Protein AF-A0A175VVK0-F1 (afdb_monomer)

pLDDT: mean 78.23, std 15.66, range [26.39, 95.94]

Mean predicted aligned error: 13.54 Å

Secondary structure (DSSP, 8-state):
-------------------PPPPPTTGGGGGG-SS-------S---TTS--SS-SEEE-HHHHHHHHTEEEEEEETTEEEEEESSEEEEEEEE-SSEEEEEEEE-SSS---GGG-GGGGGS-B-SS--GGGGTTSEEEE---SEEEE-TTBGGG-S---B---PPBPPPEEEEEEEEEEEEE-TTSTT-EEEEEEEEEEEE--EE-------HHHHHHHHTTSEEEEEETTTTEEEEEEHHHHHHHHHHHHHHHHS-TT-TTS--SSPPBPPBSSTHHHHHHHTT-TT-EEES-GGG-EEHHHHHHHHHHHHHHHHHHPPPPBTTEEEEEEHHHHHH--TT-EEPEEEE--GGGGGHHHHHTSSSEEEEEBS---SEEEES------

Radius of gyration: 28.53 Å; Cα contacts (8 Å, |Δi|>4): 659; chains: 1; bounding box: 65×61×122 Å

Solvent-accessible surface area (backbone atoms only — not comparable to full-atom values): 22882 Å² total; per-residue (Å²): 139,80,83,76,84,85,73,83,75,81,81,80,86,84,84,88,77,99,64,84,77,74,82,46,45,23,35,42,51,53,80,65,45,98,71,83,89,81,84,82,74,88,64,85,72,56,81,84,62,68,70,88,58,48,56,49,76,42,58,41,70,58,49,38,59,63,51,54,40,77,41,82,43,78,58,96,53,19,50,33,38,34,26,60,34,27,35,42,34,40,51,48,74,60,99,55,34,35,31,25,32,58,48,74,41,95,86,53,73,51,56,78,91,71,43,83,64,57,81,56,31,37,79,47,80,85,69,58,78,71,61,47,70,79,22,52,28,13,34,26,38,57,92,40,58,26,41,29,52,30,17,63,88,44,53,87,58,69,55,41,75,46,85,58,49,70,50,74,69,44,79,40,77,76,46,74,49,75,46,75,46,78,59,91,87,60,94,87,57,81,46,76,45,78,47,74,43,71,40,80,42,74,54,60,51,86,84,83,81,79,91,64,62,73,64,46,50,60,50,28,53,75,33,36,24,38,42,36,26,65,74,75,72,44,74,46,80,43,43,34,40,39,53,48,47,29,46,52,53,53,44,43,73,73,72,45,68,83,88,50,83,81,60,74,70,54,66,75,67,45,77,69,37,75,57,64,62,63,57,46,64,69,49,58,94,44,40,81,36,53,59,41,74,60,81,96,68,35,44,23,43,36,60,52,48,45,41,47,52,47,41,40,50,52,40,36,76,68,37,60,78,63,53,96,47,30,46,46,25,31,40,49,55,43,56,64,64,58,50,92,88,40,42,56,32,26,45,45,80,49,57,81,85,46,48,77,47,47,68,55,66,74,73,43,63,24,42,35,30,34,15,56,62,71,76,52,66,40,45,38,53,65,75,79,71,98,122

Structure (mmCIF, N/CA/C/O backbone):
data_AF-A0A175VVK0-F1
#
_entry.id   AF-A0A175VVK0-F1
#
loop_
_atom_site.group_PDB
_atom_site.id
_atom_site.type_symbol
_atom_site.label_atom_id
_atom_site.label_alt_id
_atom_site.label_comp_id
_atom_site.label_asym_id
_atom_site.label_entity_id
_atom_site.label_seq_id
_atom_site.pdbx_PDB_ins_code
_atom_site.Cartn_x
_atom_site.Cartn_y
_atom_site.Cartn_z
_atom_site.occupancy
_atom_site.B_iso_or_equiv
_atom_site.auth_seq_id
_atom_site.auth_comp_id
_atom_site.auth_asym_id
_atom_site.auth_atom_id
_atom_site.pdbx_PDB_model_num
ATOM 1 N N . MET A 1 1 ? 24.301 -37.293 -53.223 1.00 40.22 1 MET A N 1
ATOM 2 C CA . MET A 1 1 ? 23.787 -35.981 -53.671 1.00 40.22 1 MET A CA 1
ATOM 3 C C . MET A 1 1 ? 22.444 -35.762 -53.002 1.00 40.22 1 MET A C 1
ATOM 5 O O . MET A 1 1 ? 21.458 -36.299 -53.476 1.00 40.22 1 MET A O 1
ATOM 9 N N . GLY A 1 2 ? 22.414 -35.075 -51.864 1.00 45.84 2 GLY A N 1
ATOM 10 C CA . GLY A 1 2 ? 21.173 -34.545 -51.303 1.00 45.84 2 GLY A CA 1
ATOM 11 C C . GLY A 1 2 ? 21.319 -33.036 -51.322 1.00 45.84 2 GLY A C 1
ATOM 12 O O . GLY A 1 2 ? 22.119 -32.515 -50.549 1.00 45.84 2 GLY A O 1
ATOM 13 N N . SER A 1 3 ? 20.674 -32.363 -52.277 1.00 46.19 3 SER A N 1
ATOM 14 C CA . SER A 1 3 ? 20.640 -30.903 -52.299 1.00 46.19 3 SER A CA 1
ATOM 15 C C . SER A 1 3 ? 19.872 -30.448 -51.065 1.00 46.19 3 SER A C 1
ATOM 17 O O . SER A 1 3 ? 18.695 -30.767 -50.913 1.00 46.19 3 SER A O 1
ATOM 19 N N . LEU A 1 4 ? 20.567 -29.764 -50.161 1.00 47.00 4 LEU A N 1
ATOM 20 C CA . LEU A 1 4 ? 19.934 -29.009 -49.091 1.00 47.00 4 LEU A CA 1
ATOM 21 C C . LEU A 1 4 ? 19.132 -27.897 -49.761 1.00 47.00 4 LEU A C 1
ATOM 23 O O . LEU A 1 4 ? 19.695 -27.089 -50.495 1.00 47.00 4 LEU A O 1
ATOM 27 N N . ASP A 1 5 ? 17.823 -27.950 -49.553 1.00 50.62 5 ASP A N 1
ATOM 28 C CA . ASP A 1 5 ? 16.816 -27.042 -50.086 1.00 50.62 5 ASP A CA 1
ATOM 29 C C . ASP A 1 5 ? 17.070 -25.631 -49.524 1.00 50.62 5 ASP A C 1
ATOM 31 O O . ASP A 1 5 ? 16.633 -25.264 -48.432 1.00 50.62 5 ASP A O 1
ATOM 35 N N . THR A 1 6 ? 17.908 -24.868 -50.223 1.00 46.00 6 THR A N 1
ATOM 36 C CA . THR A 1 6 ? 18.122 -23.440 -49.995 1.00 46.00 6 THR A CA 1
ATOM 37 C C . THR A 1 6 ? 16.987 -22.693 -50.673 1.00 46.00 6 THR A C 1
ATOM 39 O O . THR A 1 6 ? 17.029 -22.533 -51.887 1.00 46.00 6 THR A O 1
ATOM 42 N N . ASP A 1 7 ? 15.960 -22.330 -49.905 1.00 49.06 7 ASP A N 1
ATOM 43 C CA . ASP A 1 7 ? 15.199 -21.068 -50.020 1.00 49.06 7 ASP A CA 1
ATOM 44 C C . ASP A 1 7 ? 13.823 -21.193 -49.353 1.00 49.06 7 ASP A C 1
ATOM 46 O O . ASP A 1 7 ? 12.771 -20.938 -49.944 1.00 49.06 7 ASP A O 1
ATOM 50 N N . ALA A 1 8 ? 13.804 -21.528 -48.060 1.00 50.78 8 ALA A N 1
ATOM 51 C CA . ALA A 1 8 ? 12.645 -21.193 -47.243 1.00 50.78 8 ALA A CA 1
ATOM 52 C C . ALA A 1 8 ? 12.602 -19.661 -47.085 1.00 50.78 8 ALA A C 1
ATOM 54 O O . ALA A 1 8 ? 13.163 -19.099 -46.144 1.00 50.78 8 ALA A O 1
ATOM 55 N N . ALA A 1 9 ? 11.979 -18.974 -48.043 1.00 50.34 9 ALA A N 1
ATOM 56 C CA . ALA A 1 9 ? 11.749 -17.540 -47.984 1.00 50.34 9 ALA A CA 1
ATOM 57 C C . ALA A 1 9 ? 10.849 -17.221 -46.779 1.00 50.34 9 ALA A C 1
ATOM 59 O O . ALA A 1 9 ? 9.640 -17.460 -46.795 1.00 50.34 9 ALA A O 1
ATOM 60 N N . ILE A 1 10 ? 11.441 -16.683 -45.712 1.00 56.50 10 ILE A N 1
ATOM 61 C CA . ILE A 1 10 ? 10.686 -16.189 -44.561 1.00 56.50 10 ILE A CA 1
ATOM 62 C C . ILE A 1 10 ? 9.991 -14.899 -44.999 1.00 56.50 10 ILE A C 1
ATOM 64 O O . ILE A 1 10 ? 10.606 -13.840 -45.103 1.00 56.50 10 ILE A O 1
ATOM 68 N N . THR A 1 11 ? 8.693 -14.994 -45.272 1.00 49.12 11 THR A N 1
ATOM 69 C CA . THR A 1 11 ? 7.859 -13.826 -45.561 1.00 49.12 11 THR A CA 1
ATOM 70 C C . THR A 1 11 ? 7.399 -13.223 -44.238 1.00 49.12 11 THR A C 1
ATOM 72 O O . THR A 1 11 ? 6.587 -13.813 -43.527 1.00 49.12 11 THR A O 1
ATOM 75 N N . ILE A 1 12 ? 7.937 -12.054 -43.885 1.00 61.06 12 ILE A N 1
ATOM 76 C CA . ILE A 1 12 ? 7.532 -11.300 -42.693 1.00 61.06 12 ILE A CA 1
ATOM 77 C C . ILE A 1 12 ? 6.470 -10.285 -43.115 1.00 61.06 12 ILE A C 1
ATOM 79 O O . ILE A 1 12 ? 6.763 -9.314 -43.811 1.00 61.06 12 ILE A O 1
ATOM 83 N N . HIS A 1 13 ? 5.229 -10.498 -42.684 1.00 54.97 13 HIS A N 1
ATOM 84 C CA . HIS A 1 13 ? 4.158 -9.523 -42.870 1.00 54.97 13 HIS A CA 1
ATOM 85 C C . HIS A 1 13 ? 4.231 -8.463 -41.769 1.00 54.97 13 HIS A C 1
ATOM 87 O O . HIS A 1 13 ? 3.862 -8.712 -40.624 1.00 54.97 13 HIS A O 1
ATOM 93 N N . ILE A 1 14 ? 4.714 -7.272 -42.124 1.00 61.03 14 ILE A N 1
ATOM 94 C CA . ILE A 1 14 ? 4.708 -6.102 -41.244 1.00 61.03 14 ILE A CA 1
ATOM 95 C C . ILE A 1 14 ? 3.439 -5.307 -41.543 1.00 61.03 14 ILE A C 1
ATOM 97 O O . ILE A 1 14 ? 3.311 -4.712 -42.611 1.00 61.03 14 ILE A O 1
ATOM 101 N N . SER A 1 15 ? 2.498 -5.291 -40.603 1.00 60.12 15 SER A N 1
ATOM 102 C CA . SER A 1 15 ? 1.360 -4.372 -40.635 1.00 60.12 15 SER A CA 1
ATOM 103 C C . SER A 1 15 ? 1.620 -3.214 -39.680 1.00 60.12 15 SER A C 1
ATOM 105 O O . SER A 1 15 ? 1.831 -3.446 -38.488 1.00 60.12 15 SER A O 1
ATOM 107 N N . SER A 1 16 ? 1.597 -1.984 -40.187 1.00 59.91 16 SER A N 1
ATOM 108 C CA . SER A 1 16 ? 1.682 -0.771 -39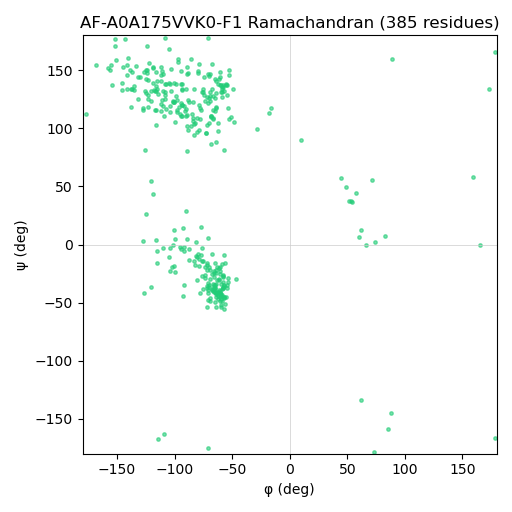.377 1.00 59.91 16 SER A CA 1
ATOM 109 C C . SER A 1 16 ? 0.313 -0.105 -39.271 1.00 59.91 16 SER A C 1
ATOM 111 O O . SER A 1 16 ? -0.436 -0.016 -40.242 1.00 59.91 16 SER A O 1
ATOM 113 N N . TYR A 1 17 ? -0.003 0.382 -38.075 1.00 64.75 17 TYR A N 1
ATOM 114 C CA . TYR A 1 17 ? -1.196 1.175 -37.806 1.00 64.75 17 TYR A CA 1
ATOM 115 C C . TYR A 1 17 ? -0.779 2.356 -36.930 1.00 64.75 17 TYR A C 1
ATOM 117 O O . TYR A 1 17 ? -0.017 2.173 -35.980 1.00 64.75 17 TYR A O 1
ATOM 125 N N . ASN A 1 18 ? -1.269 3.557 -37.239 1.00 64.69 18 ASN A N 1
ATOM 126 C CA . ASN A 1 18 ? -1.106 4.712 -36.359 1.00 64.69 18 ASN A CA 1
ATOM 127 C C . ASN A 1 18 ? -2.134 4.594 -35.236 1.00 64.69 18 ASN A C 1
ATOM 129 O O . ASN A 1 18 ? -3.308 4.908 -35.424 1.00 64.69 18 ASN A O 1
ATOM 133 N N . VAL A 1 19 ? -1.689 4.102 -34.089 1.00 67.62 19 VAL A N 1
ATOM 134 C CA . VAL A 1 19 ? -2.479 4.043 -32.861 1.00 67.62 19 VAL A CA 1
ATOM 135 C C . VAL A 1 19 ? -1.691 4.788 -31.797 1.00 67.62 19 VAL A C 1
ATOM 137 O O . VAL A 1 19 ? -0.462 4.704 -31.767 1.00 67.62 19 VAL A O 1
ATOM 140 N N . GLU A 1 20 ? -2.386 5.531 -30.940 1.00 65.00 20 GLU A N 1
ATOM 141 C CA . GLU A 1 20 ? -1.768 6.074 -29.735 1.00 65.00 20 GLU A CA 1
ATOM 142 C C . GLU A 1 20 ? -1.142 4.914 -28.949 1.00 65.00 20 GLU A C 1
ATOM 144 O O . GLU A 1 20 ? -1.779 3.874 -28.747 1.00 65.00 20 GLU A O 1
ATOM 149 N N . LEU A 1 21 ? 0.133 5.046 -28.572 1.00 61.12 21 LEU A N 1
ATOM 150 C CA . LEU A 1 21 ? 0.791 4.008 -27.787 1.00 61.12 21 LEU A CA 1
ATOM 151 C C . LEU A 1 21 ? -0.009 3.823 -26.493 1.00 61.12 21 LEU A C 1
ATOM 153 O O . LEU A 1 21 ? -0.235 4.809 -25.791 1.00 61.12 21 LEU A O 1
ATOM 157 N N . PRO A 1 22 ? -0.428 2.594 -26.141 1.00 60.94 22 PRO A N 1
ATOM 158 C CA . PRO A 1 22 ? -1.080 2.384 -24.860 1.00 60.94 22 PRO A CA 1
ATOM 159 C C . PRO A 1 22 ? -0.128 2.849 -23.757 1.00 60.94 22 PRO A C 1
ATOM 161 O O . PRO A 1 22 ? 1.070 2.560 -23.826 1.00 60.94 22 PRO A O 1
ATOM 164 N N . GLU A 1 23 ? -0.630 3.564 -22.747 1.00 59.38 23 GLU A N 1
ATOM 165 C CA . GLU A 1 23 ? 0.179 3.877 -21.566 1.00 59.38 23 GLU A CA 1
ATOM 166 C C . GLU A 1 23 ? 0.737 2.559 -21.009 1.00 59.38 23 GLU A C 1
ATOM 168 O O . GLU A 1 23 ? -0.004 1.640 -20.646 1.00 59.38 23 GLU A O 1
ATOM 173 N N . LEU A 1 24 ? 2.062 2.419 -20.996 1.00 60.84 24 LEU A N 1
ATOM 174 C CA . LEU A 1 24 ? 2.701 1.195 -20.521 1.00 60.84 24 LEU A CA 1
ATOM 175 C C . LEU A 1 24 ? 2.962 1.290 -19.012 1.00 60.84 24 LEU A C 1
ATOM 177 O O . LEU A 1 24 ? 3.314 2.345 -18.493 1.00 60.84 24 LEU A O 1
ATOM 181 N N . ARG A 1 25 ? 2.885 0.148 -18.307 1.00 57.50 25 ARG A N 1
ATOM 182 C CA . ARG A 1 25 ? 3.143 -0.018 -16.848 1.00 57.50 25 ARG A CA 1
ATOM 183 C C . ARG A 1 25 ? 4.427 0.649 -16.343 1.00 57.50 25 ARG A C 1
ATOM 185 O O . ARG A 1 25 ? 4.548 0.988 -15.169 1.00 57.50 25 ARG A O 1
ATOM 192 N N . HIS A 1 26 ? 5.406 0.726 -17.241 1.00 66.31 26 HIS A N 1
ATOM 193 C CA . HIS A 1 26 ? 6.748 1.251 -17.035 1.00 66.31 26 HIS A CA 1
ATOM 194 C C . HIS A 1 26 ? 7.062 2.354 -18.056 1.00 66.31 26 HIS A C 1
ATOM 196 O O . HIS A 1 26 ? 8.211 2.532 -18.433 1.00 66.31 26 HIS A O 1
ATOM 202 N N . GLY A 1 27 ? 6.036 3.031 -18.571 1.00 72.06 27 GLY A N 1
ATOM 203 C CA . GLY A 1 27 ? 6.082 3.876 -19.761 1.00 72.06 27 GLY A CA 1
ATOM 204 C C . GLY A 1 27 ? 6.722 5.244 -19.570 1.00 72.06 27 GLY A C 1
ATOM 205 O O . GLY A 1 27 ? 6.566 6.079 -20.449 1.00 72.06 27 GLY A O 1
ATOM 206 N N . CYS A 1 28 ? 7.455 5.509 -18.480 1.00 83.50 28 CYS A N 1
ATOM 207 C CA . CYS A 1 28 ? 8.154 6.794 -18.344 1.00 83.50 28 CYS A CA 1
ATOM 208 C C . CYS A 1 28 ? 9.050 7.079 -19.564 1.00 83.50 28 CYS A C 1
ATOM 210 O O . CYS A 1 28 ? 9.138 8.222 -19.992 1.00 83.50 28 CYS A O 1
ATOM 212 N N . TRP A 1 29 ? 9.613 6.033 -20.184 1.00 85.31 29 TRP A N 1
ATOM 213 C CA . TRP A 1 29 ? 10.393 6.105 -21.421 1.00 85.31 29 TRP A CA 1
ATOM 214 C C . TRP A 1 29 ? 9.608 6.566 -22.654 1.00 85.31 29 TRP A C 1
ATOM 216 O O . TRP A 1 29 ? 10.232 7.022 -23.604 1.00 85.31 29 TRP A O 1
ATOM 226 N N . GLN A 1 30 ? 8.274 6.454 -22.680 1.00 83.31 30 GLN A N 1
ATOM 227 C CA . GLN A 1 30 ? 7.461 6.835 -23.844 1.00 83.31 30 GLN A CA 1
ATOM 228 C C . GLN A 1 30 ? 7.610 8.326 -24.164 1.00 83.31 30 GLN A C 1
ATOM 230 O O . GLN A 1 30 ? 7.600 8.696 -25.328 1.00 83.31 30 GLN A O 1
ATOM 235 N N . GLN A 1 31 ? 7.853 9.160 -23.148 1.00 83.31 31 GLN A N 1
ATOM 236 C CA . GLN A 1 31 ? 8.079 10.601 -23.306 1.00 83.31 31 GLN A CA 1
ATOM 237 C C . GLN A 1 31 ? 9.383 10.955 -24.043 1.00 83.31 31 GLN A C 1
ATOM 239 O O . GLN A 1 31 ? 9.604 12.122 -24.339 1.00 83.31 31 GLN A O 1
ATOM 244 N N . LEU A 1 32 ? 10.252 9.979 -24.326 1.00 83.75 32 LEU A N 1
ATOM 245 C CA . LEU A 1 32 ? 11.451 10.178 -25.150 1.00 83.75 32 LEU A CA 1
ATOM 246 C C . LEU A 1 32 ? 11.157 10.166 -26.650 1.00 83.75 32 LEU A C 1
ATOM 248 O O . LEU A 1 32 ? 12.045 10.453 -27.448 1.00 83.75 32 LEU A O 1
ATOM 252 N N . PHE A 1 33 ? 9.946 9.770 -27.036 1.00 81.88 33 PHE A N 1
ATOM 253 C CA . PHE A 1 33 ? 9.583 9.541 -28.422 1.00 81.88 33 PHE A CA 1
ATOM 254 C C . PHE A 1 33 ? 8.315 10.323 -28.753 1.00 81.88 33 PHE A C 1
ATOM 256 O O . PHE A 1 33 ? 7.241 10.010 -28.244 1.00 81.88 33 PHE A O 1
ATOM 263 N N . ASP A 1 34 ? 8.421 11.288 -29.665 1.00 72.56 34 ASP A N 1
ATOM 264 C CA . ASP A 1 34 ? 7.247 11.965 -30.232 1.00 72.56 34 ASP A CA 1
ATOM 265 C C . ASP A 1 34 ? 6.412 10.996 -31.088 1.00 72.56 34 ASP A C 1
ATOM 267 O O . ASP A 1 34 ? 5.185 11.070 -31.146 1.00 72.56 34 ASP A O 1
ATOM 271 N N . CYS A 1 35 ? 7.092 10.062 -31.758 1.00 66.81 35 CYS A N 1
ATOM 272 C CA . CYS A 1 35 ? 6.509 8.962 -32.512 1.00 66.81 35 CYS A CA 1
ATOM 273 C C . CYS A 1 35 ? 7.511 7.797 -32.615 1.00 66.81 35 CYS A C 1
ATOM 275 O O . CYS A 1 35 ? 8.725 7.991 -32.537 1.00 66.81 35 CYS A O 1
ATOM 277 N N . GLY A 1 36 ? 7.022 6.565 -32.788 1.00 65.69 36 GLY A N 1
ATOM 278 C CA . GLY A 1 36 ? 7.888 5.393 -32.925 1.00 65.69 36 GLY A CA 1
ATOM 279 C C . GLY A 1 36 ? 7.147 4.144 -33.394 1.00 65.69 36 GLY A C 1
ATOM 280 O O . GLY A 1 36 ? 5.946 4.001 -33.177 1.00 65.69 36 GLY A O 1
ATOM 281 N N . VAL A 1 37 ? 7.871 3.227 -34.041 1.00 56.62 37 VAL A N 1
ATOM 282 C CA . VAL A 1 37 ? 7.351 1.911 -34.443 1.00 56.62 37 VAL A CA 1
ATOM 283 C C . VAL A 1 37 ? 7.717 0.897 -33.365 1.00 56.62 37 VAL A C 1
ATOM 285 O O . VAL A 1 37 ? 8.890 0.577 -33.184 1.00 56.62 37 VAL A O 1
ATOM 288 N N . VAL A 1 38 ? 6.718 0.374 -32.653 1.00 62.91 38 VAL A N 1
ATOM 289 C CA . VAL A 1 38 ? 6.912 -0.711 -31.681 1.00 62.91 38 VAL A CA 1
ATOM 290 C C . VAL A 1 38 ? 6.561 -2.038 -32.345 1.00 62.91 38 VAL A C 1
ATOM 292 O O . VAL A 1 38 ? 5.408 -2.286 -32.688 1.00 62.91 38 VAL A O 1
ATOM 295 N N . ALA A 1 39 ? 7.556 -2.906 -32.516 1.00 57.31 39 ALA A N 1
ATOM 296 C CA . ALA A 1 39 ? 7.327 -4.279 -32.946 1.00 57.31 39 ALA A CA 1
ATOM 297 C C . ALA A 1 39 ? 6.900 -5.127 -31.738 1.00 57.31 39 ALA A C 1
ATOM 299 O O . ALA A 1 39 ? 7.707 -5.419 -30.856 1.00 57.31 39 ALA A O 1
ATOM 300 N N . ALA A 1 40 ? 5.629 -5.528 -31.691 1.00 54.16 40 ALA A N 1
ATOM 301 C CA . ALA A 1 40 ? 5.156 -6.522 -30.736 1.00 54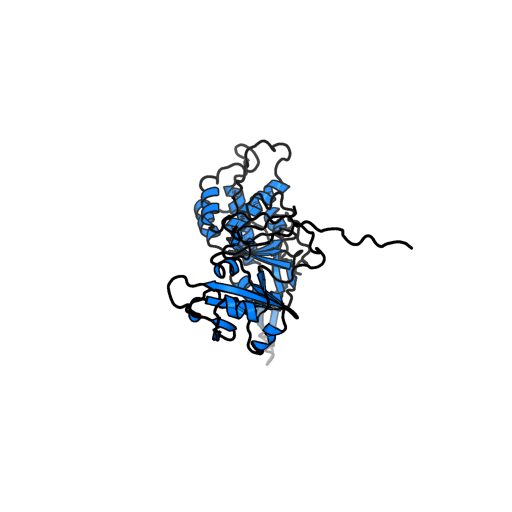.16 40 ALA A CA 1
ATOM 302 C C . ALA A 1 40 ? 5.452 -7.922 -31.292 1.00 54.16 40 ALA A C 1
ATOM 304 O O . ALA A 1 40 ? 4.779 -8.397 -32.206 1.00 54.16 40 ALA A O 1
ATOM 305 N N . ALA A 1 41 ? 6.482 -8.583 -30.768 1.00 53.44 41 ALA A N 1
ATOM 306 C CA . ALA A 1 41 ? 6.745 -9.974 -31.101 1.00 53.44 41 ALA A CA 1
ATOM 307 C C . ALA A 1 41 ? 5.779 -10.879 -30.312 1.00 53.44 41 ALA A C 1
ATOM 309 O O . ALA A 1 41 ? 5.816 -10.899 -29.085 1.00 53.44 41 ALA A O 1
ATOM 310 N N . LEU A 1 42 ? 4.923 -11.633 -31.012 1.00 44.56 42 LEU A N 1
ATOM 311 C CA . LEU A 1 42 ? 4.116 -12.721 -30.429 1.00 44.56 42 LEU A CA 1
ATOM 312 C C . LEU A 1 42 ? 4.940 -13.992 -30.168 1.00 44.56 42 LEU A C 1
ATOM 314 O O . LEU A 1 42 ? 4.417 -14.986 -29.667 1.00 44.56 42 LEU A O 1
ATOM 318 N N . THR A 1 43 ? 6.222 -14.002 -30.532 1.00 42.56 43 THR A N 1
ATOM 319 C CA . THR A 1 43 ? 7.095 -15.129 -30.235 1.00 42.56 43 THR A CA 1
ATOM 320 C C . THR A 1 43 ? 7.351 -15.184 -28.738 1.00 42.56 43 THR A C 1
ATOM 322 O O . THR A 1 43 ? 7.703 -14.181 -28.120 1.00 42.56 43 THR A O 1
ATOM 325 N N . GLN A 1 44 ? 7.173 -16.380 -28.172 1.00 40.56 44 GLN A N 1
ATOM 326 C CA . GLN A 1 44 ? 7.619 -16.748 -26.834 1.00 40.56 44 GLN A CA 1
ATOM 327 C C . GLN A 1 44 ? 9.134 -16.523 -26.748 1.00 40.56 44 GLN A C 1
ATOM 329 O O . GLN A 1 44 ? 9.929 -17.437 -26.951 1.00 40.56 44 GLN A O 1
ATOM 334 N N . LEU A 1 45 ? 9.540 -15.276 -26.519 1.00 43.66 45 LEU A N 1
ATOM 335 C CA . LEU A 1 45 ? 10.875 -14.927 -26.079 1.00 43.66 45 LEU A CA 1
ATOM 336 C C . LEU A 1 45 ? 11.028 -15.596 -24.724 1.00 43.66 45 LEU A C 1
ATOM 338 O O . LEU A 1 45 ? 10.471 -15.137 -23.731 1.00 43.66 45 LEU A O 1
ATOM 342 N N . ASP A 1 46 ? 11.670 -16.758 -24.784 1.00 36.91 46 ASP A N 1
ATOM 343 C CA . ASP A 1 46 ? 12.244 -17.553 -23.714 1.00 36.91 46 ASP A CA 1
ATOM 344 C C . ASP A 1 46 ? 11.849 -17.047 -22.317 1.00 36.91 46 ASP A C 1
ATOM 346 O O . ASP A 1 46 ? 12.517 -16.202 -21.718 1.00 36.91 46 ASP A O 1
ATOM 350 N N . GLN A 1 47 ? 10.736 -17.566 -21.782 1.00 40.97 47 GLN A N 1
ATOM 351 C CA . GLN A 1 47 ? 10.272 -17.268 -20.417 1.00 40.97 47 GLN A CA 1
ATOM 352 C C . GLN A 1 47 ? 11.330 -17.622 -19.348 1.00 40.97 47 GLN A C 1
ATOM 354 O O . GLN A 1 47 ? 11.184 -17.266 -18.179 1.00 40.97 47 GLN A O 1
ATOM 359 N N . THR A 1 48 ? 12.414 -18.300 -19.739 1.00 39.62 48 THR A N 1
ATOM 360 C CA . THR A 1 48 ? 13.591 -18.556 -18.906 1.00 39.62 48 THR A CA 1
ATOM 361 C C . THR A 1 48 ? 14.377 -17.281 -18.578 1.00 39.62 48 THR A C 1
ATOM 363 O O . THR A 1 48 ? 15.001 -17.209 -17.517 1.00 39.62 48 THR A O 1
ATOM 366 N N . GLN A 1 49 ? 14.292 -16.230 -19.401 1.00 43.22 49 GLN A N 1
ATOM 367 C CA . GLN A 1 49 ? 14.815 -14.912 -19.055 1.00 43.22 49 GLN A CA 1
ATOM 368 C C . GLN A 1 49 ? 13.736 -14.108 -18.339 1.00 43.22 49 GLN A C 1
ATOM 370 O O . GLN A 1 49 ? 13.078 -13.246 -18.916 1.00 43.22 49 GLN A O 1
ATOM 375 N N . SER A 1 50 ? 13.572 -14.366 -17.039 1.00 47.41 50 SER A N 1
ATOM 376 C CA . SER A 1 50 ? 12.929 -13.400 -16.145 1.00 47.41 50 SER A CA 1
ATOM 377 C C . SER A 1 50 ? 13.570 -12.033 -16.388 1.00 47.41 50 SER A C 1
ATOM 379 O O . SER A 1 50 ? 14.720 -11.817 -16.006 1.00 47.41 50 SER A O 1
ATOM 381 N N . SER A 1 51 ? 12.862 -11.133 -17.075 1.00 54.19 51 SER A N 1
ATOM 382 C CA . SER A 1 51 ? 13.346 -9.791 -17.393 1.00 54.19 51 SER A CA 1
ATOM 383 C C . SER A 1 51 ? 13.803 -9.125 -16.089 1.00 54.19 51 SER A C 1
ATOM 385 O O . SER A 1 51 ? 12.964 -8.833 -15.227 1.00 54.19 51 SER A O 1
ATOM 387 N N . ARG A 1 52 ? 15.122 -8.960 -15.909 1.00 70.00 52 ARG A N 1
ATOM 388 C CA . ARG A 1 52 ? 15.715 -8.478 -14.648 1.00 70.00 52 ARG A CA 1
ATOM 389 C C . ARG A 1 52 ? 15.289 -7.043 -14.341 1.00 70.00 52 ARG A C 1
ATOM 391 O O . ARG A 1 52 ? 14.996 -6.735 -13.190 1.00 70.00 52 ARG A O 1
ATOM 398 N N . GLY A 1 53 ? 15.184 -6.209 -15.376 1.00 72.19 53 GLY A N 1
ATOM 399 C CA . GLY A 1 53 ? 14.617 -4.864 -15.299 1.00 72.19 53 GLY A CA 1
ATOM 400 C C . GLY A 1 53 ? 13.254 -4.733 -15.980 1.00 72.19 53 GLY A C 1
ATOM 401 O O . GLY A 1 53 ? 12.701 -5.687 -16.535 1.00 72.19 53 GLY A O 1
ATOM 402 N N . LYS A 1 54 ? 12.686 -3.531 -15.889 1.00 80.81 54 LYS A N 1
ATOM 403 C CA . LYS A 1 54 ? 11.328 -3.182 -16.313 1.00 80.81 54 LYS A CA 1
ATOM 404 C C . LYS A 1 54 ? 11.340 -2.004 -17.289 1.00 80.81 54 LYS A C 1
ATOM 406 O O . LYS A 1 54 ? 12.091 -1.051 -17.108 1.00 80.81 54 LYS A O 1
ATOM 411 N N . GLY A 1 55 ? 10.459 -2.052 -18.289 1.00 80.75 55 GLY A N 1
ATOM 412 C CA . GLY A 1 55 ? 10.359 -1.022 -19.326 1.00 80.75 55 GLY A CA 1
ATOM 413 C C . GLY A 1 55 ? 11.294 -1.278 -20.506 1.00 80.75 55 GLY A C 1
ATOM 414 O O . GLY A 1 55 ? 11.483 -2.426 -20.906 1.00 80.75 55 GLY A O 1
ATOM 415 N N . LEU A 1 56 ? 11.832 -0.211 -21.090 1.00 85.00 56 LEU A N 1
ATOM 416 C CA . LEU A 1 56 ? 12.675 -0.273 -22.277 1.00 85.00 56 LEU A CA 1
ATOM 417 C C . LEU A 1 56 ? 14.085 -0.749 -21.908 1.00 85.00 56 LEU A C 1
ATOM 419 O O . LEU A 1 56 ? 14.803 -0.043 -21.201 1.00 85.00 56 LEU A O 1
ATOM 423 N N . LYS A 1 57 ? 14.505 -1.916 -22.411 1.00 88.12 57 LYS A N 1
ATOM 424 C CA . LYS A 1 57 ? 15.923 -2.300 -22.398 1.00 88.12 57 LYS A CA 1
ATOM 425 C C . LYS A 1 57 ? 16.657 -1.474 -23.453 1.00 88.12 57 LYS A C 1
ATOM 427 O O . LYS A 1 57 ? 16.286 -1.509 -24.623 1.00 88.12 57 LYS A O 1
ATOM 432 N N . ILE A 1 58 ? 17.684 -0.743 -23.043 1.00 88.31 58 ILE A N 1
ATOM 433 C CA . ILE A 1 58 ? 18.396 0.211 -23.894 1.00 88.31 58 ILE A CA 1
ATOM 434 C C . ILE A 1 58 ? 19.886 0.225 -23.524 1.00 88.31 58 ILE A C 1
ATOM 436 O O . ILE A 1 58 ? 20.212 0.161 -22.341 1.00 88.31 58 ILE A O 1
ATOM 440 N N . PRO A 1 59 ? 20.822 0.290 -24.485 1.00 90.31 59 PRO A N 1
ATOM 441 C CA . PRO A 1 59 ? 22.230 0.527 -24.171 1.00 90.31 59 PRO A CA 1
ATOM 442 C C . PRO A 1 59 ? 22.428 1.888 -23.494 1.00 90.31 59 PRO A C 1
ATOM 444 O O . PRO A 1 59 ? 21.788 2.865 -23.883 1.00 90.31 59 PRO A O 1
ATOM 447 N N . PHE A 1 60 ? 23.339 1.978 -22.522 1.00 92.12 60 PHE A N 1
ATOM 448 C CA . PHE A 1 60 ? 23.545 3.203 -21.739 1.00 92.12 60 PHE A CA 1
ATOM 449 C C . PHE A 1 60 ? 23.835 4.442 -22.601 1.00 92.12 60 PHE A C 1
ATOM 451 O O . PHE A 1 60 ? 23.225 5.488 -22.400 1.00 92.12 60 PHE A O 1
ATOM 458 N N . ASP A 1 61 ? 24.718 4.329 -23.597 1.00 91.00 61 ASP A N 1
ATOM 459 C CA . ASP A 1 61 ? 25.067 5.476 -24.444 1.00 91.00 61 ASP A CA 1
ATOM 460 C C . ASP A 1 61 ? 23.864 5.963 -25.277 1.00 91.00 61 ASP A C 1
ATOM 462 O O . ASP A 1 61 ? 23.678 7.167 -25.449 1.00 91.00 61 ASP A O 1
ATOM 466 N N . LEU A 1 62 ? 22.991 5.044 -25.717 1.00 90.31 62 LEU A N 1
ATOM 467 C CA . LEU A 1 62 ? 21.756 5.398 -26.423 1.00 90.31 62 LEU A CA 1
ATOM 468 C C . LEU A 1 62 ? 20.737 6.047 -25.478 1.00 90.31 62 LEU A C 1
ATOM 470 O O . LEU A 1 62 ? 20.081 7.008 -25.868 1.00 90.31 62 LEU A O 1
ATOM 474 N N . LEU A 1 63 ? 20.633 5.559 -24.236 1.00 93.19 63 LEU A N 1
ATOM 475 C CA . LEU A 1 63 ? 19.800 6.154 -23.189 1.00 93.19 63 LEU A CA 1
ATOM 476 C C . LEU A 1 63 ? 20.206 7.608 -22.915 1.00 93.19 63 LEU A C 1
ATOM 478 O O . LEU A 1 63 ? 19.346 8.487 -22.901 1.00 93.19 63 LEU A O 1
ATOM 482 N N . MET A 1 64 ? 21.501 7.872 -22.740 1.00 92.94 64 MET A N 1
ATOM 483 C CA . MET A 1 64 ? 22.029 9.226 -22.537 1.00 92.94 64 MET A CA 1
ATOM 484 C C . MET A 1 64 ? 21.699 10.144 -23.717 1.00 92.94 64 MET A C 1
ATOM 486 O O . MET A 1 64 ? 21.195 11.248 -23.522 1.00 92.94 64 MET A O 1
ATOM 490 N N . GLN A 1 65 ? 21.920 9.661 -24.941 1.00 90.88 65 GLN A N 1
ATOM 491 C CA . GLN A 1 65 ? 21.684 10.441 -26.150 1.00 90.88 65 GLN A CA 1
ATOM 492 C C . GLN A 1 65 ? 20.205 10.790 -26.353 1.00 90.88 65 GLN A C 1
ATOM 494 O O . GLN A 1 65 ? 19.883 11.951 -26.589 1.00 90.88 65 GLN A O 1
ATOM 499 N N . ILE A 1 66 ? 19.298 9.813 -26.255 1.00 90.75 66 ILE A N 1
ATOM 500 C CA . ILE A 1 66 ? 17.873 10.052 -26.525 1.00 90.75 66 ILE A CA 1
ATOM 501 C C . ILE A 1 66 ? 17.192 10.848 -25.408 1.00 90.75 66 ILE A C 1
ATOM 503 O O . ILE A 1 66 ? 16.243 11.584 -25.652 1.00 90.75 66 ILE A O 1
ATOM 507 N N . SER A 1 67 ? 17.693 10.722 -24.178 1.00 91.50 67 SER A N 1
ATOM 508 C CA . SER A 1 67 ? 17.216 11.507 -23.040 1.00 91.50 67 SER A CA 1
ATOM 509 C C . SER A 1 67 ? 17.742 12.940 -23.026 1.00 91.50 67 SER A C 1
ATOM 511 O O . SER A 1 67 ? 17.260 13.722 -22.214 1.00 91.50 67 SER A O 1
ATOM 513 N N . ALA A 1 68 ? 18.694 13.300 -23.897 1.00 91.62 68 ALA A N 1
ATOM 514 C CA . ALA A 1 68 ? 19.365 14.603 -23.908 1.00 91.62 68 ALA A CA 1
ATOM 515 C C . ALA A 1 68 ? 19.926 15.003 -22.529 1.00 91.62 68 ALA A C 1
ATOM 517 O O . ALA A 1 68 ? 19.857 16.159 -22.108 1.00 91.62 68 ALA A O 1
ATOM 518 N N . VAL A 1 69 ? 20.449 14.017 -21.801 1.00 92.50 69 VAL A N 1
ATOM 519 C CA . VAL A 1 69 ? 21.057 14.214 -20.489 1.00 92.50 69 VAL A CA 1
ATOM 520 C C . VAL A 1 69 ? 22.561 14.413 -20.637 1.00 92.50 69 VAL A C 1
ATOM 522 O O . VAL A 1 69 ? 23.235 13.649 -21.325 1.00 92.50 69 VAL A O 1
ATOM 525 N N . GLU A 1 70 ? 23.096 15.430 -19.963 1.00 87.12 70 GLU A N 1
ATOM 526 C CA . GLU A 1 70 ? 24.472 15.894 -20.177 1.00 87.12 70 GLU A CA 1
ATOM 527 C C . GLU A 1 70 ? 25.325 15.814 -18.909 1.00 87.12 70 GLU A C 1
ATOM 529 O O . GLU A 1 70 ? 26.510 15.484 -18.980 1.00 87.12 70 GLU A O 1
ATOM 534 N N . PHE A 1 71 ? 24.732 16.083 -17.739 1.00 87.62 71 PHE A N 1
ATOM 535 C CA . PHE A 1 71 ? 25.493 16.298 -16.512 1.00 87.62 71 PHE A CA 1
ATOM 536 C C . PHE A 1 71 ? 25.059 15.370 -15.376 1.00 87.62 71 PHE A C 1
ATOM 538 O O . PHE A 1 71 ? 23.879 15.322 -15.034 1.00 87.62 71 PHE A O 1
ATOM 545 N N . PRO A 1 72 ? 25.994 14.680 -14.709 1.00 89.69 72 PRO A N 1
ATOM 546 C CA . PRO A 1 72 ? 25.726 14.072 -13.415 1.00 89.69 72 PRO A CA 1
ATOM 547 C C . PRO A 1 72 ? 25.702 15.133 -12.310 1.00 89.69 72 PRO A C 1
ATOM 549 O O . PRO A 1 72 ? 26.604 15.962 -12.201 1.00 89.69 72 PRO A O 1
ATOM 552 N N . ILE A 1 73 ? 24.697 15.078 -11.444 1.00 88.75 73 ILE A N 1
ATOM 553 C CA . ILE A 1 73 ? 24.567 15.937 -10.267 1.00 88.75 73 ILE A CA 1
ATOM 554 C C . ILE A 1 73 ? 24.389 15.051 -9.041 1.00 88.75 73 ILE A C 1
ATOM 556 O O . ILE A 1 73 ? 23.553 14.150 -9.033 1.00 88.75 73 ILE A O 1
ATOM 560 N N . ASN A 1 74 ? 25.153 15.330 -7.986 1.00 86.44 74 ASN A N 1
ATOM 561 C CA . ASN A 1 74 ? 25.002 14.662 -6.698 1.00 86.44 74 ASN A CA 1
ATOM 562 C C . ASN A 1 74 ? 24.135 15.501 -5.755 1.00 86.44 74 ASN A C 1
ATOM 564 O O . ASN A 1 74 ? 24.513 16.609 -5.372 1.00 86.44 74 ASN A O 1
ATOM 568 N N . ILE A 1 75 ? 22.994 14.951 -5.340 1.00 84.06 75 ILE A N 1
ATOM 569 C CA . ILE A 1 75 ? 22.104 15.536 -4.333 1.00 84.06 75 ILE A CA 1
ATOM 570 C C . ILE A 1 75 ? 22.058 14.581 -3.145 1.00 84.06 75 ILE A C 1
ATOM 572 O O . ILE A 1 75 ? 21.587 13.458 -3.272 1.00 84.06 75 ILE A O 1
ATOM 576 N N . GLN A 1 76 ? 22.552 15.017 -1.983 1.00 81.88 76 GLN A N 1
ATOM 577 C CA . GLN A 1 76 ? 22.512 14.226 -0.741 1.00 81.88 76 GLN A CA 1
ATOM 578 C C . GLN A 1 76 ? 23.112 12.804 -0.877 1.00 81.88 76 GLN A C 1
ATOM 580 O O . GLN A 1 76 ? 22.591 11.857 -0.299 1.00 81.88 76 GLN A O 1
ATOM 585 N N . GLY A 1 77 ? 24.197 12.644 -1.649 1.00 81.44 77 GLY A N 1
ATOM 586 C CA . GLY A 1 77 ? 24.842 11.338 -1.891 1.00 81.44 77 GLY A CA 1
ATOM 587 C C . GLY A 1 77 ? 24.192 10.484 -2.990 1.00 81.44 77 GLY A C 1
ATOM 588 O O . GLY A 1 77 ? 24.562 9.327 -3.189 1.00 81.44 77 GLY A O 1
ATOM 589 N N . ARG A 1 78 ? 23.224 11.044 -3.721 1.00 83.81 78 ARG A N 1
ATOM 590 C CA . ARG A 1 78 ? 22.517 10.369 -4.813 1.00 83.81 78 ARG A CA 1
ATOM 591 C C . ARG A 1 78 ? 22.828 11.032 -6.136 1.00 83.81 78 ARG A C 1
ATOM 593 O O . ARG A 1 78 ? 22.681 12.249 -6.267 1.00 83.81 78 ARG A O 1
ATOM 600 N N . MET A 1 79 ? 23.221 10.225 -7.112 1.00 86.62 79 MET A N 1
ATOM 601 C CA . MET A 1 79 ? 23.562 10.708 -8.442 1.00 86.62 79 MET A CA 1
ATOM 602 C C . MET A 1 79 ? 22.316 10.757 -9.321 1.00 86.62 79 MET A C 1
ATOM 604 O O . MET A 1 79 ? 21.647 9.749 -9.520 1.00 86.62 79 MET A O 1
ATOM 608 N N . ILE A 1 80 ? 22.030 11.922 -9.885 1.00 90.12 80 ILE A N 1
ATOM 609 C CA . ILE A 1 80 ? 20.970 12.138 -10.870 1.00 90.12 80 ILE A CA 1
ATOM 610 C C . ILE A 1 80 ? 21.643 12.617 -12.149 1.00 90.12 80 ILE A C 1
ATOM 612 O O . ILE A 1 80 ? 22.491 13.505 -12.100 1.00 90.12 80 ILE A O 1
ATOM 616 N N . LEU A 1 81 ? 21.285 12.040 -13.291 1.00 92.25 81 LEU A N 1
ATOM 617 C CA . LEU A 1 81 ? 21.793 12.503 -14.578 1.00 92.25 81 LEU A CA 1
ATOM 618 C C . LEU A 1 81 ? 20.775 13.503 -15.139 1.00 92.25 81 LEU A C 1
ATOM 620 O O . LEU A 1 81 ? 19.608 13.163 -15.308 1.00 92.25 81 LEU A O 1
ATOM 624 N N . VAL A 1 82 ? 21.192 14.743 -15.373 1.00 92.88 82 VAL A N 1
ATOM 625 C CA . VAL A 1 82 ? 20.313 15.881 -15.662 1.00 92.88 82 VAL A CA 1
ATOM 626 C C . VAL A 1 82 ? 20.639 16.496 -17.024 1.00 92.88 82 VAL A C 1
ATOM 628 O O . VAL A 1 82 ? 21.800 16.735 -17.363 1.00 92.88 82 VAL A O 1
ATOM 631 N N . GLY A 1 83 ? 19.592 16.728 -17.809 1.00 92.75 83 GLY A N 1
ATOM 632 C CA . GLY A 1 83 ? 19.583 17.545 -19.018 1.00 92.75 83 GLY A CA 1
ATOM 633 C C . GLY A 1 83 ? 18.811 18.846 -18.791 1.00 92.75 83 GLY A C 1
ATOM 634 O O . GLY A 1 83 ? 18.537 19.241 -17.658 1.00 92.75 83 GLY A O 1
ATOM 635 N N . TYR A 1 84 ? 18.423 19.525 -19.872 1.00 91.31 84 TYR A N 1
ATOM 636 C CA . TYR A 1 84 ? 17.675 20.782 -19.756 1.00 91.31 84 TYR A CA 1
ATOM 637 C C . TYR A 1 84 ? 16.229 20.573 -19.268 1.00 91.31 84 TYR A C 1
ATOM 639 O O . TYR A 1 84 ? 15.780 21.247 -18.343 1.00 91.31 84 TYR A O 1
ATOM 647 N N . GLN A 1 85 ? 15.507 19.619 -19.863 1.00 91.19 85 GLN A N 1
ATOM 648 C CA . GLN A 1 85 ? 14.109 19.292 -19.532 1.00 91.19 85 GLN A CA 1
ATOM 649 C C . GLN A 1 85 ? 13.938 17.889 -18.950 1.00 91.19 85 GLN A C 1
ATOM 651 O O . GLN A 1 85 ? 12.843 17.528 -18.532 1.00 91.19 85 GLN A O 1
ATOM 656 N N . THR A 1 86 ? 15.000 17.094 -18.909 1.00 92.25 86 THR A N 1
ATOM 657 C CA . THR A 1 86 ? 14.947 15.673 -18.572 1.00 92.25 86 THR A CA 1
ATOM 658 C C . THR A 1 86 ? 15.873 15.355 -17.408 1.00 92.25 86 THR A C 1
ATOM 660 O O . THR A 1 86 ? 16.932 15.961 -17.241 1.00 92.25 86 THR A O 1
ATOM 663 N N . ALA A 1 87 ? 15.484 14.384 -16.589 1.00 92.19 87 ALA A N 1
ATOM 664 C CA . ALA A 1 87 ? 16.353 13.810 -15.573 1.00 92.19 87 ALA A CA 1
ATOM 665 C C . ALA A 1 87 ? 16.197 12.290 -15.546 1.00 92.19 87 ALA A C 1
ATOM 667 O O . ALA A 1 87 ? 15.082 11.768 -15.528 1.00 92.19 87 ALA A O 1
ATOM 668 N N . LEU A 1 88 ? 17.326 11.586 -15.512 1.00 92.25 88 LEU A N 1
ATOM 669 C CA . LEU A 1 88 ? 17.400 10.150 -15.297 1.00 92.25 88 LEU A CA 1
ATOM 670 C C . LEU A 1 88 ? 17.794 9.868 -13.849 1.00 92.25 88 LEU A C 1
ATOM 672 O O . LEU A 1 88 ? 18.844 10.304 -13.369 1.00 92.25 88 LEU A O 1
ATOM 676 N N . LEU A 1 89 ? 16.947 9.102 -13.167 1.00 90.94 89 LEU A N 1
ATOM 677 C CA . LEU A 1 89 ? 17.133 8.706 -11.780 1.00 90.94 89 LEU A CA 1
ATOM 678 C C . LEU A 1 89 ? 17.473 7.209 -11.739 1.00 90.94 89 LEU A C 1
ATOM 680 O O . LEU A 1 89 ? 16.600 6.394 -12.048 1.00 90.94 89 LEU A O 1
ATOM 684 N N . PRO A 1 90 ? 18.704 6.806 -11.382 1.00 89.81 90 PRO A N 1
ATOM 685 C CA . PRO A 1 90 ? 19.006 5.407 -11.105 1.00 89.81 90 PRO A CA 1
ATOM 686 C C . PRO A 1 90 ? 18.297 4.980 -9.813 1.00 89.81 90 PRO A C 1
ATOM 688 O O . PRO A 1 90 ? 18.651 5.409 -8.721 1.00 89.81 90 PRO A O 1
ATOM 691 N N . VAL A 1 91 ? 17.278 4.131 -9.930 1.00 86.31 91 VAL A N 1
ATOM 692 C CA . VAL A 1 91 ? 16.403 3.724 -8.810 1.00 86.31 91 VAL A CA 1
ATOM 693 C C . VAL A 1 91 ? 16.773 2.361 -8.227 1.00 86.31 91 VAL A C 1
ATOM 695 O O . VAL A 1 91 ? 16.454 2.052 -7.083 1.00 86.31 91 VAL A O 1
ATOM 698 N N . SER A 1 92 ? 17.431 1.507 -9.013 1.00 83.44 92 SER A N 1
ATOM 699 C CA . SER A 1 92 ? 17.888 0.189 -8.570 1.00 83.44 92 SER A CA 1
ATOM 700 C C . SER A 1 92 ? 19.054 -0.294 -9.425 1.00 83.44 92 SER A C 1
ATOM 702 O O . SER A 1 92 ? 19.159 0.062 -10.597 1.00 83.44 92 SER A O 1
ATOM 704 N N . SER A 1 93 ? 19.951 -1.092 -8.850 1.00 84.56 93 SER A N 1
ATOM 705 C CA . SER A 1 93 ? 21.048 -1.712 -9.592 1.00 84.56 93 SER A CA 1
ATOM 706 C C . SER A 1 93 ? 21.292 -3.136 -9.107 1.00 84.56 93 SER A C 1
ATOM 708 O O . SER A 1 93 ? 21.124 -3.446 -7.927 1.00 84.56 93 SER A O 1
ATOM 710 N N . GLY A 1 94 ? 21.675 -4.003 -10.038 1.00 81.81 94 GLY A N 1
ATOM 711 C CA . GLY A 1 94 ? 22.160 -5.351 -9.774 1.00 81.81 94 GLY A CA 1
ATOM 712 C C . GLY A 1 94 ? 23.626 -5.512 -10.170 1.00 81.81 94 GLY A C 1
ATOM 713 O O . GLY A 1 94 ? 24.330 -4.538 -10.464 1.00 81.81 94 GLY A O 1
ATOM 714 N N . ALA A 1 95 ? 24.079 -6.768 -10.205 1.00 80.62 95 ALA A N 1
ATOM 715 C CA . ALA A 1 95 ? 25.433 -7.114 -10.636 1.00 80.62 95 ALA A CA 1
ATOM 716 C C . ALA A 1 95 ? 25.701 -6.680 -12.088 1.00 80.62 95 ALA A C 1
ATOM 718 O O . ALA A 1 95 ? 26.761 -6.140 -12.382 1.00 80.62 95 ALA A O 1
ATOM 719 N N . ASP A 1 96 ? 24.714 -6.855 -12.966 1.00 85.56 96 ASP A N 1
ATOM 720 C CA . ASP A 1 96 ? 24.829 -6.694 -14.417 1.00 85.56 96 ASP A CA 1
ATOM 721 C C . ASP A 1 96 ? 23.779 -5.755 -15.027 1.00 85.56 96 ASP A C 1
ATOM 723 O O . ASP A 1 96 ? 23.745 -5.599 -16.241 1.00 85.56 96 ASP A O 1
ATOM 727 N N . TYR A 1 97 ? 22.918 -5.126 -14.219 1.00 88.00 97 TYR A N 1
ATOM 728 C CA . TYR A 1 97 ? 21.874 -4.230 -14.720 1.00 88.00 97 TYR A CA 1
ATOM 729 C C . TYR A 1 97 ? 21.671 -2.981 -13.859 1.00 88.00 97 TYR A C 1
ATOM 731 O O . TYR A 1 97 ? 22.023 -2.960 -12.674 1.00 88.00 97 TYR A O 1
ATOM 739 N N . VAL A 1 98 ? 21.058 -1.955 -14.452 1.00 89.19 98 VAL A N 1
ATOM 740 C CA . VAL A 1 98 ? 20.606 -0.731 -13.776 1.00 89.19 98 VAL A CA 1
ATOM 741 C C . VAL A 1 98 ? 19.196 -0.377 -14.239 1.00 89.19 98 VAL A C 1
ATOM 743 O O . VAL A 1 98 ? 18.901 -0.381 -15.434 1.00 89.19 98 VAL A O 1
ATOM 746 N N . GLN A 1 99 ? 18.322 -0.073 -13.284 1.00 89.38 99 GLN A N 1
ATOM 747 C CA . GLN A 1 99 ? 16.978 0.433 -13.524 1.00 89.38 99 GLN A CA 1
ATOM 748 C C . GLN A 1 99 ? 16.979 1.955 -13.374 1.00 89.38 99 GLN A C 1
ATOM 750 O O . GLN A 1 99 ? 17.336 2.480 -12.319 1.00 89.38 99 GLN A O 1
ATOM 755 N N . PHE A 1 100 ? 16.522 2.641 -14.414 1.00 90.94 100 PHE A N 1
ATOM 756 C CA . PHE A 1 100 ? 16.353 4.084 -14.461 1.00 90.94 100 PHE A CA 1
ATOM 757 C C . PHE A 1 100 ? 14.874 4.465 -14.496 1.00 90.94 100 PHE A C 1
ATOM 759 O O . PHE A 1 100 ? 14.038 3.766 -15.079 1.00 90.94 100 PHE A O 1
ATOM 766 N N . HIS A 1 101 ? 14.581 5.621 -13.914 1.00 89.06 101 HIS A N 1
ATOM 767 C CA . HIS A 1 101 ? 13.345 6.371 -14.099 1.00 89.06 101 HIS A CA 1
ATOM 768 C C . HIS A 1 101 ? 13.626 7.658 -14.883 1.00 89.06 101 HIS A C 1
ATOM 770 O O . HIS A 1 101 ? 14.703 8.234 -14.739 1.00 89.06 101 HIS A O 1
ATOM 776 N N . LEU A 1 102 ? 12.664 8.092 -15.699 1.00 90.44 102 LEU A N 1
ATOM 777 C CA . LEU A 1 102 ? 12.724 9.342 -16.455 1.00 90.44 102 LEU A CA 1
ATOM 778 C C . LEU A 1 102 ? 11.711 10.346 -15.908 1.00 90.44 102 LEU A C 1
ATOM 780 O O . LEU A 1 102 ? 10.507 10.087 -15.932 1.00 90.44 102 LEU A O 1
ATOM 784 N N . GLU A 1 103 ? 12.203 11.521 -15.536 1.00 88.31 103 GLU A N 1
ATOM 785 C CA . GLU A 1 103 ? 11.397 12.716 -15.302 1.00 88.31 103 GLU A CA 1
ATOM 786 C C . GLU A 1 103 ? 11.541 13.694 -16.465 1.00 88.31 103 GLU A C 1
ATOM 788 O O . GLU A 1 103 ? 12.643 13.900 -16.977 1.00 88.31 103 GLU A O 1
ATOM 793 N N . VAL A 1 104 ? 10.422 14.299 -16.871 1.00 87.94 104 VAL A N 1
ATOM 794 C CA . VAL A 1 104 ? 10.364 15.264 -17.976 1.00 87.94 104 VAL A CA 1
ATOM 795 C C . VAL A 1 104 ? 9.583 16.496 -17.533 1.00 87.94 104 VAL A C 1
ATOM 797 O O . VAL A 1 104 ? 8.432 16.406 -17.109 1.00 87.94 104 VAL A O 1
ATOM 800 N N . SER A 1 105 ? 10.204 17.663 -17.662 1.00 85.50 105 SER A N 1
ATOM 801 C CA . SER A 1 105 ? 9.563 18.963 -17.506 1.00 85.50 105 SER A CA 1
ATOM 802 C C . SER A 1 105 ? 9.062 19.453 -18.864 1.00 85.50 105 SER A C 1
ATOM 804 O O . SER A 1 105 ? 9.846 19.651 -19.786 1.00 85.50 105 SER A O 1
ATOM 806 N N . GLN A 1 106 ? 7.750 19.666 -18.995 1.00 81.81 106 GLN A N 1
ATOM 807 C CA . GLN A 1 106 ? 7.134 20.031 -20.280 1.00 81.81 106 GLN A CA 1
ATOM 808 C C . GLN A 1 106 ? 7.294 21.507 -20.674 1.00 81.81 106 GLN A C 1
ATOM 810 O O . GLN A 1 106 ? 7.055 21.851 -21.828 1.00 81.81 106 GLN A O 1
ATOM 815 N N . LYS A 1 107 ? 7.606 22.400 -19.726 1.00 79.94 107 LYS A N 1
ATOM 816 C CA . LYS A 1 107 ? 7.556 23.858 -19.957 1.00 79.94 107 LYS A CA 1
ATOM 817 C C . LYS A 1 107 ? 8.850 24.577 -19.605 1.00 79.94 107 LYS A C 1
ATOM 819 O O . LYS A 1 107 ? 9.284 25.426 -20.373 1.00 79.94 107 LYS A O 1
ATOM 824 N N . ASP A 1 108 ? 9.474 24.203 -18.493 1.00 86.25 108 ASP A N 1
ATOM 825 C CA . ASP A 1 108 ? 10.613 24.927 -17.925 1.00 86.25 108 ASP A CA 1
ATOM 826 C C . ASP A 1 108 ? 11.832 24.018 -17.739 1.00 86.25 108 ASP A C 1
ATOM 828 O O . ASP A 1 108 ? 11.734 22.793 -17.852 1.00 86.25 108 ASP A O 1
ATOM 832 N N . GLN A 1 109 ? 12.981 24.614 -17.415 1.00 89.44 109 GLN A N 1
ATOM 833 C CA . GLN A 1 109 ? 14.171 23.862 -17.026 1.00 89.44 109 GLN A CA 1
ATOM 834 C C . GLN A 1 109 ? 13.861 22.958 -15.825 1.00 89.44 109 GLN A C 1
ATOM 836 O O . GLN A 1 109 ? 13.295 23.405 -14.822 1.00 89.44 109 GLN A O 1
ATOM 841 N N . ILE A 1 110 ? 14.257 21.688 -15.906 1.00 89.31 110 ILE A N 1
ATOM 842 C CA . ILE A 1 110 ? 14.063 20.747 -14.805 1.00 89.31 110 ILE A CA 1
ATOM 843 C C . ILE A 1 110 ? 14.931 21.154 -13.606 1.00 89.31 110 ILE A C 1
ATOM 845 O O . ILE A 1 110 ? 16.137 21.370 -13.731 1.00 89.31 110 ILE A O 1
ATOM 849 N N . ASN A 1 111 ? 14.320 21.272 -12.424 1.00 88.25 111 ASN A N 1
ATOM 850 C CA . ASN A 1 111 ? 15.049 21.542 -11.187 1.00 88.25 111 ASN A CA 1
ATOM 851 C C . ASN A 1 111 ? 15.254 20.232 -10.408 1.00 88.25 111 ASN A C 1
ATOM 853 O O . ASN A 1 111 ? 14.307 19.756 -9.771 1.00 88.25 111 ASN A O 1
ATOM 857 N N . PRO A 1 112 ? 16.472 19.659 -10.394 1.00 84.62 112 PRO A N 1
ATOM 858 C CA . PRO A 1 112 ? 16.717 18.374 -9.749 1.00 84.62 112 PRO A CA 1
ATOM 859 C C . PRO A 1 112 ? 16.526 18.418 -8.221 1.00 84.62 112 PRO A C 1
ATOM 861 O O . PRO A 1 112 ? 16.209 17.394 -7.621 1.00 84.62 112 PRO A O 1
ATOM 864 N N . TYR A 1 113 ? 16.628 19.594 -7.587 1.00 84.19 113 TYR A N 1
ATOM 865 C CA . TYR A 1 113 ? 16.409 19.772 -6.144 1.00 84.19 113 TYR A CA 1
ATOM 866 C C . TYR A 1 113 ? 14.927 19.752 -5.734 1.00 84.19 113 TYR A C 1
ATOM 868 O O . TYR A 1 113 ? 14.629 19.622 -4.549 1.00 84.19 113 TYR A O 1
ATOM 876 N N . LEU A 1 114 ? 13.997 19.878 -6.690 1.00 82.50 114 LEU A N 1
ATOM 877 C CA . LEU A 1 114 ? 12.546 19.821 -6.452 1.00 82.50 114 LEU A CA 1
ATOM 878 C C . LEU A 1 114 ? 11.928 18.468 -6.835 1.00 82.50 114 LEU A C 1
ATOM 880 O O . LEU A 1 114 ? 10.718 18.270 -6.697 1.00 82.50 114 LEU A O 1
ATOM 884 N N . LEU A 1 115 ? 12.735 17.523 -7.324 1.00 78.44 115 LEU A N 1
ATOM 885 C CA . LEU A 1 115 ? 12.251 16.197 -7.684 1.00 78.44 115 LEU A CA 1
ATOM 886 C C . LEU A 1 115 ? 11.888 15.428 -6.410 1.00 78.44 115 LEU A C 1
ATOM 888 O O . LEU A 1 115 ? 12.761 14.915 -5.713 1.00 78.44 115 LEU A O 1
ATOM 892 N N . HIS A 1 116 ? 10.589 15.293 -6.135 1.00 68.25 116 HIS A N 1
ATOM 893 C CA . HIS A 1 116 ? 10.058 14.518 -5.003 1.00 68.25 116 HIS A CA 1
ATOM 894 C C . HIS A 1 116 ? 10.586 13.073 -4.983 1.00 68.25 116 HIS A C 1
ATOM 896 O O . HIS A 1 116 ? 10.740 12.463 -3.929 1.00 68.25 116 HIS A O 1
ATOM 902 N N . GLN A 1 117 ? 10.900 12.533 -6.160 1.00 66.12 117 GLN A N 1
ATOM 903 C CA . GLN A 1 117 ? 11.356 11.161 -6.355 1.00 66.12 117 GLN A CA 1
ATOM 904 C C . GLN A 1 117 ? 12.876 10.995 -6.215 1.00 66.12 117 GLN A C 1
ATOM 906 O O . GLN A 1 117 ? 13.367 9.870 -6.240 1.00 66.12 117 GLN A O 1
ATOM 911 N N . SER A 1 118 ? 13.632 12.082 -6.008 1.00 58.94 118 SER A N 1
ATOM 912 C CA . SER A 1 118 ? 15.075 12.015 -5.717 1.00 58.94 118 SER A CA 1
ATOM 913 C C . SER A 1 118 ? 15.386 11.177 -4.469 1.00 58.94 118 SER A C 1
ATOM 915 O O . SER A 1 118 ? 16.444 10.557 -4.391 1.00 58.94 118 SER A O 1
ATOM 917 N N . ALA A 1 119 ? 14.437 11.080 -3.531 1.00 62.81 119 ALA A N 1
ATOM 918 C CA . ALA A 1 119 ? 14.523 10.221 -2.351 1.00 62.81 119 ALA A CA 1
ATOM 919 C C . ALA A 1 119 ? 14.585 8.715 -2.674 1.00 62.81 119 ALA A C 1
ATOM 921 O O . ALA A 1 119 ? 15.008 7.936 -1.826 1.00 62.81 119 ALA A O 1
ATOM 922 N N . LEU A 1 120 ? 14.165 8.304 -3.876 1.00 65.25 120 LEU A N 1
ATOM 923 C CA . LEU A 1 120 ? 14.189 6.912 -4.343 1.00 65.25 120 LEU A CA 1
ATOM 924 C C . LEU A 1 120 ? 15.451 6.573 -5.146 1.00 65.25 120 LEU A C 1
ATOM 926 O O . LEU A 1 120 ? 15.612 5.435 -5.582 1.00 65.25 120 LEU A O 1
ATOM 930 N N . CYS A 1 121 ? 16.314 7.558 -5.388 1.00 73.44 121 CYS A N 1
ATOM 931 C CA . CYS A 1 121 ? 17.537 7.357 -6.143 1.00 73.44 121 CYS A CA 1
ATOM 932 C C . CYS A 1 121 ? 18.547 6.540 -5.317 1.00 73.44 121 CYS A C 1
ATOM 934 O O . CYS A 1 121 ? 18.595 6.645 -4.089 1.00 73.44 121 CYS A O 1
ATOM 936 N N . LEU A 1 122 ? 19.348 5.715 -5.988 1.00 74.75 122 LEU A N 1
ATOM 937 C CA . LEU A 1 122 ? 20.415 4.953 -5.353 1.00 74.75 122 LEU A CA 1
ATOM 938 C C . LEU A 1 122 ? 21.421 5.891 -4.681 1.00 74.75 122 LEU A C 1
ATOM 940 O O . LEU A 1 122 ? 21.863 6.877 -5.277 1.00 74.75 122 LEU A O 1
ATOM 944 N N . ASP A 1 123 ? 21.847 5.522 -3.474 1.00 76.69 123 ASP A N 1
ATOM 945 C CA . ASP A 1 123 ? 23.055 6.091 -2.885 1.00 76.69 123 ASP A CA 1
ATOM 946 C C . ASP A 1 123 ? 24.241 5.617 -3.741 1.00 76.69 123 ASP A C 1
ATOM 948 O O . ASP A 1 123 ? 24.591 4.434 -3.757 1.00 76.69 123 ASP A O 1
ATOM 952 N N . TRP A 1 124 ? 24.822 6.536 -4.512 1.00 75.44 124 TRP A N 1
ATOM 953 C CA . TRP A 1 124 ? 25.834 6.242 -5.530 1.00 75.44 124 TRP A CA 1
ATOM 954 C C . TRP A 1 124 ? 27.127 6.995 -5.213 1.00 75.44 124 TRP A C 1
ATOM 956 O O . TRP A 1 124 ? 27.642 7.776 -6.007 1.00 75.44 124 TRP A O 1
ATOM 966 N N . ASN A 1 125 ? 27.624 6.790 -3.992 1.00 68.62 125 ASN A N 1
ATOM 967 C CA . ASN A 1 125 ? 28.784 7.514 -3.468 1.00 68.62 125 ASN A CA 1
ATOM 968 C C . ASN A 1 125 ? 30.124 7.015 -4.035 1.00 68.62 125 ASN A C 1
ATOM 970 O O . ASN A 1 125 ? 31.082 7.781 -4.077 1.00 68.62 125 ASN A O 1
ATOM 974 N N . GLU A 1 126 ? 30.205 5.744 -4.445 1.00 61.94 126 GLU A N 1
ATOM 975 C CA . GLU A 1 126 ? 31.473 5.082 -4.806 1.00 61.94 126 GLU A CA 1
ATOM 976 C C . GLU A 1 126 ? 3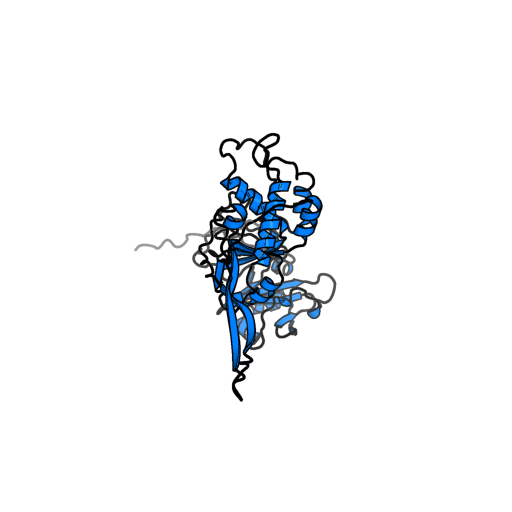1.573 4.674 -6.285 1.00 61.94 126 GLU A C 1
ATOM 978 O O . GLU A 1 126 ? 32.667 4.385 -6.765 1.00 61.94 126 GLU A O 1
ATOM 983 N N . GLY A 1 127 ? 30.456 4.645 -7.017 1.00 67.69 127 GLY A N 1
ATOM 984 C CA . GLY A 1 127 ? 30.434 4.205 -8.412 1.00 67.69 127 GLY A CA 1
ATOM 985 C C . GLY A 1 127 ? 30.710 5.340 -9.397 1.00 67.69 127 GLY A C 1
ATOM 986 O O . GLY A 1 127 ? 30.298 6.483 -9.198 1.00 67.69 127 GLY A O 1
ATOM 987 N N . SER A 1 128 ? 31.345 5.013 -10.517 1.00 80.12 128 SER A N 1
ATOM 988 C CA . SER A 1 128 ? 31.495 5.927 -11.651 1.00 80.12 128 SER A CA 1
ATOM 989 C C . SER A 1 128 ? 30.312 5.783 -12.606 1.00 80.12 128 SER A C 1
ATOM 991 O O . SER A 1 128 ? 29.741 4.708 -12.756 1.00 80.12 128 SER A O 1
ATOM 993 N N . ILE A 1 129 ? 29.978 6.841 -13.345 1.00 81.69 129 ILE A N 1
ATOM 994 C CA . ILE A 1 129 ? 29.034 6.757 -14.479 1.00 81.69 129 ILE A CA 1
ATOM 995 C C . ILE A 1 129 ? 29.529 5.744 -15.519 1.00 81.69 129 ILE A C 1
ATOM 997 O O . ILE A 1 129 ? 28.731 5.110 -16.205 1.00 81.69 129 ILE A O 1
ATOM 1001 N N . ALA A 1 130 ? 30.850 5.548 -15.608 1.00 83.69 130 ALA A N 1
ATOM 1002 C CA . ALA A 1 130 ? 31.451 4.530 -16.461 1.00 83.69 130 ALA A CA 1
ATOM 1003 C C . ALA A 1 130 ? 30.951 3.111 -16.133 1.00 83.69 130 ALA A C 1
ATOM 1005 O O . ALA A 1 130 ? 30.881 2.277 -17.034 1.00 83.69 130 ALA A O 1
ATOM 1006 N N . ASP A 1 131 ? 30.530 2.851 -14.891 1.00 84.62 131 ASP A N 1
ATOM 1007 C CA . ASP A 1 131 ? 30.009 1.548 -14.469 1.00 84.62 131 ASP A CA 1
ATOM 1008 C C . ASP A 1 131 ? 28.652 1.236 -15.108 1.00 84.62 131 ASP A C 1
ATOM 1010 O O . ASP A 1 131 ? 28.270 0.075 -15.225 1.00 84.62 131 ASP A O 1
ATOM 1014 N N . PHE A 1 132 ? 27.908 2.250 -15.560 1.00 86.75 132 PHE A N 1
ATOM 1015 C CA . PHE A 1 132 ? 26.644 2.032 -16.260 1.00 86.75 132 PHE A CA 1
ATOM 1016 C C . PHE A 1 132 ? 26.844 1.514 -17.683 1.00 86.75 132 PHE A C 1
ATOM 1018 O O . PHE A 1 132 ? 25.999 0.780 -18.185 1.00 86.75 132 PHE A O 1
ATOM 1025 N N . ARG A 1 133 ? 27.985 1.816 -18.316 1.00 87.94 133 ARG A N 1
ATOM 1026 C CA . ARG A 1 133 ? 28.302 1.323 -19.667 1.00 87.94 133 ARG A CA 1
ATOM 1027 C C . ARG A 1 133 ? 28.494 -0.186 -19.728 1.00 87.94 133 ARG A C 1
ATOM 1029 O O . ARG A 1 133 ? 28.332 -0.771 -20.793 1.00 87.94 133 ARG A O 1
ATOM 1036 N N . THR A 1 134 ? 28.854 -0.811 -18.610 1.00 87.00 134 THR A N 1
ATOM 1037 C CA . THR A 1 134 ? 29.091 -2.259 -18.533 1.00 87.00 134 THR A CA 1
ATOM 1038 C C . THR A 1 134 ? 27.843 -3.045 -18.128 1.00 87.00 134 THR A C 1
ATOM 1040 O O . THR A 1 134 ? 27.896 -4.273 -18.075 1.00 87.00 134 THR A O 1
ATOM 1043 N N . LYS A 1 135 ? 26.723 -2.361 -17.856 1.00 88.69 135 LYS A N 1
ATOM 1044 C CA . LYS A 1 135 ? 25.479 -2.952 -17.357 1.00 88.69 135 LYS A CA 1
ATOM 1045 C C . LYS A 1 135 ? 24.328 -2.787 -18.347 1.00 88.69 135 LYS A C 1
ATOM 1047 O O . LYS A 1 135 ? 24.212 -1.781 -19.045 1.00 88.69 135 LYS A O 1
ATOM 1052 N N . ASP A 1 136 ? 23.418 -3.753 -18.340 1.00 89.75 136 ASP A N 1
ATOM 1053 C CA . ASP A 1 136 ? 22.138 -3.653 -19.033 1.00 89.75 136 ASP A CA 1
ATOM 1054 C C . ASP A 1 136 ? 21.294 -2.532 -18.411 1.00 89.75 136 ASP A C 1
ATOM 1056 O O . ASP A 1 136 ? 20.916 -2.601 -17.238 1.00 89.75 136 ASP A O 1
ATOM 1060 N N . CYS A 1 137 ? 20.958 -1.505 -19.192 1.00 90.56 137 CYS A N 1
ATOM 1061 C CA . CYS A 1 137 ? 20.101 -0.425 -18.715 1.00 90.56 137 CYS A CA 1
ATOM 1062 C C . CYS A 1 137 ? 18.639 -0.696 -19.073 1.00 90.56 137 CYS A C 1
ATOM 1064 O O . CYS A 1 137 ? 18.295 -1.055 -20.202 1.00 90.56 137 CYS A O 1
ATOM 1066 N N . TYR A 1 138 ? 17.772 -0.498 -18.087 1.00 90.81 138 TYR A N 1
ATOM 1067 C CA . TYR A 1 138 ? 16.328 -0.583 -18.233 1.00 90.81 138 TYR A CA 1
ATOM 1068 C C . TYR A 1 138 ? 15.727 0.762 -17.852 1.00 90.81 138 TYR A C 1
ATOM 1070 O O . TYR A 1 138 ? 15.960 1.246 -16.748 1.00 90.81 138 TYR A O 1
ATOM 1078 N N . LEU A 1 139 ? 14.963 1.369 -18.755 1.00 89.50 139 LEU A N 1
ATOM 1079 C CA . LEU A 1 139 ? 14.258 2.615 -18.498 1.00 89.50 139 LEU A CA 1
ATOM 1080 C C . LEU A 1 139 ? 12.778 2.329 -18.286 1.00 89.50 139 LEU A C 1
ATOM 1082 O O . LEU A 1 139 ? 12.078 1.901 -19.205 1.00 89.50 139 LEU A O 1
ATOM 1086 N N . GLY A 1 140 ? 12.292 2.575 -17.076 1.00 79.75 140 GLY A N 1
ATOM 1087 C CA . GLY A 1 140 ? 10.906 2.301 -16.749 1.00 79.75 140 GLY A CA 1
ATOM 1088 C C . GLY A 1 140 ? 10.556 2.489 -15.280 1.00 79.75 140 GLY A C 1
ATOM 1089 O O . GLY A 1 140 ? 11.233 1.979 -14.392 1.00 79.75 140 GLY A O 1
ATOM 1090 N N . TRP A 1 141 ? 9.440 3.166 -15.028 1.00 70.12 141 TRP A N 1
ATOM 1091 C CA . TRP A 1 141 ? 8.841 3.309 -13.703 1.00 70.12 141 TRP A CA 1
ATOM 1092 C C . TRP A 1 141 ? 7.326 3.502 -13.807 1.00 70.12 141 TRP A C 1
ATOM 1094 O O . TRP A 1 141 ? 6.769 3.687 -14.888 1.00 70.12 141 TRP A O 1
ATOM 1104 N N . CYS A 1 142 ? 6.663 3.449 -12.661 1.00 61.53 142 CYS A N 1
ATOM 1105 C CA . CYS A 1 142 ? 5.228 3.581 -12.497 1.00 61.53 142 CYS A CA 1
ATOM 1106 C C . CYS A 1 142 ? 4.832 5.016 -12.096 1.00 61.53 142 CYS A C 1
ATOM 1108 O O . CYS A 1 142 ? 5.151 5.450 -10.991 1.00 61.53 142 CYS A O 1
ATOM 1110 N N . LYS A 1 143 ? 4.075 5.724 -12.946 1.00 53.88 143 LYS A N 1
ATOM 1111 C CA . LYS A 1 143 ? 3.556 7.079 -12.654 1.00 53.88 143 LYS A CA 1
ATOM 1112 C C . LYS A 1 143 ? 2.443 7.091 -11.595 1.00 53.88 143 LYS A C 1
ATOM 1114 O O . LYS A 1 143 ? 2.331 8.049 -10.839 1.00 53.88 143 LYS A O 1
ATOM 1119 N N . SER A 1 144 ? 1.615 6.047 -11.544 1.00 60.56 144 SER A N 1
ATOM 1120 C CA . SER A 1 144 ? 0.467 5.946 -10.635 1.00 60.56 144 SER A CA 1
ATOM 1121 C C . SER A 1 144 ? 0.328 4.526 -10.114 1.00 60.56 144 SER A C 1
ATOM 1123 O O . SER A 1 144 ? 0.390 3.584 -10.895 1.00 60.56 144 SER A O 1
ATOM 1125 N N . ALA A 1 145 ? 0.124 4.356 -8.813 1.00 70.44 145 ALA A N 1
ATOM 1126 C CA . ALA A 1 145 ? -0.132 3.056 -8.214 1.00 70.44 145 ALA A CA 1
ATOM 1127 C C . ALA A 1 145 ? -1.600 2.959 -7.785 1.00 70.44 145 ALA A C 1
ATOM 1129 O O . ALA A 1 145 ? -2.157 3.914 -7.246 1.00 70.44 145 ALA A O 1
ATOM 1130 N N . ARG A 1 146 ? -2.232 1.806 -8.021 1.00 79.25 146 ARG A N 1
ATOM 1131 C CA . ARG A 1 146 ? -3.588 1.514 -7.544 1.00 79.25 146 ARG A CA 1
ATOM 1132 C C . ARG A 1 146 ? -3.544 0.507 -6.409 1.00 79.25 146 ARG A C 1
ATOM 1134 O O . ARG A 1 146 ? -2.803 -0.475 -6.471 1.00 79.25 146 ARG A O 1
ATOM 1141 N N . VAL A 1 147 ? -4.362 0.758 -5.396 1.00 85.25 147 VAL A N 1
ATOM 1142 C CA . VAL A 1 147 ? -4.630 -0.161 -4.294 1.00 85.25 147 VAL A CA 1
ATOM 1143 C C . VAL A 1 147 ? -5.712 -1.145 -4.736 1.00 85.25 147 VAL A C 1
ATOM 1145 O O . VAL A 1 147 ? -6.717 -0.758 -5.333 1.00 85.25 147 VAL A O 1
ATOM 1148 N N . PHE A 1 148 ? -5.482 -2.425 -4.458 1.00 87.75 148 PHE A N 1
ATOM 1149 C CA . PHE A 1 148 ? -6.380 -3.531 -4.793 1.00 87.75 148 PHE A CA 1
ATOM 1150 C C . PHE A 1 148 ? -7.052 -4.157 -3.562 1.00 87.75 148 PHE A C 1
ATOM 1152 O O . PHE A 1 148 ? -7.916 -5.026 -3.710 1.00 87.75 148 PHE A O 1
ATOM 1159 N N . LEU A 1 149 ? -6.716 -3.704 -2.351 1.00 88.44 149 LEU A N 1
ATOM 1160 C CA . LEU A 1 149 ? -7.467 -4.053 -1.142 1.00 88.44 149 LEU A CA 1
ATOM 1161 C C . LEU A 1 149 ? -8.919 -3.577 -1.266 1.00 88.44 149 LEU A C 1
ATOM 1163 O O . LEU A 1 149 ? -9.183 -2.484 -1.755 1.00 88.44 149 LEU A O 1
ATOM 1167 N N . GLY A 1 150 ? -9.862 -4.424 -0.854 1.00 86.12 150 GLY A N 1
ATOM 1168 C CA . GLY A 1 150 ? -11.296 -4.154 -1.011 1.00 86.12 150 GLY A CA 1
ATOM 1169 C C . GLY A 1 150 ? -11.840 -4.307 -2.439 1.00 86.12 150 GLY A C 1
ATOM 1170 O O . GLY A 1 150 ? -13.025 -4.078 -2.670 1.00 86.12 150 GLY A O 1
ATOM 1171 N N . THR A 1 151 ? -11.006 -4.699 -3.407 1.00 87.75 151 THR A N 1
ATOM 1172 C CA . THR A 1 151 ? -11.435 -4.916 -4.798 1.00 87.75 151 THR A CA 1
ATOM 1173 C C . THR A 1 151 ? -11.720 -6.388 -5.080 1.00 87.75 151 THR A C 1
ATOM 1175 O O . THR A 1 151 ? -11.186 -7.281 -4.416 1.00 87.75 151 THR A O 1
ATOM 1178 N N . LYS A 1 152 ? -12.501 -6.661 -6.134 1.00 86.00 152 LYS A N 1
ATOM 1179 C CA . LYS A 1 152 ? -12.770 -8.033 -6.602 1.00 86.00 152 LYS A CA 1
ATOM 1180 C C . LYS A 1 152 ? -11.509 -8.787 -7.030 1.00 86.00 152 LYS A C 1
ATOM 1182 O O . LYS A 1 152 ? -11.516 -10.009 -7.029 1.00 86.00 152 LYS A O 1
ATOM 1187 N N . ARG A 1 153 ? -10.422 -8.090 -7.385 1.00 82.31 153 ARG A N 1
ATOM 1188 C CA . ARG A 1 153 ? -9.189 -8.727 -7.877 1.00 82.31 153 ARG A CA 1
ATOM 1189 C C . ARG A 1 153 ? -8.525 -9.616 -6.828 1.00 82.31 153 ARG A C 1
ATOM 1191 O O . ARG A 1 153 ? -7.937 -10.628 -7.187 1.00 82.31 153 ARG A O 1
ATOM 1198 N N . LEU A 1 154 ? -8.611 -9.233 -5.556 1.00 80.75 154 LEU A N 1
ATOM 1199 C CA . LEU A 1 154 ? -8.095 -10.031 -4.444 1.00 80.75 154 LEU A CA 1
ATOM 1200 C C . LEU A 1 154 ? -9.174 -10.951 -3.854 1.00 80.75 154 LEU A C 1
ATOM 1202 O O . LEU A 1 154 ? -8.989 -11.437 -2.747 1.00 80.75 154 LEU A O 1
ATOM 1206 N N . PHE A 1 155 ? -10.309 -11.161 -4.534 1.00 77.50 155 PHE A N 1
ATOM 1207 C CA . PHE A 1 155 ? -11.414 -11.989 -4.052 1.00 77.50 155 PHE A CA 1
ATOM 1208 C C . PHE A 1 155 ? -11.692 -13.190 -4.981 1.00 77.50 155 PHE A C 1
ATOM 1210 O O . PHE A 1 155 ? -11.732 -13.011 -6.198 1.00 77.50 155 PHE A O 1
ATOM 1217 N N . PRO A 1 156 ? -11.980 -14.391 -4.438 1.00 63.97 156 PRO A N 1
ATOM 1218 C CA . PRO A 1 156 ? -11.818 -14.770 -3.034 1.00 63.97 156 PRO A CA 1
ATOM 1219 C C . PRO A 1 156 ? -10.330 -14.735 -2.668 1.00 63.97 156 PRO A C 1
ATOM 1221 O O . PRO A 1 156 ? -9.495 -15.249 -3.408 1.00 63.97 156 PRO A O 1
ATOM 1224 N N . SER A 1 157 ? -9.982 -14.080 -1.561 1.00 61.03 157 SER A N 1
ATOM 1225 C CA . SER A 1 157 ? -8.576 -13.935 -1.187 1.00 61.03 157 SER A CA 1
ATOM 1226 C C . SER A 1 157 ? -8.022 -15.294 -0.783 1.00 61.03 157 SER A C 1
ATOM 1228 O O . SER A 1 157 ? -8.588 -15.935 0.102 1.00 61.03 157 SER A O 1
ATOM 1230 N N . GLN A 1 158 ? -6.896 -15.704 -1.369 1.00 63.00 158 GLN A N 1
ATOM 1231 C CA . GLN A 1 158 ? -6.120 -16.853 -0.891 1.00 63.00 158 GLN A CA 1
ATOM 1232 C C . GLN A 1 158 ? -5.396 -16.562 0.433 1.00 63.00 158 GLN A C 1
ATOM 1234 O O . GLN A 1 158 ? -4.661 -17.417 0.908 1.00 63.00 158 GLN A O 1
ATOM 1239 N N . THR A 1 159 ? -5.621 -15.393 1.051 1.00 70.69 159 THR A N 1
ATOM 1240 C CA . THR A 1 159 ? -5.025 -15.008 2.331 1.00 70.69 159 THR A CA 1
ATOM 1241 C C . THR A 1 159 ? -5.240 -16.097 3.380 1.00 70.69 159 THR A C 1
ATOM 1243 O O . THR A 1 159 ? -6.353 -16.316 3.863 1.00 70.69 159 THR A O 1
ATOM 1246 N N . ILE A 1 160 ? -4.152 -16.772 3.733 1.00 81.75 160 ILE A N 1
ATOM 1247 C CA . ILE A 1 160 ? -4.103 -17.797 4.775 1.00 81.75 160 ILE A CA 1
ATOM 1248 C C . ILE A 1 160 ? -3.436 -17.236 6.033 1.00 81.75 160 ILE A C 1
ATOM 1250 O O . ILE A 1 160 ? -2.830 -16.161 6.017 1.00 81.75 160 ILE A O 1
ATOM 1254 N N . PHE A 1 161 ? -3.545 -17.979 7.138 1.00 84.81 161 PHE A N 1
ATOM 1255 C CA . PHE A 1 161 ? -2.745 -17.710 8.333 1.00 84.81 161 PHE A CA 1
ATOM 1256 C C . PHE A 1 161 ? -1.261 -17.680 7.965 1.00 84.81 161 PHE A C 1
ATOM 1258 O O . PHE A 1 161 ? -0.778 -18.531 7.216 1.00 84.81 161 PHE A O 1
ATOM 1265 N N . THR A 1 162 ? -0.535 -16.715 8.513 1.00 85.56 162 THR A N 1
ATOM 1266 C CA . THR A 1 162 ? 0.908 -16.621 8.324 1.00 85.56 162 THR A CA 1
ATOM 1267 C C . THR A 1 162 ? 1.604 -17.757 9.072 1.00 85.56 162 THR A C 1
ATOM 1269 O O . THR A 1 162 ? 1.235 -18.102 10.197 1.00 85.56 162 THR A O 1
ATOM 1272 N N . ASP A 1 163 ? 2.694 -18.261 8.507 1.00 84.62 163 ASP A N 1
ATOM 1273 C CA . ASP A 1 163 ? 3.605 -19.204 9.158 1.00 84.62 163 ASP A CA 1
ATOM 1274 C C . ASP A 1 163 ? 4.626 -18.522 10.093 1.00 84.62 163 ASP A C 1
ATOM 1276 O O . ASP A 1 163 ? 5.463 -19.198 10.697 1.00 84.62 163 ASP A O 1
ATOM 1280 N N . ALA A 1 164 ? 4.565 -17.193 10.261 1.00 86.81 164 ALA A N 1
ATOM 1281 C CA . ALA A 1 164 ? 5.487 -16.471 11.126 1.00 86.81 164 ALA A CA 1
ATOM 1282 C C . ALA A 1 164 ? 5.429 -17.003 12.572 1.00 86.81 164 ALA A C 1
ATOM 1284 O O . ALA A 1 164 ? 4.343 -17.194 13.139 1.00 86.81 164 ALA A O 1
ATOM 1285 N N . PRO A 1 165 ? 6.589 -17.203 13.220 1.00 85.81 165 PRO A N 1
ATOM 1286 C CA . PRO A 1 165 ? 6.640 -17.751 14.565 1.00 85.81 165 PRO A CA 1
ATOM 1287 C C . PRO A 1 165 ? 5.978 -16.811 15.575 1.00 85.81 165 PRO A C 1
ATOM 1289 O O . PRO A 1 165 ? 6.149 -15.586 15.530 1.00 85.81 165 PRO A O 1
ATOM 1292 N N . GLU A 1 166 ? 5.254 -17.401 16.528 1.00 87.38 166 GLU A N 1
ATOM 1293 C CA . GLU A 1 166 ? 4.764 -16.673 17.693 1.00 87.38 166 GLU A CA 1
ATOM 1294 C C . GLU A 1 166 ? 5.941 -16.149 18.515 1.00 87.38 166 GLU A C 1
ATOM 1296 O O . GLU A 1 166 ? 6.941 -16.830 18.762 1.00 87.38 166 GLU A O 1
ATOM 1301 N N . LYS A 1 167 ? 5.813 -14.917 18.987 1.00 83.88 167 LYS A N 1
ATOM 1302 C CA . LYS A 1 167 ? 6.770 -14.319 19.895 1.00 83.88 167 LYS A CA 1
ATOM 1303 C C . LYS A 1 167 ? 6.529 -14.836 21.309 1.00 83.88 167 LYS A C 1
ATOM 1305 O O . LYS A 1 167 ? 5.490 -14.569 21.918 1.00 83.88 167 LYS A O 1
ATOM 1310 N N . SER A 1 168 ? 7.552 -15.477 21.867 1.00 81.94 168 SER A N 1
ATOM 1311 C CA . SER A 1 168 ? 7.580 -15.928 23.259 1.00 81.94 168 SER A CA 1
ATOM 1312 C C . SER A 1 168 ? 7.249 -14.808 24.251 1.00 81.94 168 SER A C 1
ATOM 1314 O O . SER A 1 168 ? 7.550 -13.631 24.019 1.00 81.94 168 SER A O 1
ATOM 1316 N N . ARG A 1 169 ? 6.654 -15.187 25.391 1.00 80.88 169 ARG A N 1
ATOM 1317 C CA . ARG A 1 169 ? 6.354 -14.272 26.505 1.00 80.88 169 ARG A CA 1
ATOM 1318 C C . ARG A 1 169 ? 7.590 -13.446 26.856 1.00 80.88 169 ARG A C 1
ATOM 1320 O O . ARG A 1 169 ? 8.687 -13.990 26.971 1.00 80.88 169 ARG A O 1
ATOM 1327 N N . SER A 1 170 ? 7.405 -12.142 27.023 1.00 78.81 170 SER A N 1
ATOM 1328 C CA . SER A 1 170 ? 8.503 -11.241 27.371 1.00 78.81 170 SER A CA 1
ATOM 1329 C C . SER A 1 170 ? 8.568 -11.051 28.882 1.00 78.81 170 SER A C 1
ATOM 1331 O O . SER A 1 170 ? 7.544 -10.928 29.552 1.00 78.81 170 SER A O 1
ATOM 1333 N N . LEU A 1 171 ? 9.779 -11.052 29.435 1.00 77.19 171 LEU A N 1
ATOM 1334 C CA . LEU A 1 171 ? 10.008 -10.715 30.833 1.00 77.19 171 LEU A CA 1
ATOM 1335 C C . LEU A 1 171 ? 10.127 -9.187 30.920 1.00 77.19 171 LEU A C 1
ATOM 1337 O O . LEU A 1 171 ? 11.072 -8.617 30.374 1.00 77.19 171 LEU A O 1
ATOM 1341 N N . LYS A 1 172 ? 9.160 -8.512 31.549 1.00 77.19 172 LYS A N 1
ATOM 1342 C CA . LYS A 1 172 ? 9.236 -7.065 31.802 1.00 77.19 172 LYS A CA 1
ATOM 1343 C C . LYS A 1 172 ? 9.604 -6.836 33.264 1.00 77.19 172 LYS A C 1
ATOM 1345 O O . LYS A 1 172 ? 9.009 -7.444 34.152 1.00 77.19 172 LYS A O 1
ATOM 1350 N N . LEU A 1 173 ? 10.587 -5.969 33.504 1.00 78.12 173 LEU A N 1
ATOM 1351 C CA . LEU A 1 173 ? 10.857 -5.433 34.836 1.00 78.12 173 LEU A CA 1
ATOM 1352 C C . LEU A 1 173 ? 9.676 -4.530 35.212 1.00 78.12 173 LEU A C 1
ATOM 1354 O O . LEU A 1 173 ? 9.468 -3.500 34.577 1.00 78.12 173 LEU A O 1
ATOM 1358 N N . GLU A 1 174 ? 8.873 -4.953 36.183 1.00 75.75 174 GLU A N 1
ATOM 1359 C CA . GLU A 1 174 ? 7.706 -4.208 36.672 1.00 75.75 174 GLU A CA 1
ATOM 1360 C C . GLU A 1 174 ? 8.136 -3.118 37.661 1.00 75.75 174 GLU A C 1
ATOM 1362 O O . GLU A 1 174 ? 7.537 -2.049 37.715 1.00 75.75 174 GLU A O 1
ATOM 1367 N N . GLY A 1 175 ? 9.228 -3.357 38.390 1.00 73.69 175 GLY A N 1
ATOM 1368 C CA . GLY A 1 175 ? 9.826 -2.362 39.264 1.00 73.69 175 GLY A CA 1
ATOM 1369 C C . GLY A 1 175 ? 11.037 -2.888 40.020 1.00 73.69 175 GLY A C 1
ATOM 1370 O O . GLY A 1 175 ? 11.282 -4.093 40.089 1.00 73.69 175 GLY A O 1
ATOM 1371 N N . VAL A 1 176 ? 11.787 -1.956 40.597 1.00 73.94 176 VAL A N 1
ATOM 1372 C CA . VAL A 1 176 ? 12.873 -2.229 41.538 1.00 73.94 176 VAL A CA 1
ATOM 1373 C C . VAL A 1 176 ? 12.465 -1.615 42.870 1.00 73.94 176 VAL A C 1
ATOM 1375 O O . VAL A 1 176 ? 12.284 -0.404 42.967 1.00 73.94 176 VAL A O 1
ATOM 1378 N N . SER A 1 177 ? 12.280 -2.448 43.884 1.00 73.38 177 SER A N 1
ATOM 1379 C CA . SER A 1 177 ? 11.978 -2.025 45.247 1.00 73.38 177 SER A CA 1
ATOM 1380 C C . SER A 1 177 ? 13.265 -2.039 46.064 1.00 73.38 177 SER A C 1
ATOM 1382 O O . SER A 1 177 ? 13.966 -3.047 46.089 1.00 73.38 177 SER A O 1
ATOM 1384 N N . ALA A 1 178 ? 13.579 -0.933 46.736 1.00 70.69 178 ALA A N 1
ATOM 1385 C CA . ALA A 1 178 ? 14.670 -0.864 47.701 1.00 70.69 178 ALA A CA 1
ATOM 1386 C C . ALA A 1 178 ? 14.078 -0.789 49.115 1.00 70.69 178 ALA A C 1
ATOM 1388 O O . ALA A 1 178 ? 13.361 0.157 49.433 1.00 70.69 178 ALA A O 1
ATOM 1389 N N . GLY A 1 179 ? 14.339 -1.793 49.949 1.00 66.75 179 GLY A N 1
ATOM 1390 C CA . GLY A 1 179 ? 13.924 -1.826 51.350 1.00 66.75 179 GLY A CA 1
ATOM 1391 C C . GLY A 1 179 ? 15.125 -1.646 52.269 1.00 66.75 179 GLY A 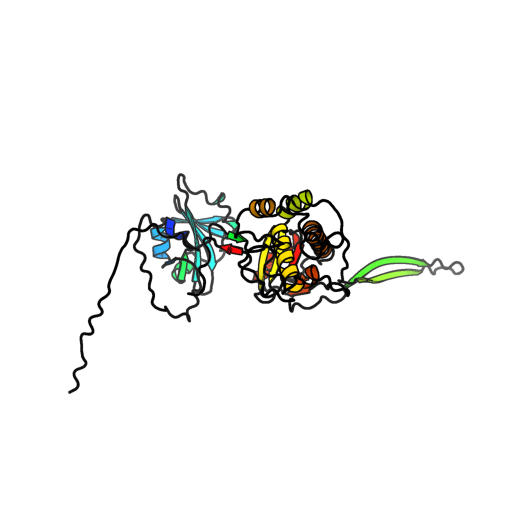C 1
ATOM 1392 O O . GLY A 1 179 ? 16.084 -2.407 52.172 1.00 66.75 179 GLY A O 1
ATOM 1393 N N . ILE A 1 180 ? 15.079 -0.669 53.173 1.00 64.12 180 ILE A N 1
ATOM 1394 C CA . ILE A 1 180 ? 16.062 -0.527 54.255 1.00 64.12 180 ILE A CA 1
ATOM 1395 C C . ILE A 1 180 ? 15.539 -1.315 55.457 1.00 64.12 180 ILE A C 1
ATOM 1397 O O . ILE A 1 180 ? 14.491 -0.982 56.007 1.00 64.12 180 ILE A O 1
ATOM 1401 N N . LEU A 1 181 ? 16.260 -2.354 55.876 1.00 59.72 181 LEU A N 1
ATOM 1402 C CA . LEU A 1 181 ? 15.997 -3.046 57.133 1.00 59.72 181 LEU A CA 1
ATOM 1403 C C . LEU A 1 181 ? 16.728 -2.297 58.251 1.00 59.72 181 LEU A C 1
ATOM 1405 O O . LEU A 1 181 ? 17.943 -2.417 58.407 1.00 59.72 181 LEU A O 1
ATOM 1409 N N . ALA A 1 182 ? 15.987 -1.506 59.027 1.00 54.47 182 ALA A N 1
ATOM 1410 C CA . ALA A 1 182 ? 16.469 -0.973 60.295 1.00 54.47 182 ALA A CA 1
ATOM 1411 C C . ALA A 1 182 ? 16.258 -2.044 61.376 1.00 54.47 182 ALA A C 1
ATOM 1413 O O . ALA A 1 182 ? 15.170 -2.167 61.935 1.00 54.47 182 ALA A O 1
ATOM 1414 N N . ALA A 1 183 ? 17.278 -2.862 61.648 1.00 53.41 183 ALA A N 1
ATOM 1415 C CA . ALA A 1 183 ? 17.227 -3.813 62.754 1.00 53.41 183 ALA A CA 1
ATOM 1416 C C . ALA A 1 183 ? 17.364 -3.050 64.084 1.00 53.41 183 ALA A C 1
ATOM 1418 O O . ALA A 1 183 ? 18.464 -2.723 64.532 1.00 53.41 183 ALA A O 1
ATOM 1419 N N . SER A 1 184 ? 16.237 -2.727 64.722 1.00 52.50 184 SER A N 1
ATOM 1420 C CA . SER A 1 184 ? 16.216 -2.153 66.066 1.00 52.50 184 SER A CA 1
ATOM 1421 C C . SER A 1 184 ? 16.578 -3.240 67.080 1.00 52.50 184 SER A C 1
ATOM 1423 O O . SER A 1 184 ? 15.714 -4.041 67.426 1.00 52.50 184 SER A O 1
ATOM 1425 N N . THR A 1 185 ? 17.853 -3.313 67.488 1.00 54.94 185 THR A N 1
ATOM 1426 C CA . THR A 1 185 ? 18.345 -3.686 68.847 1.00 54.94 185 THR A CA 1
ATOM 1427 C C . THR A 1 185 ? 19.849 -4.016 68.915 1.00 54.94 185 THR A C 1
ATOM 1429 O O . THR A 1 185 ? 20.350 -4.244 70.012 1.00 54.94 185 THR A O 1
ATOM 1432 N N . ALA A 1 186 ? 20.614 -3.961 67.816 1.00 51.91 186 ALA A N 1
ATOM 1433 C CA . ALA A 1 186 ? 22.072 -4.166 67.843 1.00 51.91 186 ALA A CA 1
ATOM 1434 C C . ALA A 1 186 ? 22.836 -3.075 67.058 1.00 51.91 186 ALA A C 1
ATOM 1436 O O . ALA A 1 186 ? 22.337 -2.601 66.034 1.00 51.91 186 ALA A O 1
ATOM 1437 N N . PRO A 1 187 ? 24.032 -2.647 67.511 1.00 48.50 187 PRO A N 1
ATOM 1438 C CA . PRO A 1 187 ? 24.787 -1.584 66.854 1.00 48.50 187 PRO A CA 1
ATOM 1439 C C . PRO A 1 187 ? 25.323 -2.053 65.489 1.00 48.50 187 PRO A C 1
ATOM 1441 O O . PRO A 1 187 ? 26.064 -3.026 65.409 1.00 48.50 187 PRO A O 1
ATOM 1444 N N . LEU A 1 188 ? 24.974 -1.314 64.427 1.00 48.78 188 LEU A N 1
ATOM 1445 C CA . LEU A 1 188 ? 25.536 -1.399 63.065 1.00 48.78 188 LEU A CA 1
ATOM 1446 C C . LEU A 1 188 ? 25.187 -2.643 62.212 1.00 48.78 188 LEU A C 1
ATOM 1448 O O . LEU A 1 188 ? 26.058 -3.262 61.608 1.00 48.78 188 LEU A O 1
ATOM 1452 N N . GLN A 1 189 ? 23.894 -2.932 62.025 1.00 42.66 189 GLN A N 1
ATOM 1453 C CA . GLN A 1 189 ? 23.413 -3.653 60.831 1.00 42.66 189 GLN A CA 1
ATOM 1454 C C . GLN A 1 189 ? 22.306 -2.855 60.128 1.00 42.66 189 GLN A C 1
ATOM 1456 O O . GLN A 1 189 ? 21.118 -3.102 60.316 1.00 42.66 189 GLN A O 1
ATOM 1461 N N . ALA A 1 190 ? 22.696 -1.868 59.318 1.00 56.38 190 ALA A N 1
ATOM 1462 C CA . ALA A 1 190 ? 21.809 -1.293 58.310 1.00 56.38 190 ALA A CA 1
ATOM 1463 C C . ALA A 1 190 ? 21.986 -2.105 57.020 1.00 56.38 190 ALA A C 1
ATOM 1465 O O . ALA A 1 190 ? 22.989 -1.965 56.324 1.00 56.38 190 ALA A O 1
ATOM 1466 N N . GLY A 1 191 ? 21.043 -3.003 56.737 1.00 60.25 191 GLY A N 1
ATOM 1467 C CA . GLY A 1 191 ? 21.016 -3.778 55.499 1.00 60.25 191 GLY A CA 1
ATOM 1468 C C . GLY A 1 191 ? 20.014 -3.179 54.518 1.00 60.25 191 GLY A C 1
ATOM 1469 O O . GLY A 1 191 ? 18.837 -3.045 54.844 1.00 60.25 191 GLY A O 1
ATOM 1470 N N . GLY A 1 192 ? 20.462 -2.818 53.317 1.00 66.56 192 GLY A N 1
ATOM 1471 C CA . GLY A 1 192 ? 19.576 -2.510 52.194 1.00 66.56 192 GLY A CA 1
ATOM 1472 C C . GLY A 1 192 ? 19.294 -3.775 51.385 1.00 66.56 192 GLY A C 1
ATOM 1473 O O . GLY A 1 192 ? 20.213 -4.523 51.065 1.00 66.56 192 GLY A O 1
ATOM 1474 N N . SER A 1 193 ? 18.035 -4.013 51.038 1.00 71.44 193 SER A N 1
ATOM 1475 C CA . SER A 1 193 ? 17.621 -5.036 50.077 1.00 71.44 193 SER A CA 1
ATOM 1476 C C . SER A 1 193 ? 17.155 -4.345 48.800 1.00 71.44 193 SER A C 1
ATOM 1478 O O . SER A 1 193 ? 16.382 -3.393 48.862 1.00 71.44 193 SER A O 1
ATOM 1480 N N . ILE A 1 194 ? 17.640 -4.793 47.643 1.00 69.50 194 ILE A N 1
ATOM 1481 C CA . ILE A 1 194 ? 17.130 -4.376 46.333 1.00 69.50 194 ILE A CA 1
ATOM 1482 C C . ILE A 1 194 ? 16.449 -5.600 45.729 1.00 69.50 194 ILE A C 1
ATOM 1484 O O . ILE A 1 194 ? 17.106 -6.599 45.448 1.00 69.50 194 ILE A O 1
ATOM 1488 N N . GLN A 1 195 ? 15.137 -5.529 45.539 1.00 77.06 195 GLN A N 1
ATOM 1489 C CA . GLN A 1 195 ? 14.344 -6.574 44.907 1.00 77.06 195 GLN A CA 1
ATOM 1490 C C . GLN A 1 195 ? 13.832 -6.073 43.556 1.00 77.06 195 GLN A C 1
ATOM 1492 O O . GLN A 1 195 ? 13.119 -5.077 43.480 1.00 77.06 195 GLN A O 1
ATOM 1497 N N . ALA A 1 196 ? 14.193 -6.767 42.479 1.00 78.44 196 ALA A N 1
ATOM 1498 C CA . ALA A 1 196 ? 13.654 -6.519 41.147 1.00 78.44 196 ALA A CA 1
ATOM 1499 C C . ALA A 1 196 ? 12.471 -7.462 40.889 1.00 78.44 196 ALA A C 1
ATOM 1501 O O . ALA A 1 196 ? 12.624 -8.683 40.937 1.00 78.44 196 ALA A O 1
ATOM 1502 N N . ASN A 1 197 ? 11.299 -6.897 40.610 1.00 76.31 197 ASN A N 1
ATOM 1503 C CA . ASN A 1 197 ? 10.095 -7.652 40.287 1.00 76.31 197 ASN A CA 1
ATOM 1504 C C . ASN A 1 197 ? 9.981 -7.796 38.774 1.00 76.31 197 ASN A C 1
ATOM 1506 O O . ASN A 1 197 ? 9.887 -6.809 38.043 1.00 76.31 197 ASN A O 1
ATOM 1510 N N . PHE A 1 198 ? 9.976 -9.038 38.304 1.00 74.44 198 PHE A N 1
ATOM 1511 C CA . PHE A 1 198 ? 9.805 -9.357 36.897 1.00 74.44 198 PHE A CA 1
ATOM 1512 C C . PHE A 1 198 ? 8.452 -10.016 36.674 1.00 74.44 198 PHE A C 1
ATOM 1514 O O . PHE A 1 198 ? 8.098 -10.977 37.356 1.00 74.44 198 PHE A O 1
ATOM 1521 N N . ARG A 1 199 ? 7.718 -9.534 35.674 1.00 76.38 199 ARG A N 1
ATOM 1522 C CA . ARG A 1 199 ? 6.431 -10.095 35.278 1.00 76.38 199 ARG A CA 1
ATOM 1523 C C . ARG A 1 199 ? 6.517 -10.636 33.862 1.00 76.38 199 ARG A C 1
ATOM 1525 O O . ARG A 1 199 ? 6.987 -9.955 32.948 1.00 76.38 199 ARG A O 1
ATOM 1532 N N . PHE A 1 200 ? 6.031 -11.859 33.669 1.00 76.44 200 PHE A N 1
ATOM 1533 C CA . PHE A 1 200 ? 5.806 -12.385 32.328 1.00 76.44 200 PHE A CA 1
ATOM 1534 C C . PHE A 1 200 ? 4.661 -11.607 31.682 1.00 76.44 200 PHE A C 1
ATOM 1536 O O . PHE A 1 200 ? 3.503 -11.725 32.081 1.00 76.44 200 PHE A O 1
ATOM 1543 N N . HIS A 1 201 ? 4.992 -10.803 30.682 1.00 77.88 201 HIS A N 1
ATOM 1544 C CA . HIS A 1 201 ? 4.029 -10.092 29.868 1.00 77.88 201 HIS A CA 1
ATOM 1545 C C . HIS A 1 201 ? 3.532 -11.024 28.758 1.00 77.88 201 HIS A C 1
ATOM 1547 O O . HIS A 1 201 ? 4.316 -11.588 27.986 1.00 77.88 201 HIS A O 1
ATOM 1553 N N . THR A 1 202 ? 2.216 -11.223 28.720 1.00 77.94 202 THR A N 1
ATOM 1554 C CA . THR A 1 202 ? 1.555 -11.989 27.664 1.00 77.94 202 THR A CA 1
ATOM 1555 C C . THR A 1 202 ? 1.474 -11.141 26.397 1.00 77.94 202 THR A C 1
ATOM 1557 O O . THR A 1 202 ? 1.049 -9.994 26.458 1.00 77.94 202 THR A O 1
ATOM 1560 N N . ASN A 1 203 ? 1.863 -11.699 25.249 1.00 81.81 203 ASN A N 1
ATOM 1561 C CA . ASN A 1 203 ? 1.731 -11.033 23.946 1.00 81.81 203 ASN A CA 1
ATOM 1562 C C . ASN A 1 203 ? 0.371 -11.357 23.288 1.00 81.81 203 ASN A C 1
ATOM 1564 O O . ASN A 1 203 ? 0.298 -11.467 22.064 1.00 81.81 203 ASN A O 1
ATOM 1568 N N . ARG A 1 204 ? -0.666 -11.613 24.102 1.00 78.81 204 ARG A N 1
ATOM 1569 C CA . ARG A 1 204 ? -1.967 -12.151 23.677 1.00 78.81 204 ARG A CA 1
ATOM 1570 C C . ARG A 1 204 ? -3.097 -11.158 23.931 1.00 78.81 204 ARG A C 1
ATOM 1572 O O . ARG A 1 204 ? -3.127 -10.578 25.015 1.00 78.81 204 ARG A O 1
ATOM 1579 N N . LEU A 1 205 ? -4.005 -10.989 22.966 1.00 75.75 205 LEU A N 1
ATOM 1580 C CA . LEU A 1 205 ? -5.017 -9.917 22.959 1.00 75.75 205 LEU A CA 1
ATOM 1581 C C . LEU A 1 205 ? -6.468 -10.416 22.977 1.00 75.75 205 LEU A C 1
ATOM 1583 O O . LEU A 1 205 ? -6.758 -11.499 22.473 1.00 75.75 205 LEU A O 1
ATOM 1587 N N . SER A 1 206 ? -7.358 -9.580 23.527 1.00 64.94 206 SER A N 1
ATOM 1588 C CA . SER A 1 206 ? -8.825 -9.703 23.514 1.00 64.94 206 SER A CA 1
ATOM 1589 C C . SER A 1 206 ? -9.471 -8.334 23.258 1.00 64.94 206 SER A C 1
ATOM 1591 O O . SER A 1 206 ? -8.909 -7.313 23.662 1.00 64.94 206 SER A O 1
ATOM 1593 N N . PHE A 1 207 ? -10.649 -8.307 22.630 1.00 64.31 207 PHE A N 1
ATOM 1594 C CA . PHE A 1 207 ? -11.225 -7.111 21.998 1.00 64.31 207 PHE A CA 1
ATOM 1595 C C . PHE A 1 207 ? -12.617 -6.732 22.564 1.00 64.31 207 PHE A C 1
ATOM 1597 O O . PHE A 1 207 ? -13.304 -7.575 23.140 1.00 64.31 207 PHE A O 1
ATOM 1604 N N . THR A 1 208 ? -13.044 -5.460 22.457 1.00 48.56 208 THR A N 1
ATOM 1605 C CA . THR A 1 208 ? -14.398 -4.975 22.846 1.00 48.56 208 THR A CA 1
ATOM 1606 C C . THR A 1 208 ? -14.787 -3.709 22.063 1.00 48.56 208 THR A C 1
ATOM 1608 O O . THR A 1 208 ? -13.958 -2.818 21.911 1.00 48.56 208 THR A O 1
ATOM 1611 N N . ALA A 1 209 ? -16.035 -3.612 21.585 1.00 47.22 209 ALA A N 1
ATOM 1612 C CA . ALA A 1 209 ? -16.487 -2.609 20.605 1.00 47.22 209 ALA A CA 1
ATOM 1613 C C . ALA A 1 209 ? -16.929 -1.228 21.177 1.00 47.22 209 ALA A C 1
ATOM 1615 O O . ALA A 1 209 ? -17.277 -1.118 22.350 1.00 47.22 209 ALA A O 1
ATOM 1616 N N . SER A 1 210 ? -16.938 -0.177 20.329 1.00 49.03 210 SER A N 1
ATOM 1617 C CA . SER A 1 210 ? -17.293 1.240 20.626 1.00 49.03 210 SER A CA 1
ATOM 1618 C C . SER A 1 210 ? -17.864 1.967 19.382 1.00 49.03 210 SER A C 1
ATOM 1620 O O . SER A 1 210 ? -17.932 1.364 18.326 1.00 49.03 210 SER A O 1
ATOM 1622 N N . THR A 1 211 ? -18.314 3.230 19.443 1.00 60.16 211 THR A N 1
ATOM 1623 C CA . THR A 1 211 ? -19.281 3.797 18.472 1.00 60.16 211 THR A CA 1
ATOM 1624 C C . THR A 1 211 ? -18.985 5.230 17.984 1.00 60.16 211 THR A C 1
ATOM 1626 O O . THR A 1 211 ? -19.027 6.139 18.799 1.00 60.16 211 THR A O 1
ATOM 1629 N N . VAL A 1 212 ? -18.753 5.424 16.668 1.00 76.06 212 VAL A N 1
ATOM 1630 C CA . VAL A 1 212 ? -19.318 6.429 15.707 1.00 76.06 212 VAL A CA 1
ATOM 1631 C C . VAL A 1 212 ? -18.738 6.105 14.309 1.00 76.06 212 VAL A C 1
ATOM 1633 O O . VAL A 1 212 ? -17.546 6.262 14.066 1.00 76.06 212 VAL A O 1
ATOM 1636 N N . PHE A 1 213 ? -19.573 5.655 13.365 1.00 86.31 213 PHE A N 1
ATOM 1637 C CA . PHE A 1 213 ? -19.127 5.072 12.081 1.00 86.31 213 PHE A CA 1
ATOM 1638 C C . PHE A 1 213 ? -18.540 6.063 11.074 1.00 86.31 213 PHE A C 1
ATOM 1640 O O . PHE A 1 213 ? -17.436 5.854 10.588 1.00 86.31 213 PHE A O 1
ATOM 1647 N N . SER A 1 214 ? -19.263 7.137 10.743 1.00 84.62 214 SER A N 1
ATOM 1648 C CA . SER A 1 214 ? -18.856 8.039 9.655 1.00 84.62 214 SER A CA 1
ATOM 1649 C C . SER A 1 214 ? -17.551 8.766 9.978 1.00 84.62 214 SER A C 1
ATOM 1651 O O . SER A 1 214 ? -16.716 8.982 9.105 1.00 84.62 214 SER A O 1
ATOM 1653 N N . GLN A 1 215 ? -17.344 9.090 11.256 1.00 83.44 215 GLN A N 1
ATOM 1654 C CA . GLN A 1 215 ? -16.078 9.630 11.738 1.00 83.44 215 GLN A CA 1
ATOM 1655 C C . GLN A 1 215 ? -14.955 8.591 11.649 1.00 83.44 215 GLN A C 1
ATOM 1657 O O . GLN A 1 215 ? -13.850 8.929 11.240 1.00 83.44 215 GLN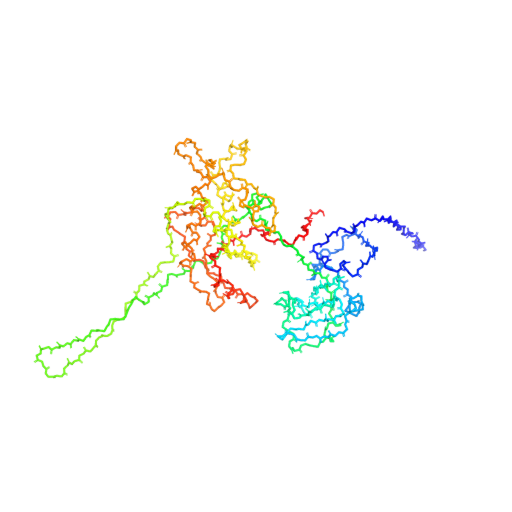 A O 1
ATOM 1662 N N . MET A 1 216 ? -15.235 7.322 11.966 1.00 89.56 216 MET A N 1
ATOM 1663 C CA . MET A 1 216 ? -14.267 6.237 11.804 1.00 89.56 216 MET A CA 1
ATOM 1664 C C . MET A 1 216 ? -13.845 6.075 10.337 1.00 89.56 216 MET A C 1
ATOM 1666 O O . MET A 1 216 ? -12.647 5.986 10.085 1.00 89.56 216 MET A O 1
ATOM 1670 N N . LEU A 1 217 ? -14.765 6.138 9.365 1.00 90.19 217 LEU A N 1
ATOM 1671 C CA . LEU A 1 217 ? -14.397 6.081 7.941 1.00 90.19 217 LEU A CA 1
ATOM 1672 C C . LEU A 1 217 ? -13.406 7.195 7.557 1.00 90.19 217 LEU A C 1
ATOM 1674 O O . LEU A 1 217 ? -12.392 6.919 6.924 1.00 90.19 217 LEU A O 1
ATOM 1678 N N . ARG A 1 218 ? -13.655 8.437 7.997 1.00 86.38 218 ARG A N 1
ATOM 1679 C CA . ARG A 1 218 ? -12.790 9.597 7.698 1.00 86.38 218 ARG A CA 1
ATOM 1680 C C . ARG A 1 218 ? -11.455 9.574 8.440 1.00 86.38 218 ARG A C 1
ATOM 1682 O O . ARG A 1 218 ? -10.446 10.000 7.895 1.00 86.38 218 ARG A O 1
ATOM 1689 N N . ASN A 1 219 ? -11.428 9.081 9.674 1.00 85.56 219 ASN A N 1
ATOM 1690 C CA . ASN A 1 219 ? -10.178 8.945 10.422 1.00 85.56 219 ASN A CA 1
ATOM 1691 C C . ASN A 1 219 ? -9.308 7.841 9.804 1.00 85.56 219 ASN A C 1
ATOM 1693 O O . ASN A 1 219 ? -8.142 8.063 9.491 1.00 85.56 219 ASN A O 1
ATOM 1697 N N . THR A 1 220 ? -9.902 6.675 9.540 1.00 88.38 220 THR A N 1
ATOM 1698 C CA . THR A 1 220 ? -9.185 5.505 9.012 1.00 88.38 220 THR A CA 1
ATOM 1699 C C . THR A 1 220 ? -8.758 5.650 7.553 1.00 88.38 220 THR A C 1
ATOM 1701 O O . THR A 1 220 ? -7.864 4.923 7.117 1.00 88.38 220 THR A O 1
ATOM 1704 N N . SER A 1 221 ? -9.334 6.591 6.794 1.00 88.50 221 SER A N 1
ATOM 1705 C CA . SER A 1 221 ? -8.834 6.949 5.460 1.00 88.50 221 SER A CA 1
ATOM 1706 C C . SER A 1 221 ? -7.519 7.734 5.502 1.00 88.50 221 SER A C 1
ATOM 1708 O O . SER A 1 221 ? -6.805 7.742 4.505 1.00 88.50 221 SER A O 1
ATOM 1710 N N . MET A 1 222 ? -7.207 8.384 6.630 1.00 84.56 222 MET A N 1
ATOM 1711 C CA . MET A 1 222 ? -5.977 9.166 6.830 1.00 84.56 222 MET A CA 1
ATOM 1712 C C . MET A 1 222 ? -4.904 8.409 7.623 1.00 84.56 222 MET A C 1
ATOM 1714 O O . MET A 1 222 ? -3.737 8.786 7.590 1.00 84.56 222 MET A O 1
ATOM 1718 N N . GLU A 1 223 ? -5.297 7.357 8.338 1.00 89.75 223 GLU A N 1
ATOM 1719 C CA . GLU A 1 223 ? -4.388 6.462 9.056 1.00 89.75 223 GLU A CA 1
ATOM 1720 C C . GLU A 1 223 ? -3.751 5.441 8.097 1.00 89.75 223 GLU A C 1
ATOM 1722 O O . GLU A 1 223 ? -4.386 4.977 7.145 1.00 89.75 223 GLU A O 1
ATOM 1727 N N . MET A 1 224 ? -2.514 5.033 8.372 1.00 91.62 224 MET A N 1
ATOM 1728 C CA . MET A 1 224 ? -1.734 4.119 7.535 1.00 91.62 224 MET A CA 1
ATOM 1729 C C . MET A 1 224 ? -1.518 2.766 8.215 1.00 91.62 224 MET A C 1
ATOM 1731 O O . MET A 1 224 ? -1.236 2.673 9.408 1.00 91.62 224 MET A O 1
ATOM 1735 N N . ALA A 1 225 ? -1.594 1.696 7.432 1.00 93.56 225 ALA A N 1
ATOM 1736 C CA . ALA A 1 225 ? -1.309 0.330 7.846 1.00 93.56 225 ALA A CA 1
ATOM 1737 C C . ALA A 1 225 ? -0.093 -0.215 7.092 1.00 93.56 225 ALA A C 1
ATOM 1739 O O . ALA A 1 225 ? -0.027 -0.109 5.866 1.00 93.56 225 ALA A O 1
ATOM 1740 N N . LEU A 1 226 ? 0.839 -0.846 7.811 1.00 92.50 226 LEU A N 1
ATOM 1741 C CA . LEU A 1 226 ? 1.877 -1.683 7.215 1.00 92.50 226 LEU A CA 1
ATOM 1742 C C . LEU A 1 226 ? 1.368 -3.121 7.151 1.00 92.50 226 LEU A C 1
ATOM 1744 O O . LEU A 1 226 ? 1.151 -3.765 8.178 1.00 92.50 226 LEU A O 1
ATOM 1748 N N . LEU A 1 227 ? 1.201 -3.620 5.933 1.00 92.69 227 LEU A N 1
ATOM 1749 C CA . LEU A 1 227 ? 0.836 -5.000 5.649 1.00 92.69 227 LEU A CA 1
ATOM 1750 C C . LEU A 1 227 ? 2.077 -5.750 5.172 1.00 92.69 227 LEU A C 1
ATOM 1752 O O . LEU A 1 227 ? 2.655 -5.383 4.150 1.00 92.69 227 LEU A O 1
ATOM 1756 N N . TYR A 1 228 ? 2.484 -6.786 5.904 1.00 92.25 228 TYR A N 1
ATOM 1757 C CA . TYR A 1 228 ? 3.628 -7.631 5.558 1.00 92.25 228 TYR A CA 1
ATOM 1758 C C . TYR A 1 228 ? 3.154 -9.027 5.139 1.00 92.25 228 TYR A C 1
ATOM 1760 O O . TYR A 1 228 ? 2.540 -9.739 5.932 1.00 92.25 228 TYR A O 1
ATOM 1768 N N . ASP A 1 229 ? 3.448 -9.435 3.910 1.00 88.38 229 ASP A N 1
ATOM 1769 C CA . ASP A 1 229 ? 3.230 -10.796 3.424 1.00 88.38 229 ASP A CA 1
ATOM 1770 C C . ASP A 1 229 ? 4.467 -11.648 3.714 1.00 88.38 229 ASP A C 1
ATOM 1772 O O . ASP A 1 229 ? 5.544 -11.443 3.145 1.00 88.38 229 ASP A O 1
ATOM 1776 N N . VAL A 1 230 ? 4.302 -12.598 4.632 1.00 90.44 230 VAL A N 1
ATOM 1777 C CA . VAL A 1 230 ? 5.363 -13.480 5.119 1.00 90.44 230 VAL A CA 1
ATOM 1778 C C . VAL A 1 230 ? 5.796 -14.476 4.045 1.00 90.44 230 VAL A C 1
ATOM 1780 O O . VAL A 1 230 ? 6.995 -14.724 3.907 1.00 90.44 230 VAL A O 1
ATOM 1783 N N . ALA A 1 231 ? 4.854 -14.974 3.238 1.00 84.12 231 ALA A N 1
ATOM 1784 C CA . ALA A 1 231 ? 5.129 -15.953 2.192 1.00 84.12 231 ALA A CA 1
ATOM 1785 C C . ALA A 1 231 ? 5.952 -15.332 1.055 1.00 84.12 231 ALA A C 1
ATOM 1787 O O . ALA A 1 231 ? 6.962 -15.897 0.630 1.00 84.12 231 ALA A O 1
ATOM 1788 N N . THR A 1 232 ? 5.569 -14.133 0.599 1.00 82.88 232 THR A N 1
ATOM 1789 C CA . THR A 1 232 ? 6.272 -13.449 -0.502 1.00 82.88 232 THR A CA 1
ATOM 1790 C C . THR A 1 232 ? 7.386 -12.503 -0.041 1.00 82.88 232 THR A C 1
ATOM 1792 O O . THR A 1 232 ? 8.137 -11.994 -0.873 1.00 82.88 232 THR A O 1
ATOM 1795 N N . LYS A 1 233 ? 7.540 -12.287 1.275 1.00 84.44 233 LYS A N 1
ATOM 1796 C CA . LYS A 1 233 ? 8.488 -11.336 1.894 1.00 84.44 233 LYS A CA 1
ATOM 1797 C C . LYS A 1 233 ? 8.351 -9.913 1.344 1.00 84.44 233 LYS A C 1
ATOM 1799 O O . LYS A 1 233 ? 9.346 -9.204 1.172 1.00 84.44 233 LYS A O 1
ATOM 1804 N N . ARG A 1 234 ? 7.115 -9.499 1.060 1.00 82.69 234 ARG A N 1
ATOM 1805 C CA . ARG A 1 234 ? 6.769 -8.168 0.545 1.00 82.69 234 ARG A CA 1
ATOM 1806 C C . ARG A 1 234 ? 5.996 -7.385 1.591 1.00 82.69 234 ARG A C 1
ATOM 1808 O O . ARG A 1 234 ? 5.297 -7.960 2.418 1.00 82.69 234 ARG A O 1
ATOM 1815 N N . SER A 1 235 ? 6.103 -6.067 1.533 1.00 86.44 235 SER A N 1
ATOM 1816 C CA . SER A 1 235 ? 5.328 -5.185 2.394 1.00 86.44 235 SER A CA 1
ATOM 1817 C C . SER A 1 235 ? 4.773 -4.000 1.635 1.00 86.44 235 SER A C 1
ATOM 1819 O O . SER A 1 235 ? 5.397 -3.488 0.705 1.00 86.44 235 SER A O 1
ATOM 1821 N N . TRP A 1 236 ? 3.607 -3.549 2.078 1.00 89.06 236 TRP A N 1
ATOM 1822 C CA . TRP A 1 236 ? 2.928 -2.376 1.552 1.00 89.06 236 TRP A CA 1
ATOM 1823 C C . TRP A 1 236 ? 2.527 -1.461 2.699 1.00 89.06 236 TRP A C 1
ATOM 1825 O O . TRP A 1 236 ? 2.138 -1.931 3.769 1.00 89.06 236 TRP A O 1
ATOM 1835 N N . ILE A 1 237 ? 2.596 -0.155 2.453 1.00 89.94 237 ILE A N 1
ATOM 1836 C CA . ILE A 1 237 ? 1.927 0.843 3.286 1.00 89.94 237 ILE A CA 1
ATOM 1837 C C . ILE A 1 237 ? 0.653 1.232 2.551 1.00 89.94 237 ILE A C 1
ATOM 1839 O O . ILE A 1 237 ? 0.706 1.640 1.392 1.00 89.94 237 ILE A O 1
ATOM 1843 N N . VAL A 1 238 ? -0.488 1.068 3.206 1.00 91.38 238 VAL A N 1
ATOM 1844 C CA . VAL A 1 238 ? -1.811 1.309 2.622 1.00 91.38 238 VAL A CA 1
ATOM 1845 C C . VAL A 1 238 ? -2.671 2.119 3.586 1.00 91.38 238 VAL A C 1
ATOM 1847 O O . VAL A 1 238 ? -2.463 2.016 4.795 1.00 91.38 238 VAL A O 1
ATOM 1850 N N . PRO A 1 239 ? -3.663 2.887 3.105 1.00 92.75 239 PRO A N 1
ATOM 1851 C CA . PRO A 1 239 ? -4.634 3.506 3.999 1.00 92.75 239 PRO A CA 1
ATOM 1852 C C . PRO A 1 239 ? -5.361 2.430 4.809 1.00 92.75 239 PRO A C 1
ATOM 1854 O O . PRO A 1 239 ? -5.815 1.431 4.237 1.00 92.75 239 PRO A O 1
ATOM 1857 N N . LYS A 1 240 ? -5.502 2.625 6.122 1.00 94.12 240 LYS A N 1
ATOM 1858 C CA . LYS A 1 240 ? -6.077 1.635 7.044 1.00 94.12 240 LYS A CA 1
ATOM 1859 C C . LYS A 1 240 ? -7.515 1.270 6.669 1.00 94.12 240 LYS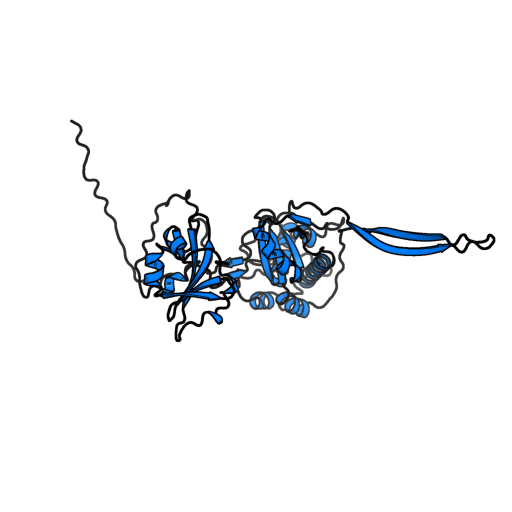 A C 1
ATOM 1861 O O . LYS A 1 240 ? -7.891 0.106 6.778 1.00 94.12 240 LYS A O 1
ATOM 1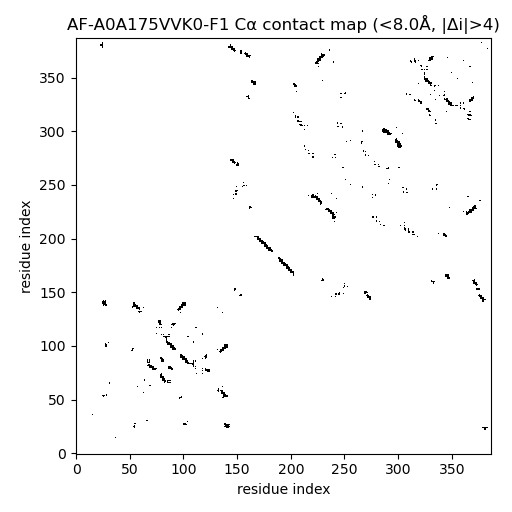866 N N . LEU A 1 241 ? -8.291 2.214 6.133 1.00 95.56 241 LEU A N 1
ATOM 1867 C CA . LEU A 1 241 ? -9.635 1.951 5.607 1.00 95.56 241 LEU A CA 1
ATOM 1868 C C . LEU A 1 241 ? -9.650 0.891 4.488 1.00 95.56 241 LEU A C 1
ATOM 1870 O O . LEU A 1 241 ? -10.542 0.046 4.451 1.00 95.56 241 LEU A O 1
ATOM 1874 N N . SER A 1 242 ? -8.635 0.884 3.621 1.00 95.94 242 SER A N 1
ATOM 1875 C CA . SER A 1 242 ? -8.474 -0.122 2.557 1.00 95.94 242 SER A CA 1
ATOM 1876 C C . SER A 1 242 ? -8.345 -1.529 3.140 1.00 95.94 242 SER A C 1
ATOM 1878 O O . SER A 1 242 ? -8.980 -2.478 2.679 1.00 95.94 242 SER A O 1
ATOM 1880 N N . LEU A 1 243 ? -7.522 -1.649 4.187 1.00 95.94 243 LEU A N 1
ATOM 1881 C CA . LEU A 1 243 ? -7.310 -2.893 4.917 1.00 95.94 243 LEU A CA 1
ATOM 1882 C C . LEU A 1 243 ? -8.603 -3.350 5.603 1.00 95.94 243 LEU A C 1
ATOM 1884 O O . LEU A 1 243 ? -8.966 -4.516 5.481 1.00 95.94 243 LEU A O 1
ATOM 1888 N N . LEU A 1 244 ? -9.325 -2.435 6.256 1.00 95.88 244 LEU A N 1
ATOM 1889 C CA . LEU A 1 244 ? -10.603 -2.726 6.911 1.00 95.88 244 LEU A CA 1
ATOM 1890 C C . LEU A 1 244 ? -11.658 -3.258 5.931 1.00 95.88 244 LEU A C 1
ATOM 1892 O O . LEU A 1 244 ? -12.312 -4.258 6.224 1.00 95.88 244 LEU A O 1
ATOM 1896 N N . LEU A 1 245 ? -11.789 -2.646 4.749 1.00 95.62 245 LEU A N 1
ATOM 1897 C CA . LEU A 1 245 ? -12.698 -3.143 3.715 1.00 95.62 245 LEU A CA 1
ATOM 1898 C C . LEU A 1 245 ? -12.302 -4.552 3.250 1.00 95.62 245 LEU A C 1
ATOM 1900 O O . LEU A 1 245 ? -13.150 -5.441 3.158 1.00 95.62 245 LEU A O 1
ATOM 1904 N N . HIS A 1 246 ? -11.009 -4.795 3.017 1.00 95.00 246 HIS A N 1
ATOM 1905 C CA . HIS A 1 246 ? -10.524 -6.130 2.667 1.00 95.00 246 HIS A CA 1
ATOM 1906 C C . HIS A 1 246 ? -10.824 -7.165 3.764 1.00 95.00 246 HIS A C 1
ATOM 1908 O O . HIS A 1 246 ? -11.310 -8.251 3.456 1.00 95.00 246 HIS A O 1
ATOM 1914 N N . MET A 1 247 ? -10.628 -6.814 5.039 1.00 94.88 247 MET A N 1
ATOM 1915 C CA . MET A 1 247 ? -10.968 -7.667 6.184 1.00 94.88 247 MET A CA 1
ATOM 1916 C C . MET A 1 247 ? -12.456 -8.051 6.208 1.00 94.88 247 MET A C 1
ATOM 1918 O O . MET A 1 247 ? -12.777 -9.197 6.515 1.00 94.88 247 MET A O 1
ATOM 1922 N N . CYS A 1 248 ? -13.371 -7.152 5.821 1.00 93.19 248 CYS A N 1
ATOM 1923 C CA . CYS A 1 248 ? -14.794 -7.486 5.676 1.00 93.19 248 CYS A CA 1
ATOM 1924 C C . CYS A 1 248 ? -15.047 -8.541 4.590 1.00 93.19 248 CYS A C 1
ATOM 1926 O O . CYS A 1 248 ? -15.843 -9.458 4.801 1.00 93.19 248 CYS A O 1
ATOM 1928 N N . HIS A 1 249 ? -14.358 -8.457 3.448 1.00 92.38 249 HIS A N 1
ATOM 1929 C CA . HIS A 1 249 ? -14.465 -9.480 2.403 1.00 92.38 249 HIS A CA 1
ATOM 1930 C C . HIS A 1 249 ? -13.877 -10.825 2.846 1.00 92.38 249 HIS A C 1
ATOM 1932 O O . HIS A 1 249 ? -14.483 -11.860 2.570 1.00 92.38 249 HIS A O 1
ATOM 1938 N N . VAL A 1 250 ? -12.751 -10.818 3.569 1.00 91.12 250 VAL A N 1
ATOM 1939 C CA . VAL A 1 250 ? -12.153 -12.026 4.167 1.00 91.12 250 VAL A CA 1
ATOM 1940 C C . VAL A 1 250 ? -13.127 -12.670 5.155 1.00 91.12 250 VAL A C 1
ATOM 1942 O O . VAL A 1 250 ? -13.406 -13.863 5.061 1.00 91.12 250 VAL A O 1
ATOM 1945 N N . TRP A 1 251 ? -13.706 -11.882 6.064 1.00 90.94 251 TRP A N 1
ATOM 1946 C CA . TRP A 1 251 ? -14.693 -12.362 7.033 1.00 90.94 251 TRP A CA 1
ATOM 1947 C C . TRP A 1 251 ? -15.886 -13.020 6.338 1.00 90.94 251 TRP A C 1
ATOM 1949 O O . TRP A 1 251 ? -16.278 -14.132 6.688 1.00 90.94 251 TRP A O 1
ATOM 1959 N N . ARG A 1 252 ? -16.422 -12.376 5.292 1.00 87.31 252 ARG A N 1
ATOM 1960 C CA . ARG A 1 252 ? -17.537 -12.916 4.505 1.00 87.31 252 ARG A CA 1
ATOM 1961 C C . ARG A 1 252 ? -17.152 -14.188 3.752 1.00 87.31 252 ARG A C 1
ATOM 1963 O O . ARG A 1 252 ? -17.976 -15.086 3.646 1.00 87.31 252 ARG A O 1
ATOM 1970 N N . ALA A 1 253 ? -15.928 -14.293 3.243 1.00 85.94 253 ALA A N 1
ATOM 1971 C CA . ALA A 1 253 ? -15.467 -15.511 2.581 1.00 85.94 253 ALA A CA 1
ATOM 1972 C C . ALA A 1 253 ? -15.430 -16.718 3.538 1.00 85.94 253 ALA A C 1
ATOM 1974 O O . ALA A 1 253 ? -15.636 -17.849 3.101 1.00 85.94 253 ALA A O 1
ATOM 1975 N N . VAL A 1 254 ? -15.192 -16.479 4.833 1.00 85.56 254 VAL A N 1
ATOM 1976 C CA . VAL A 1 254 ? -15.086 -17.538 5.848 1.00 85.56 254 VAL A CA 1
ATOM 1977 C C . VAL A 1 254 ? -16.414 -17.844 6.542 1.00 85.56 254 VAL A C 1
ATOM 1979 O O . VAL A 1 254 ? -16.749 -19.017 6.693 1.00 85.56 254 VAL A O 1
ATOM 1982 N N . TYR A 1 255 ? -17.174 -16.822 6.941 1.00 84.88 255 TYR A N 1
ATOM 1983 C CA . TYR A 1 255 ? -18.421 -16.973 7.706 1.00 84.88 255 TYR A CA 1
ATOM 1984 C C . TYR A 1 255 ? -19.698 -16.748 6.891 1.00 84.88 255 TYR A C 1
ATOM 1986 O O . TYR A 1 255 ? -20.790 -17.012 7.389 1.00 84.88 255 TYR A O 1
ATOM 1994 N N . GLY A 1 256 ? -19.592 -16.237 5.664 1.00 75.12 256 GLY A N 1
ATOM 1995 C CA . GLY A 1 256 ? -20.749 -16.016 4.804 1.00 75.12 256 GLY A CA 1
ATOM 1996 C C . GLY A 1 256 ? -21.421 -17.329 4.413 1.00 75.12 256 GLY A C 1
ATOM 1997 O O . GLY A 1 256 ? -20.758 -18.336 4.151 1.00 75.12 256 GLY A O 1
ATOM 1998 N N . ASP A 1 257 ? -22.751 -17.313 4.345 1.00 65.94 257 ASP A N 1
ATOM 1999 C CA . ASP A 1 257 ? -23.520 -18.475 3.917 1.00 65.94 257 ASP A CA 1
ATOM 2000 C C . ASP A 1 257 ? -23.245 -18.781 2.436 1.00 65.94 257 ASP A C 1
ATOM 2002 O O . ASP A 1 257 ? -23.581 -18.002 1.536 1.00 65.94 257 ASP A O 1
ATOM 2006 N N . LYS A 1 258 ? -22.641 -19.945 2.167 1.00 60.50 258 LYS A N 1
ATOM 2007 C CA . LYS A 1 258 ? -22.394 -20.430 0.800 1.00 60.50 258 LYS A CA 1
ATOM 2008 C C . LYS A 1 258 ? -23.701 -20.630 0.019 1.00 60.50 258 LYS A C 1
ATOM 2010 O O . LYS A 1 258 ? -23.659 -20.650 -1.210 1.00 60.50 258 LYS A O 1
ATOM 2015 N N . GLY A 1 259 ? -24.843 -20.758 0.705 1.00 49.91 259 GLY A N 1
ATOM 2016 C CA . GLY A 1 259 ? -26.171 -20.957 0.120 1.00 49.91 259 GLY A CA 1
ATOM 2017 C C . GLY A 1 259 ? -26.860 -19.694 -0.413 1.00 49.91 259 GLY A C 1
ATOM 2018 O O . GLY A 1 259 ? -27.901 -19.805 -1.061 1.00 49.91 259 GLY A O 1
ATOM 2019 N N . HIS A 1 260 ? -26.314 -18.495 -0.185 1.00 47.00 260 HIS A N 1
ATOM 2020 C CA . HIS A 1 260 ? -26.938 -17.220 -0.578 1.00 47.00 260 HIS A CA 1
ATOM 2021 C C . HIS A 1 260 ? -26.086 -16.407 -1.568 1.00 47.00 260 HIS A C 1
ATOM 2023 O O . HIS A 1 260 ? -25.998 -15.184 -1.482 1.00 47.00 260 HIS A O 1
ATOM 2029 N N . GLN A 1 261 ? -25.513 -17.078 -2.577 1.00 47.12 261 GLN A N 1
ATOM 2030 C CA . GLN A 1 261 ? -24.796 -16.431 -3.693 1.00 47.12 261 GLN A CA 1
ATOM 2031 C C . GLN A 1 261 ? -25.638 -15.393 -4.469 1.00 47.12 261 GLN A C 1
ATOM 2033 O O . GLN A 1 261 ? -25.074 -14.570 -5.182 1.00 47.12 261 GLN A O 1
ATOM 2038 N N . ASN A 1 262 ? -26.967 -15.390 -4.309 1.00 42.47 262 ASN A N 1
ATOM 2039 C CA . ASN A 1 262 ? -27.874 -14.483 -5.021 1.00 42.47 262 ASN A CA 1
ATOM 2040 C C . ASN A 1 262 ? -28.255 -13.202 -4.256 1.00 42.47 262 ASN A C 1
ATOM 2042 O O . ASN A 1 262 ? -28.962 -12.365 -4.817 1.00 42.47 262 ASN A O 1
ATOM 2046 N N . GLN A 1 263 ? -27.805 -12.999 -3.011 1.00 49.00 263 GLN A N 1
ATOM 2047 C CA . GLN A 1 263 ? -27.966 -11.694 -2.362 1.00 49.00 263 GLN A CA 1
ATOM 2048 C C . GLN A 1 263 ? -26.819 -10.767 -2.781 1.00 49.00 263 GLN A C 1
ATOM 2050 O O . GLN A 1 263 ? -25.674 -10.942 -2.361 1.00 49.00 263 GLN A O 1
ATOM 2055 N N . SER A 1 264 ? -27.175 -9.804 -3.644 1.00 51.84 264 SER A N 1
ATOM 2056 C CA . SER A 1 264 ? -26.471 -8.544 -3.926 1.00 51.84 264 SER A CA 1
ATOM 2057 C C . SER A 1 264 ? -25.438 -8.210 -2.848 1.00 51.84 264 SER A C 1
ATOM 2059 O O . SER A 1 264 ? -25.815 -8.007 -1.698 1.00 51.84 264 SER A O 1
ATOM 2061 N N . ASP A 1 265 ? -24.161 -8.158 -3.233 1.00 57.78 265 ASP A N 1
ATOM 2062 C CA . ASP A 1 265 ? -22.989 -7.960 -2.376 1.00 57.78 265 ASP A CA 1
ATOM 2063 C C . ASP A 1 265 ? -23.241 -7.143 -1.091 1.00 57.78 265 ASP A C 1
ATOM 2065 O O . ASP A 1 265 ? -23.251 -5.914 -1.110 1.00 57.78 265 ASP A O 1
ATOM 2069 N N . ALA A 1 266 ? -23.405 -7.840 0.043 1.00 77.19 266 ALA A N 1
ATOM 2070 C CA . ALA A 1 266 ? -23.630 -7.234 1.362 1.00 77.19 266 ALA A CA 1
ATOM 2071 C C . ALA A 1 266 ? -22.436 -6.404 1.873 1.00 77.19 266 ALA A C 1
ATOM 2073 O O . ALA A 1 266 ? -22.561 -5.614 2.802 1.00 77.19 266 ALA A O 1
ATOM 2074 N N . VAL A 1 267 ? -21.260 -6.585 1.273 1.00 88.81 267 VAL A N 1
ATOM 2075 C CA . VAL A 1 267 ? -20.104 -5.701 1.446 1.00 88.81 267 VAL A CA 1
ATOM 2076 C C . VAL A 1 267 ? -19.727 -5.219 0.048 1.00 88.81 267 VAL A C 1
ATOM 2078 O O . VAL A 1 267 ? -19.412 -6.067 -0.792 1.00 88.81 267 VAL A O 1
ATOM 2081 N N . PRO A 1 268 ? -19.777 -3.907 -0.240 1.00 90.38 268 PRO A N 1
ATOM 2082 C CA . PRO A 1 268 ? -19.479 -3.402 -1.572 1.00 90.38 268 PRO A CA 1
ATOM 2083 C C . PRO A 1 268 ? -18.003 -3.614 -1.905 1.00 90.38 268 PRO A C 1
ATOM 2085 O O . PRO A 1 268 ? -17.130 -3.290 -1.106 1.00 90.38 268 PRO A O 1
ATOM 2088 N N . PHE A 1 269 ? -17.726 -4.113 -3.105 1.00 91.38 269 PHE A N 1
ATOM 2089 C CA . PHE A 1 269 ? -16.388 -4.017 -3.678 1.00 91.38 269 PHE A CA 1
ATOM 2090 C C . PHE A 1 269 ? -16.172 -2.624 -4.263 1.00 91.38 269 PHE A C 1
ATOM 2092 O O . PHE A 1 269 ? -17.103 -2.014 -4.792 1.00 91.38 269 PHE A O 1
ATOM 2099 N N . VAL A 1 270 ? -14.926 -2.169 -4.239 1.00 91.25 270 VAL A N 1
ATOM 2100 C CA . VAL A 1 270 ? -14.483 -0.991 -4.991 1.00 91.25 270 VAL A CA 1
ATOM 2101 C C . VAL A 1 270 ? -13.701 -1.418 -6.230 1.00 91.25 270 VAL A C 1
ATOM 2103 O O . VAL A 1 270 ? -13.063 -2.473 -6.245 1.00 91.25 270 VAL A O 1
ATOM 2106 N N . GLU A 1 271 ? -13.742 -0.605 -7.283 1.00 88.06 271 GLU A N 1
ATOM 2107 C CA . GLU A 1 271 ? -12.754 -0.714 -8.358 1.00 88.06 271 GLU A CA 1
ATOM 2108 C C . GLU A 1 271 ? -11.375 -0.310 -7.821 1.00 88.06 271 GLU A C 1
ATOM 2110 O O . GLU A 1 271 ? -11.309 0.451 -6.855 1.00 88.06 271 GLU A O 1
ATOM 2115 N N . PRO A 1 272 ? -10.259 -0.772 -8.415 1.00 86.69 272 PRO A N 1
ATOM 2116 C CA . PRO A 1 272 ? -8.929 -0.354 -7.976 1.00 86.69 272 PRO A CA 1
ATOM 2117 C C . PRO A 1 272 ? -8.821 1.175 -7.938 1.00 86.69 272 PRO A C 1
ATOM 2119 O O . PRO A 1 272 ? -9.392 1.851 -8.783 1.00 86.69 272 PRO A O 1
ATOM 2122 N N . TYR A 1 273 ? -8.083 1.773 -7.016 1.00 85.50 273 TYR A N 1
ATOM 2123 C CA . TYR A 1 273 ? -8.117 3.236 -6.849 1.00 85.50 273 TYR A CA 1
ATOM 2124 C C . TYR A 1 273 ? -6.751 3.790 -6.470 1.00 85.50 273 TYR A C 1
ATOM 2126 O O . TYR A 1 273 ? -5.924 3.086 -5.894 1.00 85.50 273 TYR A O 1
ATOM 2134 N N . SER A 1 274 ? -6.509 5.048 -6.829 1.00 80.00 274 SER A N 1
ATOM 2135 C CA . SER A 1 274 ? -5.345 5.824 -6.386 1.00 80.00 274 SER A CA 1
ATOM 2136 C C . SER A 1 274 ? -5.709 6.846 -5.308 1.00 80.00 274 SER A C 1
ATOM 2138 O O . SER A 1 274 ? -4.839 7.241 -4.541 1.00 80.00 274 SER A O 1
ATOM 2140 N N . ASP A 1 275 ? -6.981 7.255 -5.238 1.00 85.00 275 ASP A N 1
ATOM 2141 C CA . ASP A 1 275 ? -7.507 8.150 -4.207 1.00 85.00 275 ASP A CA 1
ATOM 2142 C C . ASP A 1 275 ? -8.418 7.375 -3.245 1.00 85.00 275 ASP A C 1
ATOM 2144 O O . ASP A 1 275 ? -9.329 6.657 -3.659 1.00 85.00 275 ASP A O 1
ATOM 2148 N N . ILE A 1 276 ? -8.156 7.505 -1.946 1.00 89.56 276 ILE A N 1
ATOM 2149 C CA . ILE A 1 276 ? -8.900 6.819 -0.888 1.00 89.56 276 ILE A CA 1
ATOM 2150 C C . ILE A 1 276 ? -10.329 7.358 -0.722 1.00 89.56 276 ILE A C 1
ATOM 2152 O O . ILE A 1 276 ? -11.183 6.649 -0.186 1.00 89.56 276 ILE A O 1
ATOM 2156 N N . THR A 1 277 ? -10.624 8.568 -1.210 1.00 89.44 277 THR A N 1
ATOM 2157 C CA . THR A 1 277 ? -11.985 9.139 -1.206 1.00 89.44 277 THR A CA 1
ATOM 2158 C C . THR A 1 277 ? -12.997 8.216 -1.887 1.00 89.44 277 THR A C 1
ATOM 2160 O O . THR A 1 277 ? -14.104 8.058 -1.381 1.00 89.44 277 THR A O 1
ATOM 2163 N N . THR A 1 278 ? -12.585 7.488 -2.933 1.00 90.50 278 THR A N 1
ATOM 2164 C CA . THR A 1 278 ? -13.411 6.483 -3.621 1.00 90.50 278 THR A CA 1
ATOM 2165 C C . THR A 1 278 ? -13.906 5.382 -2.675 1.00 90.50 278 THR A C 1
ATOM 2167 O O . THR A 1 278 ? -15.039 4.918 -2.794 1.00 90.50 278 THR A O 1
ATOM 2170 N N . VAL A 1 279 ? -13.088 4.967 -1.701 1.00 93.88 279 VAL A N 1
ATOM 2171 C CA . VAL A 1 279 ? -13.483 3.957 -0.702 1.00 93.88 279 VAL A CA 1
ATOM 2172 C C . VAL A 1 279 ? -14.422 4.547 0.341 1.00 93.88 279 VAL A C 1
ATOM 2174 O O . VAL A 1 279 ? -15.370 3.883 0.757 1.00 93.88 279 VAL A O 1
ATOM 2177 N N . VAL A 1 280 ? -14.182 5.796 0.750 1.00 92.25 280 VAL A N 1
ATOM 2178 C CA . VAL A 1 280 ? -15.072 6.511 1.673 1.00 92.25 280 VAL A CA 1
ATOM 2179 C C . VAL A 1 280 ? -16.466 6.628 1.056 1.00 92.25 280 VAL A C 1
ATOM 2181 O O . VAL A 1 280 ? -17.429 6.174 1.665 1.00 92.25 280 VAL A O 1
ATOM 2184 N N . GLU A 1 281 ? -16.571 7.130 -0.174 1.00 93.25 281 GLU A N 1
ATOM 2185 C CA . GLU A 1 281 ? -17.835 7.272 -0.910 1.00 93.25 281 GLU A CA 1
ATOM 2186 C C . GLU A 1 281 ? -18.554 5.931 -1.108 1.00 93.25 281 GLU A C 1
ATOM 2188 O O . GLU A 1 281 ? -19.776 5.847 -0.977 1.00 93.25 281 GLU A O 1
ATOM 2193 N N . ALA A 1 282 ? -17.805 4.854 -1.365 1.00 92.81 282 ALA A N 1
ATOM 2194 C CA . ALA A 1 282 ? -18.379 3.521 -1.515 1.00 92.81 282 ALA A CA 1
ATOM 2195 C C . ALA A 1 282 ? -19.007 2.980 -0.218 1.00 92.81 282 ALA A C 1
ATOM 2197 O O . ALA A 1 282 ? -19.935 2.171 -0.289 1.00 92.81 282 ALA A 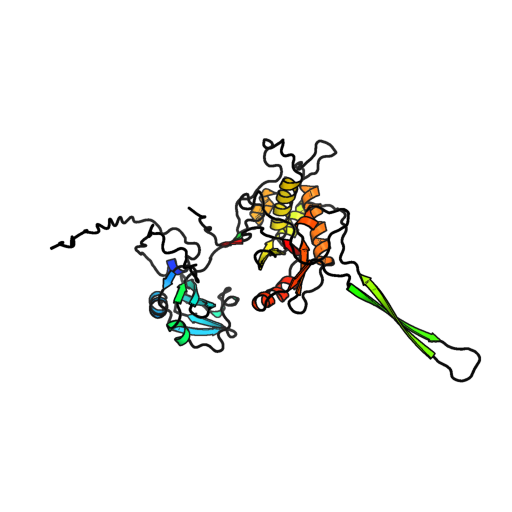O 1
ATOM 2198 N N . LEU A 1 283 ? -18.522 3.409 0.953 1.00 94.38 283 LEU A N 1
ATOM 2199 C CA . LEU A 1 283 ? -18.967 2.939 2.272 1.00 94.38 283 LEU A CA 1
ATOM 2200 C C . LEU A 1 283 ? -19.907 3.913 2.993 1.00 94.38 283 LEU A C 1
ATOM 2202 O O . LEU A 1 283 ? -20.631 3.504 3.909 1.00 94.38 283 LEU A O 1
ATOM 2206 N N . GLU A 1 284 ? -19.921 5.186 2.601 1.00 90.50 284 GLU A N 1
ATOM 2207 C CA . GLU A 1 284 ? -20.819 6.186 3.165 1.00 90.50 284 GLU A CA 1
ATOM 2208 C C . GLU A 1 284 ? -22.286 5.745 3.045 1.00 90.50 284 GLU A C 1
ATOM 2210 O O . GLU A 1 284 ? -22.726 5.178 2.047 1.00 90.50 284 GLU A O 1
ATOM 2215 N N . ASN A 1 285 ? -23.056 5.973 4.114 1.00 89.38 285 ASN A N 1
ATOM 2216 C CA . ASN A 1 285 ? -24.469 5.586 4.241 1.00 89.38 285 ASN A CA 1
ATOM 2217 C C . ASN A 1 285 ? -24.771 4.076 4.131 1.00 89.38 285 ASN A C 1
ATOM 2219 O O . ASN A 1 285 ? -25.935 3.689 4.174 1.00 89.38 285 ASN A O 1
ATOM 2223 N N . ARG A 1 286 ? -23.755 3.202 4.066 1.00 92.25 286 ARG A N 1
ATOM 2224 C CA . ARG A 1 286 ? -23.932 1.735 4.039 1.00 92.25 286 ARG A CA 1
ATOM 2225 C C . ARG A 1 286 ? -23.710 1.049 5.384 1.00 92.25 286 ARG A C 1
ATOM 2227 O O . ARG A 1 286 ? -23.761 -0.173 5.459 1.00 92.25 286 ARG A O 1
ATOM 2234 N N . GLY A 1 287 ? -23.481 1.810 6.453 1.00 90.62 287 GLY A N 1
ATOM 2235 C CA . GLY A 1 287 ? -23.180 1.256 7.776 1.00 90.62 287 GLY A CA 1
ATOM 2236 C C . GLY A 1 287 ? -24.250 0.297 8.310 1.00 90.62 287 GLY A C 1
ATOM 2237 O O . GLY A 1 287 ? -23.906 -0.699 8.936 1.00 90.62 287 GLY A O 1
ATOM 2238 N N . ASP A 1 288 ? -25.527 0.545 8.023 1.00 90.12 288 ASP A N 1
ATOM 2239 C CA . ASP A 1 288 ? -26.638 -0.253 8.569 1.00 90.12 288 ASP A CA 1
ATOM 2240 C C . ASP A 1 288 ? -26.989 -1.470 7.688 1.00 90.12 288 ASP A C 1
ATOM 2242 O O . ASP A 1 288 ? -27.934 -2.203 7.967 1.00 90.12 288 ASP A O 1
ATOM 2246 N N . MET A 1 289 ? -26.209 -1.711 6.628 1.00 90.00 289 MET A N 1
ATOM 2247 C CA . MET A 1 289 ? -26.339 -2.884 5.766 1.00 90.00 289 MET A CA 1
ATOM 2248 C C . MET A 1 289 ? -26.017 -4.159 6.551 1.00 90.00 289 MET A C 1
ATOM 2250 O O . MET A 1 289 ? -24.945 -4.265 7.148 1.00 90.00 289 MET A O 1
ATOM 2254 N N . ALA A 1 290 ? -26.931 -5.130 6.538 1.00 88.88 290 ALA A N 1
ATOM 2255 C CA . ALA A 1 290 ? -26.713 -6.437 7.150 1.00 88.88 290 ALA A CA 1
ATOM 2256 C C . ALA A 1 290 ? -25.691 -7.245 6.335 1.00 88.88 290 ALA A C 1
ATOM 2258 O O . ALA A 1 290 ? -25.898 -7.499 5.151 1.00 88.88 290 ALA A O 1
ATOM 2259 N N . VAL A 1 291 ? -24.600 -7.654 6.981 1.00 88.50 291 VAL A N 1
ATOM 2260 C CA . VAL A 1 291 ? -23.550 -8.514 6.410 1.00 88.50 291 VAL A CA 1
ATOM 2261 C C . VAL A 1 291 ? -23.843 -9.991 6.681 1.00 88.50 291 VAL A C 1
ATOM 2263 O O . VAL A 1 291 ? -23.546 -10.843 5.846 1.00 88.50 291 VAL A O 1
ATOM 2266 N N . CYS A 1 292 ? -24.428 -10.296 7.840 1.00 85.94 292 CYS A N 1
ATOM 2267 C CA . CYS A 1 292 ? -24.870 -11.630 8.245 1.00 85.94 292 CYS A CA 1
ATOM 2268 C C . CYS A 1 292 ? -26.061 -11.513 9.208 1.00 85.94 292 CYS A C 1
ATOM 2270 O O . CYS A 1 292 ? -26.242 -10.474 9.843 1.00 85.94 292 CYS A O 1
ATOM 2272 N N . GLY A 1 293 ? -26.855 -12.575 9.334 1.00 83.56 293 GLY A N 1
ATOM 2273 C CA . GLY A 1 293 ? -28.039 -12.595 10.190 1.00 83.56 293 GLY A CA 1
ATOM 2274 C C . GLY A 1 293 ? -29.209 -11.787 9.621 1.00 83.56 293 GLY A C 1
ATOM 2275 O O . GLY A 1 293 ? -29.150 -11.243 8.517 1.00 83.56 293 GLY A O 1
ATOM 2276 N N . GLN A 1 294 ? -30.309 -11.744 10.371 1.00 83.62 294 GLN A N 1
ATOM 2277 C CA . GLN A 1 294 ? -31.536 -11.043 9.992 1.00 83.62 294 GLN A CA 1
ATOM 2278 C C . GLN A 1 294 ? -32.175 -10.367 11.210 1.00 83.62 294 GLN A C 1
ATOM 2280 O O . GLN A 1 294 ? -32.016 -10.811 12.347 1.00 83.62 294 GLN A O 1
ATOM 2285 N N . GLY A 1 295 ? -32.940 -9.301 10.964 1.00 82.31 295 GLY A N 1
ATOM 2286 C CA . GLY A 1 295 ? -33.699 -8.610 12.006 1.00 82.31 295 GLY A CA 1
ATOM 2287 C C . GLY A 1 295 ? -32.809 -8.006 13.095 1.00 82.31 295 GLY A C 1
ATOM 2288 O O . GLY A 1 295 ? -31.812 -7.353 12.799 1.00 82.31 295 GLY A O 1
ATOM 2289 N N . SER A 1 296 ? -33.182 -8.211 14.360 1.00 85.50 296 SER A N 1
ATOM 2290 C CA . SER A 1 296 ? -32.471 -7.664 15.524 1.00 85.50 296 SER A CA 1
ATOM 2291 C C . SER A 1 296 ? -31.116 -8.320 15.808 1.00 85.50 296 SER A C 1
ATOM 2293 O O . SER A 1 296 ? -30.334 -7.752 16.560 1.00 85.50 296 SER A O 1
ATOM 2295 N N . ASP A 1 297 ? -30.851 -9.494 15.230 1.00 85.25 297 ASP A N 1
ATOM 2296 C CA . ASP A 1 297 ? -29.583 -10.231 15.368 1.00 85.25 297 ASP A CA 1
ATOM 2297 C C . ASP A 1 297 ? -28.671 -10.042 14.137 1.00 85.25 297 ASP A C 1
ATOM 2299 O O . ASP A 1 297 ? -27.700 -10.765 13.928 1.00 85.25 297 ASP A O 1
ATOM 2303 N N . ALA A 1 298 ? -28.997 -9.082 13.263 1.00 87.00 298 ALA A N 1
ATOM 2304 C CA . ALA A 1 298 ? -28.197 -8.804 12.079 1.00 87.00 298 ALA A CA 1
ATOM 2305 C C . ALA A 1 298 ? -26.864 -8.131 12.447 1.00 87.00 298 ALA A C 1
ATOM 2307 O O . ALA A 1 298 ? -26.820 -7.065 13.069 1.00 87.00 298 ALA A O 1
ATOM 2308 N N . LEU A 1 299 ? -25.760 -8.709 11.973 1.00 89.12 299 LEU A N 1
ATOM 2309 C CA . LEU A 1 299 ? -24.442 -8.093 12.021 1.00 89.12 299 LEU A CA 1
ATOM 2310 C C . LEU A 1 299 ? -24.334 -7.054 10.905 1.00 89.12 299 LEU A C 1
ATOM 2312 O O . LEU A 1 299 ? -24.233 -7.401 9.728 1.00 89.12 299 LEU A O 1
ATOM 2316 N N . SER A 1 300 ? -24.343 -5.775 11.273 1.00 91.31 300 SER A N 1
ATOM 2317 C CA . SER A 1 300 ? -24.206 -4.674 10.315 1.00 91.31 300 SER A CA 1
ATOM 2318 C C . SER A 1 300 ? -22.754 -4.443 9.871 1.00 91.31 300 SER A C 1
ATOM 2320 O O . SER A 1 300 ? -21.807 -4.713 10.619 1.00 91.31 300 SER A O 1
ATOM 2322 N N . LEU A 1 301 ? -22.572 -3.860 8.683 1.00 92.25 301 LEU A N 1
ATOM 2323 C CA . LEU A 1 301 ? -21.266 -3.435 8.169 1.00 92.25 301 LEU A CA 1
ATOM 2324 C C . LEU A 1 301 ? -20.576 -2.444 9.120 1.00 92.25 301 LEU A C 1
ATOM 2326 O O . LEU A 1 301 ? -19.362 -2.506 9.317 1.00 92.25 301 LEU A O 1
ATOM 2330 N N . ARG A 1 302 ? -21.356 -1.568 9.763 1.00 91.50 302 ARG A N 1
ATOM 2331 C CA . ARG A 1 302 ? -20.907 -0.641 10.805 1.00 91.50 302 ARG A CA 1
ATOM 2332 C C . ARG A 1 302 ? -20.263 -1.377 11.964 1.00 91.50 302 ARG A C 1
ATOM 2334 O O . ARG A 1 302 ? -19.134 -1.051 12.320 1.00 91.50 302 ARG A O 1
ATOM 2341 N N . THR A 1 303 ? -20.981 -2.332 12.551 1.00 90.81 303 THR A N 1
ATOM 2342 C CA . THR A 1 303 ? -20.492 -3.109 13.695 1.00 90.81 303 THR A CA 1
ATOM 2343 C C . THR A 1 303 ? -19.207 -3.846 13.327 1.00 90.81 303 THR A C 1
ATOM 2345 O O . THR A 1 303 ? -18.241 -3.797 14.085 1.00 90.81 303 THR A O 1
ATOM 2348 N N . LEU A 1 304 ? -19.169 -4.448 12.134 1.00 91.81 304 LEU A N 1
ATOM 2349 C CA . LEU A 1 304 ? -18.019 -5.205 11.647 1.00 91.81 304 LEU A CA 1
ATOM 2350 C C . LEU A 1 304 ? -16.768 -4.329 11.451 1.00 91.81 304 LEU A C 1
ATOM 2352 O O . LEU A 1 304 ? -15.722 -4.609 12.033 1.00 91.81 304 LEU A O 1
ATOM 2356 N N . LEU A 1 305 ? -16.872 -3.236 10.684 1.00 93.06 305 LEU A N 1
ATOM 2357 C CA . LEU A 1 305 ? -15.740 -2.336 10.412 1.00 93.06 305 LEU A CA 1
ATOM 2358 C C . LEU A 1 305 ? -15.199 -1.675 11.684 1.00 93.06 305 LEU A C 1
ATOM 2360 O O . LEU A 1 305 ? -13.988 -1.545 11.863 1.00 93.06 305 LEU A O 1
ATOM 2364 N N . ILE A 1 306 ? -16.095 -1.260 12.579 1.00 90.19 306 ILE A N 1
ATOM 2365 C CA . ILE A 1 306 ? -15.725 -0.696 13.877 1.00 90.19 306 ILE A CA 1
ATOM 2366 C C . ILE A 1 306 ? -14.977 -1.728 14.726 1.00 90.19 306 ILE A C 1
ATOM 2368 O O . ILE A 1 306 ? -13.940 -1.391 15.300 1.00 90.19 306 ILE A O 1
ATOM 2372 N N . GLY A 1 307 ? -15.491 -2.962 14.802 1.00 90.31 307 GLY A N 1
ATOM 2373 C CA . GLY A 1 307 ? -14.850 -4.057 15.529 1.00 90.31 307 GLY A CA 1
ATOM 2374 C C . GLY A 1 307 ? -13.425 -4.285 15.033 1.00 90.31 307 GLY A C 1
ATOM 2375 O O . GLY A 1 307 ? -12.475 -4.198 15.807 1.00 90.31 307 GLY A O 1
ATOM 2376 N N . PHE A 1 308 ? -13.248 -4.416 13.717 1.00 93.44 308 PHE A N 1
ATOM 2377 C CA . PHE A 1 308 ? -11.923 -4.569 13.118 1.00 93.44 308 PHE A CA 1
ATOM 2378 C C . PHE A 1 308 ? -10.989 -3.392 13.385 1.00 93.44 308 PHE A C 1
ATOM 2380 O O . PHE A 1 308 ? -9.823 -3.613 13.712 1.00 93.44 308 PHE A O 1
ATOM 2387 N N . ASN A 1 309 ? -11.466 -2.146 13.310 1.00 91.06 309 ASN A N 1
ATOM 2388 C CA . ASN A 1 309 ? -10.620 -0.994 13.622 1.00 91.06 309 ASN A CA 1
ATOM 2389 C C . ASN A 1 309 ? -10.119 -1.032 15.073 1.00 91.06 309 ASN A C 1
ATOM 2391 O O . ASN A 1 309 ? -8.953 -0.743 15.336 1.00 91.06 309 ASN A O 1
ATOM 2395 N N . ILE A 1 310 ? -10.965 -1.443 16.017 1.00 86.38 310 ILE A N 1
ATOM 2396 C CA . ILE A 1 310 ? -10.560 -1.619 17.415 1.00 86.38 310 ILE A CA 1
ATOM 2397 C C . ILE A 1 310 ? -9.532 -2.741 17.548 1.00 86.38 310 ILE A C 1
ATOM 2399 O O . ILE A 1 310 ? -8.538 -2.573 18.261 1.00 86.38 310 ILE A O 1
ATOM 2403 N N . ASN A 1 311 ? -9.718 -3.847 16.829 1.00 90.69 311 ASN A N 1
ATOM 2404 C CA . ASN A 1 311 ? -8.753 -4.938 16.843 1.00 90.69 311 ASN A CA 1
ATOM 2405 C C . ASN A 1 311 ? -7.384 -4.471 16.339 1.00 90.69 311 ASN A C 1
ATOM 2407 O O . ASN A 1 311 ? -6.367 -4.762 16.971 1.00 90.69 311 ASN A O 1
ATOM 2411 N N . LEU A 1 312 ? -7.347 -3.664 15.275 1.00 92.31 312 LEU A N 1
ATOM 2412 C CA . LEU A 1 312 ? -6.117 -3.067 14.748 1.00 92.31 312 LEU A CA 1
ATOM 2413 C C . LEU A 1 312 ? -5.466 -2.067 15.721 1.00 92.31 312 LEU A C 1
ATOM 2415 O O . LEU A 1 312 ? -4.238 -2.063 15.848 1.00 92.31 312 LEU A O 1
ATOM 2419 N N . LEU A 1 313 ? -6.254 -1.262 16.445 1.00 87.69 313 LEU A N 1
ATOM 2420 C CA . LEU A 1 313 ? -5.750 -0.364 17.497 1.00 87.69 313 LEU A CA 1
ATOM 2421 C C . LEU A 1 313 ? -5.139 -1.146 18.671 1.00 87.69 313 LEU A C 1
ATOM 2423 O O . LEU A 1 313 ? -4.118 -0.755 19.241 1.00 87.69 313 LEU A O 1
ATOM 2427 N N . LEU A 1 314 ? -5.739 -2.280 19.029 1.00 88.31 314 LEU A N 1
ATOM 2428 C CA . LEU A 1 314 ? -5.185 -3.171 20.043 1.00 88.31 314 LEU A CA 1
ATOM 2429 C C . LEU A 1 314 ? -3.919 -3.876 19.545 1.00 88.31 314 LEU A C 1
ATOM 2431 O O . LEU A 1 314 ? -2.982 -4.033 20.331 1.00 88.31 314 LEU A O 1
ATOM 2435 N N . CYS A 1 315 ? -3.837 -4.217 18.256 1.00 91.25 315 CYS A N 1
ATOM 2436 C CA . CYS A 1 315 ? -2.619 -4.748 17.648 1.00 91.25 315 CYS A CA 1
ATOM 2437 C C . CYS A 1 315 ? -1.455 -3.761 17.778 1.00 91.25 315 CYS A C 1
ATOM 2439 O O . CYS A 1 315 ? -0.422 -4.129 18.336 1.00 91.25 315 CYS A O 1
ATOM 2441 N N . ILE A 1 316 ? -1.609 -2.503 17.343 1.00 89.25 316 ILE A N 1
ATOM 2442 C CA . ILE A 1 316 ? -0.498 -1.535 17.390 1.00 89.25 316 ILE A CA 1
ATOM 2443 C C . ILE A 1 316 ? -0.065 -1.224 18.825 1.00 89.25 316 ILE A C 1
ATOM 2445 O O . ILE A 1 316 ? 1.125 -1.250 19.123 1.00 89.25 316 ILE A O 1
ATOM 2449 N N . LYS A 1 317 ? -1.020 -1.049 19.750 1.00 87.81 317 LYS A N 1
ATOM 2450 C CA . LYS A 1 317 ? -0.737 -0.766 21.167 1.00 87.81 317 LYS A CA 1
ATOM 2451 C C . LYS A 1 317 ? 0.119 -1.850 21.825 1.00 87.81 317 LYS A C 1
ATOM 2453 O O . LYS A 1 317 ? 0.874 -1.563 22.752 1.00 87.81 317 LYS A O 1
ATOM 2458 N N . ASN A 1 318 ? -0.040 -3.094 21.386 1.00 89.50 318 ASN A N 1
ATOM 2459 C CA . ASN A 1 318 ? 0.657 -4.237 21.959 1.00 89.50 318 ASN A CA 1
ATOM 2460 C C . ASN A 1 318 ? 1.813 -4.728 21.097 1.00 89.50 318 ASN A C 1
ATOM 2462 O O . ASN A 1 318 ? 2.491 -5.654 21.522 1.00 89.50 318 ASN A O 1
ATOM 2466 N N . THR A 1 319 ? 2.046 -4.142 19.923 1.00 91.69 319 THR A N 1
ATOM 2467 C CA . THR A 1 319 ? 3.170 -4.495 19.056 1.00 91.69 319 THR A CA 1
ATOM 2468 C C . THR A 1 319 ? 4.458 -3.927 19.637 1.00 91.69 319 THR A C 1
ATOM 2470 O O . THR A 1 319 ? 4.547 -2.747 19.969 1.00 91.69 319 THR A O 1
ATOM 2473 N N . ASP A 1 320 ? 5.476 -4.774 19.782 1.00 90.38 320 ASP A N 1
ATOM 2474 C CA . ASP A 1 320 ? 6.784 -4.298 20.222 1.00 90.38 320 ASP A CA 1
ATOM 2475 C C . ASP A 1 320 ? 7.440 -3.438 19.136 1.00 90.38 320 ASP A C 1
ATOM 2477 O O . ASP A 1 320 ? 7.317 -3.755 17.949 1.00 90.38 320 ASP A O 1
ATOM 2481 N N . PRO A 1 321 ? 8.216 -2.410 19.520 1.00 88.75 321 PRO A N 1
ATOM 2482 C CA . PRO A 1 321 ? 8.941 -1.609 18.550 1.00 88.75 321 PRO A CA 1
ATOM 2483 C C . PRO A 1 321 ? 9.933 -2.479 17.760 1.00 88.75 321 PRO A C 1
ATOM 2485 O O . PRO A 1 321 ? 10.509 -3.426 18.322 1.00 88.75 321 PRO A O 1
ATOM 2488 N N . PRO A 1 322 ? 10.201 -2.146 16.486 1.00 87.06 322 PRO A N 1
ATOM 2489 C CA . PRO A 1 322 ? 11.182 -2.868 15.692 1.00 87.06 322 PRO A CA 1
ATOM 2490 C C . PRO A 1 322 ? 12.570 -2.827 16.353 1.00 87.06 322 PRO A C 1
ATOM 2492 O O . PRO A 1 322 ? 13.017 -1.793 16.849 1.00 87.06 322 PRO A O 1
ATOM 2495 N N . ARG A 1 323 ? 13.273 -3.966 16.398 1.00 85.00 323 ARG A N 1
ATOM 2496 C CA . ARG A 1 323 ? 14.607 -4.078 17.029 1.00 85.00 323 ARG A CA 1
ATOM 2497 C C . ARG A 1 323 ? 15.483 -5.072 16.283 1.00 85.00 323 ARG A C 1
ATOM 2499 O O . ARG A 1 323 ? 15.045 -6.194 16.047 1.00 85.00 323 ARG A O 1
ATOM 2506 N N . ARG A 1 324 ? 16.741 -4.709 15.993 1.00 85.25 324 ARG A N 1
ATOM 2507 C CA . ARG A 1 324 ? 17.758 -5.597 15.377 1.00 85.25 324 ARG A CA 1
ATOM 2508 C C . ARG A 1 324 ? 17.227 -6.342 14.133 1.00 85.25 324 ARG A C 1
ATOM 2510 O O . ARG A 1 324 ? 17.327 -7.567 14.047 1.00 85.25 324 ARG A O 1
ATOM 2517 N N . ARG A 1 325 ? 16.609 -5.610 13.194 1.00 87.19 325 ARG A N 1
ATOM 2518 C CA . ARG A 1 325 ? 15.928 -6.153 11.995 1.00 87.19 325 ARG A CA 1
ATOM 2519 C C . ARG A 1 325 ? 14.737 -7.084 12.277 1.00 87.19 325 ARG A C 1
ATOM 2521 O O . ARG A 1 325 ? 14.272 -7.773 11.380 1.00 87.19 325 ARG A O 1
ATOM 2528 N N . GLY A 1 326 ? 14.241 -7.133 13.510 1.00 91.56 326 GLY A N 1
ATOM 2529 C CA . GLY A 1 326 ? 13.006 -7.825 13.860 1.00 91.56 326 GLY A CA 1
ATOM 2530 C C . GLY A 1 326 ? 11.801 -6.909 13.681 1.00 91.56 326 GLY A C 1
ATOM 2531 O O . GLY A 1 326 ? 11.749 -5.856 14.320 1.00 91.56 326 GLY A O 1
ATOM 2532 N N . LEU A 1 327 ? 10.853 -7.339 12.850 1.00 93.06 327 LEU A N 1
ATOM 2533 C CA . LEU A 1 327 ? 9.524 -6.752 12.708 1.00 93.06 327 LEU A CA 1
ATOM 2534 C C . LEU A 1 327 ? 8.521 -7.579 13.517 1.00 93.06 327 LEU A C 1
ATOM 2536 O O . LEU A 1 327 ? 8.574 -8.812 13.508 1.00 93.06 327 LEU A O 1
ATOM 2540 N N . TYR A 1 328 ? 7.613 -6.900 14.209 1.00 94.12 328 TYR A N 1
ATOM 2541 C CA . TYR A 1 328 ? 6.592 -7.513 15.052 1.00 94.12 328 TYR A CA 1
ATOM 2542 C C . TYR A 1 328 ? 5.207 -7.039 14.617 1.00 94.12 328 TYR A C 1
ATOM 2544 O O . TYR A 1 328 ? 5.075 -5.930 14.110 1.00 94.12 328 TYR A O 1
ATOM 2552 N N . GLY A 1 329 ? 4.189 -7.870 14.809 1.00 94.31 329 GLY A N 1
ATOM 2553 C CA . GLY A 1 329 ? 2.810 -7.549 14.440 1.00 94.31 329 GLY A CA 1
ATOM 2554 C C . GLY A 1 329 ? 1.873 -8.712 14.737 1.00 94.31 329 GLY A C 1
ATOM 2555 O O . GLY A 1 329 ? 2.260 -9.648 15.435 1.00 94.31 329 GLY A O 1
ATOM 2556 N N . PHE A 1 330 ? 0.655 -8.669 14.210 1.00 95.00 330 PHE A N 1
ATOM 2557 C CA . PHE A 1 330 ? -0.349 -9.722 14.397 1.00 95.00 330 PHE A CA 1
ATOM 2558 C C . PHE A 1 330 ? -0.848 -10.246 13.052 1.00 95.00 330 PHE A C 1
ATOM 2560 O O . PHE A 1 330 ? -0.852 -9.516 12.064 1.00 95.00 330 PHE A O 1
ATOM 2567 N N . ASP A 1 331 ? -1.247 -11.514 13.016 1.00 94.75 331 ASP A N 1
ATOM 2568 C CA . ASP A 1 331 ? -1.797 -12.153 11.820 1.00 94.75 331 ASP A CA 1
ATOM 2569 C C . ASP A 1 331 ? -3.186 -11.582 11.496 1.00 94.75 331 ASP A C 1
ATOM 2571 O O . ASP A 1 331 ? -4.077 -11.612 12.346 1.00 94.75 331 ASP A O 1
ATOM 2575 N N . ILE A 1 332 ? -3.387 -11.092 10.272 1.00 94.25 332 ILE A N 1
ATOM 2576 C CA . ILE A 1 332 ? -4.660 -10.534 9.805 1.00 94.25 332 ILE A CA 1
ATOM 2577 C C . ILE A 1 332 ? -5.824 -11.516 9.996 1.00 94.25 332 ILE A C 1
ATOM 2579 O O . ILE A 1 332 ? -6.910 -11.098 10.391 1.00 94.25 332 ILE A O 1
ATOM 2583 N N . MET A 1 333 ? -5.605 -12.817 9.797 1.00 92.75 333 MET A N 1
ATOM 2584 C CA . MET A 1 333 ? -6.631 -13.839 9.990 1.00 92.75 333 MET A CA 1
ATOM 2585 C C . MET A 1 333 ? -7.001 -13.970 11.464 1.00 92.75 333 MET A C 1
ATOM 2587 O O . MET A 1 333 ? -8.175 -14.092 11.791 1.00 92.75 333 MET A O 1
ATOM 2591 N N . GLU A 1 334 ? -6.046 -13.872 12.388 1.00 91.25 334 GLU A N 1
ATOM 2592 C CA . GLU A 1 334 ? -6.365 -13.870 13.820 1.00 91.25 334 GLU A CA 1
ATOM 2593 C C . GLU A 1 334 ? -7.095 -12.592 14.257 1.00 91.25 334 GLU A C 1
ATOM 2595 O O . GLU A 1 334 ? -7.886 -12.633 15.197 1.00 91.25 334 GLU A O 1
ATOM 2600 N N . VAL A 1 335 ? -6.847 -11.462 13.589 1.00 92.38 335 VAL A N 1
ATOM 2601 C CA . VAL A 1 335 ? -7.555 -10.192 13.835 1.00 92.38 335 VAL A CA 1
ATOM 2602 C C . VAL A 1 335 ? -8.997 -10.250 13.317 1.00 92.38 335 VAL A C 1
ATOM 2604 O O . VAL A 1 335 ? -9.889 -9.705 13.962 1.00 92.38 335 VAL A O 1
ATOM 2607 N N . VAL A 1 336 ? -9.226 -10.911 12.177 1.00 92.38 336 VAL A N 1
ATOM 2608 C CA . VAL A 1 336 ? -10.555 -11.070 11.560 1.00 92.38 336 VAL A CA 1
ATOM 2609 C C . VAL A 1 336 ? -11.397 -12.145 12.251 1.00 92.38 336 VAL A C 1
ATOM 2611 O O . VAL A 1 336 ? -12.597 -11.958 12.423 1.00 92.38 336 VAL A O 1
ATOM 2614 N N . MET A 1 337 ? -10.790 -13.277 12.617 1.00 89.62 337 MET A N 1
ATOM 2615 C CA . MET A 1 337 ? -11.506 -14.445 13.152 1.00 89.62 337 MET A CA 1
ATOM 2616 C C . MET A 1 337 ? -11.701 -14.404 14.668 1.00 89.62 337 MET A C 1
ATOM 2618 O O . MET A 1 337 ? -12.445 -15.226 15.196 1.00 89.62 337 MET A O 1
ATOM 2622 N N . GLU A 1 338 ? -10.997 -13.508 15.367 1.00 87.75 338 GLU A N 1
ATOM 2623 C CA . GLU A 1 338 ? -11.084 -13.321 16.822 1.00 87.75 338 GLU A CA 1
ATOM 2624 C C . GLU A 1 338 ? -11.093 -14.652 17.602 1.00 87.75 338 GLU A C 1
ATOM 2626 O O . GLU A 1 338 ? -12.037 -14.954 18.341 1.00 87.75 338 GLU A O 1
ATOM 2631 N N . PRO A 1 339 ? -10.066 -15.510 17.439 1.00 83.12 339 PRO A N 1
ATOM 2632 C CA . PRO A 1 339 ? -10.086 -16.832 18.044 1.00 83.12 339 PRO A CA 1
ATOM 2633 C C . PRO A 1 339 ? -10.214 -16.690 19.564 1.00 83.12 339 PRO A C 1
ATOM 2635 O O . PRO A 1 339 ? -9.437 -15.964 20.173 1.00 83.12 339 PRO A O 1
ATOM 2638 N N . GLY A 1 340 ? -11.134 -17.420 20.207 1.00 76.19 340 GLY A N 1
ATOM 2639 C CA . GLY A 1 340 ? -11.442 -17.234 21.640 1.00 76.19 340 GLY A CA 1
ATOM 2640 C C . GLY A 1 340 ? -10.255 -17.424 22.598 1.00 76.19 340 GLY A C 1
ATOM 2641 O O . GLY A 1 340 ? -10.277 -16.967 23.737 1.00 76.19 340 GLY A O 1
ATOM 2642 N N . ARG A 1 341 ? -9.176 -18.062 22.130 1.00 79.69 341 ARG A N 1
ATOM 2643 C CA . ARG A 1 341 ? -7.907 -18.162 22.861 1.00 79.69 341 ARG A CA 1
ATOM 2644 C C . ARG A 1 341 ? -7.116 -16.844 22.891 1.00 79.69 341 ARG A C 1
ATOM 2646 O O . ARG A 1 341 ? -6.260 -16.708 23.756 1.00 79.69 341 ARG A O 1
ATOM 2653 N N . GLY A 1 342 ? -7.393 -15.907 21.988 1.00 81.56 342 GLY A N 1
ATOM 2654 C CA . GLY A 1 342 ? -6.664 -14.666 21.726 1.00 81.56 342 GLY A CA 1
ATOM 2655 C C . GLY A 1 342 ? -5.542 -14.831 20.692 1.00 81.56 342 GLY A C 1
ATOM 2656 O O . GLY A 1 342 ? -5.041 -15.941 20.479 1.00 81.56 342 GLY A O 1
ATOM 2657 N N . SER A 1 343 ? -5.126 -13.717 20.092 1.00 86.44 343 SER A N 1
ATOM 2658 C CA . SER A 1 343 ? -4.127 -13.651 19.008 1.00 86.44 343 SER A CA 1
ATOM 2659 C C . SER A 1 343 ? -2.722 -13.411 19.555 1.00 86.44 343 SER A C 1
ATOM 2661 O O . SER A 1 343 ? -2.563 -12.608 20.477 1.00 86.44 343 SER A O 1
ATOM 2663 N N . CYS A 1 344 ? -1.707 -14.091 19.020 1.00 88.31 344 CYS A N 1
ATOM 2664 C CA . CYS A 1 344 ? -0.321 -13.980 19.491 1.00 88.31 344 CYS A CA 1
ATOM 2665 C C . CYS A 1 344 ? 0.497 -13.064 18.576 1.00 88.31 344 CYS A C 1
ATOM 2667 O O . CYS A 1 344 ? 0.420 -13.163 17.353 1.00 88.31 344 CYS A O 1
ATOM 2669 N N . MET A 1 345 ? 1.349 -12.216 19.160 1.00 93.69 345 MET A N 1
ATOM 2670 C CA . MET A 1 345 ? 2.284 -11.410 18.369 1.00 93.69 345 MET A CA 1
ATOM 2671 C C . MET A 1 345 ? 3.217 -12.313 17.556 1.00 93.69 345 MET A C 1
ATOM 2673 O O . MET A 1 345 ? 3.844 -13.221 18.098 1.00 93.69 345 MET A O 1
ATOM 2677 N N . ARG A 1 346 ? 3.349 -12.020 16.270 1.00 94.25 346 ARG A N 1
ATOM 2678 C CA . ARG A 1 346 ? 4.226 -12.676 15.304 1.00 94.25 346 ARG A CA 1
ATOM 2679 C C . ARG A 1 346 ? 5.548 -11.914 15.191 1.00 94.25 346 ARG A C 1
ATOM 2681 O O . ARG A 1 346 ? 5.587 -10.695 15.377 1.00 94.25 346 ARG A O 1
ATOM 2688 N N . LYS A 1 347 ? 6.644 -12.623 14.900 1.00 93.56 347 LYS A N 1
ATOM 2689 C CA . LYS A 1 347 ? 7.971 -12.032 14.653 1.00 93.56 347 LYS A CA 1
ATOM 2690 C C . LYS A 1 347 ? 8.490 -12.439 13.278 1.00 93.56 347 LYS A C 1
ATOM 2692 O O . LYS A 1 347 ? 8.629 -13.626 13.006 1.00 93.56 347 LYS A O 1
ATOM 2697 N N . VAL A 1 348 ? 8.915 -11.462 12.484 1.00 92.88 348 VAL A N 1
ATOM 2698 C CA . VAL A 1 348 ? 9.642 -11.683 11.228 1.00 92.88 348 VAL A CA 1
ATOM 2699 C C . VAL A 1 348 ? 11.048 -11.109 11.343 1.00 92.88 348 VAL A C 1
ATOM 2701 O O . VAL A 1 348 ? 11.245 -9.979 11.792 1.00 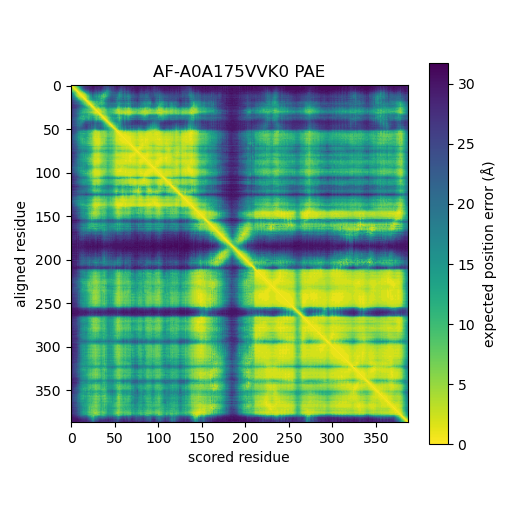92.88 348 VAL A O 1
ATOM 2704 N N . GLN A 1 349 ? 12.047 -11.893 10.940 1.00 91.94 349 GLN A N 1
ATOM 2705 C CA . GLN A 1 349 ? 13.422 -11.422 10.821 1.00 91.94 349 GLN A CA 1
ATOM 2706 C C . GLN A 1 349 ? 13.645 -10.883 9.407 1.00 91.94 349 GLN A C 1
ATOM 2708 O O . GLN A 1 349 ? 13.678 -11.646 8.444 1.00 91.94 349 GLN A O 1
ATOM 2713 N N . LEU A 1 350 ? 13.812 -9.569 9.285 1.00 84.31 350 LEU A N 1
ATOM 2714 C CA . LEU A 1 350 ? 14.089 -8.921 8.011 1.00 84.31 350 LEU A CA 1
ATOM 2715 C C . LEU A 1 350 ? 15.540 -9.171 7.579 1.00 84.31 350 LEU A C 1
ATOM 2717 O O . LEU A 1 350 ? 16.461 -9.214 8.406 1.00 84.31 350 LEU A O 1
ATOM 2721 N N . GLY A 1 351 ? 15.729 -9.319 6.266 1.00 79.31 351 GLY A N 1
ATOM 2722 C CA . GLY A 1 351 ? 17.045 -9.277 5.631 1.00 79.31 351 GLY A CA 1
ATOM 2723 C C . GLY A 1 351 ? 17.629 -7.861 5.625 1.00 79.31 351 GLY A C 1
ATOM 2724 O O . GLY A 1 351 ? 16.975 -6.911 6.050 1.00 79.31 351 GLY A O 1
ATOM 2725 N N . VAL A 1 352 ? 18.854 -7.711 5.113 1.00 73.44 352 VAL A N 1
ATOM 2726 C CA . VAL A 1 352 ? 19.566 -6.417 5.061 1.00 73.44 352 VAL A CA 1
ATOM 2727 C C . VAL A 1 352 ? 18.763 -5.359 4.297 1.00 73.44 352 VAL A C 1
ATOM 2729 O O . VAL A 1 352 ? 18.564 -4.261 4.800 1.00 73.44 352 VAL A O 1
ATOM 2732 N N . SER A 1 353 ? 18.203 -5.709 3.136 1.00 71.19 353 SER A N 1
ATOM 2733 C CA . SER A 1 353 ? 17.347 -4.805 2.350 1.00 71.19 353 SER A CA 1
ATOM 2734 C C . SER A 1 353 ? 16.048 -4.410 3.062 1.00 71.19 353 SER A C 1
ATOM 2736 O O . SER A 1 353 ? 15.483 -3.358 2.784 1.00 71.19 353 SER A O 1
ATOM 2738 N N . GLY A 1 354 ? 15.571 -5.233 4.000 1.00 70.31 354 GLY A N 1
ATOM 2739 C CA . GLY A 1 354 ? 14.368 -4.955 4.778 1.00 70.31 354 GLY A CA 1
ATOM 2740 C C . GLY A 1 354 ? 14.588 -3.956 5.915 1.00 70.31 354 GLY A C 1
ATOM 2741 O O . GLY A 1 354 ? 13.620 -3.459 6.476 1.00 70.31 354 GLY A O 1
ATOM 2742 N N . GLU A 1 355 ? 15.835 -3.630 6.265 1.00 73.38 355 GLU A N 1
ATOM 2743 C CA . GLU A 1 355 ? 16.147 -2.712 7.367 1.00 73.38 355 GLU A CA 1
ATOM 2744 C C . GLU A 1 355 ? 15.577 -1.301 7.144 1.00 73.38 355 GLU A C 1
ATOM 2746 O O . GLU A 1 355 ? 15.141 -0.654 8.097 1.00 73.38 355 GLU A O 1
ATOM 2751 N N . ALA A 1 356 ? 15.452 -0.883 5.880 1.00 76.62 356 ALA A N 1
ATOM 2752 C CA . ALA A 1 356 ? 14.813 0.370 5.481 1.00 76.62 356 ALA A CA 1
ATOM 2753 C C . ALA A 1 356 ? 13.330 0.474 5.897 1.00 76.62 356 ALA A C 1
ATOM 2755 O O . ALA A 1 356 ? 12.791 1.575 5.989 1.00 76.62 356 ALA A O 1
ATOM 2756 N N . TRP A 1 357 ? 12.669 -0.650 6.197 1.00 78.94 357 TRP A N 1
ATOM 2757 C CA . TRP A 1 357 ? 11.286 -0.663 6.674 1.00 78.94 357 TRP A CA 1
ATOM 2758 C C . TRP A 1 357 ? 11.150 -0.400 8.173 1.00 78.94 357 TRP A C 1
ATOM 2760 O O . TRP A 1 357 ? 10.056 -0.065 8.616 1.00 78.94 357 TRP A O 1
ATOM 2770 N N . LEU A 1 358 ? 12.213 -0.533 8.976 1.00 83.44 358 LEU A N 1
ATOM 2771 C CA . LEU A 1 358 ? 12.112 -0.364 10.434 1.00 83.44 358 LEU A CA 1
ATOM 2772 C C . LEU A 1 358 ? 11.706 1.066 10.849 1.00 83.44 358 LEU A C 1
ATOM 2774 O O . LEU A 1 358 ? 10.846 1.189 11.727 1.00 83.44 358 LEU A O 1
ATOM 2778 N N . PRO A 1 359 ? 12.250 2.142 10.238 1.00 80.94 359 PRO A N 1
ATOM 2779 C CA . PRO A 1 359 ? 11.778 3.497 10.514 1.00 80.94 359 PRO A CA 1
ATOM 2780 C C . PRO A 1 359 ? 10.306 3.683 10.125 1.00 80.94 359 PRO A C 1
ATOM 2782 O O . PRO A 1 359 ? 9.542 4.230 10.913 1.00 80.94 359 PRO A O 1
ATOM 2785 N N . LEU A 1 360 ? 9.887 3.152 8.968 1.00 79.69 360 LEU A N 1
ATOM 2786 C CA . LEU A 1 360 ? 8.501 3.241 8.482 1.00 79.69 360 LEU A CA 1
ATOM 2787 C C . LEU A 1 360 ? 7.522 2.475 9.379 1.00 79.69 360 LEU A C 1
ATOM 2789 O O . LEU A 1 360 ? 6.444 2.964 9.697 1.00 79.69 360 LEU A O 1
ATOM 2793 N N . ALA A 1 361 ? 7.912 1.290 9.849 1.00 85.81 361 ALA A N 1
ATOM 2794 C CA . ALA A 1 361 ? 7.131 0.511 10.803 1.00 85.81 361 ALA A CA 1
ATOM 2795 C C . ALA A 1 361 ? 6.915 1.262 12.128 1.00 85.81 361 ALA A C 1
ATOM 2797 O O . ALA A 1 361 ? 5.937 1.012 12.821 1.00 85.81 361 ALA A O 1
ATOM 2798 N N . SER A 1 362 ? 7.801 2.198 12.478 1.00 84.56 362 SER A N 1
ATOM 2799 C CA . SER A 1 362 ? 7.660 3.017 13.686 1.00 84.56 362 SER A CA 1
ATOM 2800 C C . SER A 1 362 ? 6.709 4.210 13.506 1.00 84.56 362 SER A C 1
ATOM 2802 O O . SER A 1 362 ? 6.387 4.862 14.495 1.00 84.56 362 SER A O 1
ATOM 2804 N N . SER A 1 363 ? 6.274 4.508 12.275 1.00 84.62 363 SER A N 1
ATOM 2805 C CA . SER A 1 363 ? 5.458 5.685 11.939 1.00 84.62 363 SER A CA 1
ATOM 2806 C C . SER A 1 363 ? 4.053 5.364 11.414 1.00 84.62 363 SER A C 1
ATOM 2808 O O . SER A 1 363 ? 3.351 6.281 11.003 1.00 84.62 363 SER A O 1
ATOM 2810 N N . VAL A 1 364 ? 3.650 4.091 11.370 1.00 89.44 364 VAL A N 1
ATOM 2811 C CA . VAL A 1 364 ? 2.310 3.663 10.922 1.00 89.44 364 VAL A CA 1
ATOM 2812 C C . VAL A 1 364 ? 1.360 3.435 12.099 1.00 89.44 364 VAL A C 1
ATOM 2814 O O . VAL A 1 364 ? 1.790 3.127 13.210 1.00 89.44 364 VAL A O 1
ATOM 2817 N N . ASP A 1 365 ? 0.055 3.507 11.839 1.00 90.69 365 ASP A N 1
ATOM 2818 C CA . ASP A 1 365 ? -1.002 3.345 12.845 1.00 90.69 365 ASP A CA 1
ATOM 2819 C C . ASP A 1 365 ? -1.348 1.879 13.128 1.00 90.69 365 ASP A C 1
ATOM 2821 O O . ASP A 1 365 ? -2.030 1.569 14.104 1.00 90.69 365 ASP A O 1
ATOM 2825 N N . THR A 1 366 ? -0.915 0.947 12.275 1.00 93.25 366 THR A N 1
ATOM 2826 C CA . THR A 1 366 ? -1.041 -0.490 12.536 1.00 93.25 366 THR A CA 1
ATOM 2827 C C . THR A 1 366 ? -0.040 -1.317 11.732 1.00 93.25 366 THR A C 1
ATOM 2829 O O . THR A 1 366 ? 0.370 -0.924 10.639 1.00 93.25 366 THR A O 1
ATOM 2832 N N . ILE A 1 367 ? 0.345 -2.474 12.277 1.00 93.69 367 ILE A N 1
ATOM 2833 C CA . ILE A 1 367 ? 1.216 -3.456 11.623 1.00 93.69 367 ILE A CA 1
ATOM 2834 C C . ILE A 1 367 ? 0.519 -4.813 11.665 1.00 93.69 367 ILE A C 1
ATOM 2836 O O . ILE A 1 367 ? 0.295 -5.376 12.740 1.00 93.69 367 ILE A O 1
ATOM 2840 N N . VAL A 1 368 ? 0.218 -5.354 10.489 1.00 95.31 368 VAL A N 1
ATOM 2841 C CA . VAL A 1 368 ? -0.393 -6.675 10.334 1.00 95.31 368 VAL A CA 1
ATOM 2842 C C . VAL A 1 368 ? 0.424 -7.547 9.391 1.00 95.31 368 VAL A C 1
ATOM 2844 O O . VAL A 1 368 ? 1.073 -7.070 8.459 1.00 95.31 368 VAL A O 1
ATOM 2847 N N . MET A 1 369 ? 0.392 -8.846 9.653 1.00 95.38 369 MET A N 1
ATOM 2848 C CA . MET A 1 369 ? 1.058 -9.868 8.862 1.00 95.38 369 MET A CA 1
ATOM 2849 C C . MET A 1 369 ? 0.014 -10.736 8.166 1.00 95.38 369 MET A C 1
ATOM 2851 O O . MET A 1 369 ? -1.059 -10.987 8.705 1.00 95.38 369 MET A O 1
ATOM 2855 N N . CYS A 1 370 ? 0.330 -11.201 6.969 1.00 93.56 370 CYS A N 1
ATOM 2856 C CA . CYS A 1 370 ? -0.500 -12.102 6.178 1.00 93.56 370 CYS A CA 1
ATOM 2857 C C . CYS A 1 370 ? 0.396 -13.095 5.430 1.00 93.56 370 CYS A C 1
ATOM 2859 O O . CYS A 1 370 ? 1.623 -13.000 5.503 1.00 93.56 370 CYS A O 1
ATOM 2861 N N . ALA A 1 371 ? -0.203 -14.031 4.705 1.00 90.31 371 ALA A N 1
ATOM 2862 C CA . ALA A 1 371 ? 0.508 -14.878 3.760 1.00 90.31 371 ALA A CA 1
ATOM 2863 C C . ALA A 1 371 ? -0.300 -15.005 2.466 1.00 90.31 371 ALA A C 1
ATOM 2865 O O . ALA A 1 371 ? -1.507 -15.242 2.516 1.00 90.31 371 ALA A O 1
ATOM 2866 N N . ASP A 1 372 ? 0.390 -14.838 1.336 1.00 86.12 372 ASP A N 1
ATOM 2867 C CA . ASP A 1 372 ? -0.134 -15.053 -0.019 1.00 86.12 372 ASP A CA 1
ATOM 2868 C C . ASP A 1 372 ? -1.384 -14.214 -0.356 1.00 86.12 372 ASP A C 1
ATOM 2870 O O . ASP A 1 372 ? -2.372 -14.677 -0.922 1.00 86.12 372 ASP A O 1
ATOM 2874 N N . ILE A 1 373 ? -1.350 -12.930 0.018 1.00 85.12 373 ILE A N 1
ATOM 2875 C CA . ILE A 1 373 ? -2.464 -11.993 -0.216 1.00 85.12 373 ILE A CA 1
ATOM 2876 C C . ILE A 1 373 ? -2.563 -11.528 -1.680 1.00 85.12 373 ILE A C 1
ATOM 2878 O O . ILE A 1 373 ? -3.568 -10.943 -2.082 1.00 85.12 373 ILE A O 1
ATOM 2882 N N . GLY A 1 374 ? -1.524 -11.765 -2.485 1.00 83.62 374 GLY A N 1
ATOM 2883 C CA . GLY A 1 374 ? -1.411 -11.275 -3.859 1.00 83.62 374 GLY A CA 1
ATOM 2884 C C . GLY A 1 374 ? -0.838 -9.856 -3.961 1.00 83.62 374 GLY A C 1
ATOM 2885 O O . GLY A 1 374 ? -0.117 -9.383 -3.080 1.00 83.62 374 GLY A O 1
ATOM 2886 N N . ASP A 1 375 ? -1.104 -9.171 -5.076 1.00 81.75 375 ASP A N 1
ATOM 2887 C CA . ASP A 1 375 ? -0.579 -7.823 -5.317 1.00 81.75 375 ASP A CA 1
ATOM 2888 C C . ASP A 1 375 ? -1.514 -6.742 -4.753 1.00 81.75 375 ASP A C 1
ATOM 2890 O O . ASP A 1 375 ? -2.493 -6.340 -5.381 1.00 81.75 375 ASP A O 1
ATOM 2894 N N . VAL A 1 376 ? -1.181 -6.247 -3.562 1.00 85.56 376 VAL A N 1
ATOM 2895 C CA . VAL A 1 376 ? -1.973 -5.242 -2.829 1.00 85.56 376 VAL A CA 1
ATOM 2896 C C . VAL A 1 376 ? -1.912 -3.855 -3.465 1.00 85.56 376 VAL A C 1
ATOM 2898 O O . VAL A 1 376 ? -2.932 -3.175 -3.567 1.00 85.56 376 VAL A O 1
ATOM 2901 N N . VAL A 1 377 ? -0.728 -3.439 -3.910 1.00 80.12 377 VAL A N 1
ATOM 2902 C CA . VAL A 1 377 ? -0.528 -2.217 -4.694 1.00 80.12 377 VAL A CA 1
ATOM 2903 C C . VAL A 1 377 ? 0.157 -2.607 -5.993 1.00 80.12 377 VAL A C 1
ATOM 2905 O O . VAL A 1 377 ? 1.226 -3.219 -5.964 1.00 80.12 377 VAL A O 1
ATOM 2908 N N . CYS A 1 378 ? -0.432 -2.238 -7.129 1.00 72.06 378 CYS A N 1
ATOM 2909 C CA . CYS A 1 378 ? 0.222 -2.385 -8.428 1.00 72.06 378 CYS A CA 1
ATOM 2910 C C . CYS A 1 378 ? 0.399 -1.036 -9.098 1.00 72.06 378 CYS A C 1
ATOM 2912 O O . CYS A 1 378 ? -0.439 -0.147 -8.969 1.00 72.06 378 CYS A O 1
ATOM 2914 N N . ALA A 1 379 ? 1.433 -0.953 -9.926 1.00 59.97 379 ALA A N 1
ATOM 2915 C CA . ALA A 1 379 ? 1.520 0.073 -10.943 1.00 59.97 379 ALA A CA 1
ATOM 2916 C C . ALA A 1 379 ? 0.283 0.065 -11.854 1.00 59.97 379 ALA A C 1
ATOM 2918 O O . ALA A 1 379 ? -0.187 -1.005 -12.257 1.00 59.97 379 ALA A O 1
ATOM 2919 N N . PHE A 1 380 ? -0.228 1.251 -12.169 1.00 51.78 380 PHE A N 1
ATOM 2920 C CA . PHE A 1 380 ? -1.314 1.488 -13.107 1.00 51.78 380 PHE A CA 1
ATOM 2921 C C . PHE A 1 380 ? -0.816 2.297 -14.323 1.00 51.78 380 PHE A C 1
ATOM 2923 O O . PHE A 1 380 ? -0.037 3.234 -14.121 1.00 51.78 380 PHE A O 1
ATOM 2930 N N . PRO A 1 381 ? -1.271 1.981 -15.557 1.00 46.09 381 PRO A N 1
ATOM 2931 C CA . PRO A 1 381 ? -2.213 0.911 -15.936 1.00 46.09 381 PRO A CA 1
ATOM 2932 C C . PRO A 1 381 ? -1.714 -0.495 -15.574 1.00 46.09 381 PRO A C 1
ATOM 2934 O O . PRO A 1 381 ? -0.505 -0.727 -15.568 1.00 46.09 381 PRO A O 1
ATOM 2937 N N . PRO A 1 382 ? -2.598 -1.433 -15.171 1.00 36.12 382 PRO A N 1
ATOM 2938 C CA . PRO A 1 382 ? -2.175 -2.693 -14.627 1.00 36.12 382 PRO A CA 1
ATOM 2939 C C . PRO A 1 382 ? -1.692 -3.546 -15.788 1.00 36.12 382 PRO A C 1
ATOM 2941 O O . PRO A 1 382 ? -2.370 -3.803 -16.776 1.00 36.12 382 PRO A O 1
ATOM 2944 N N . GLY A 1 383 ? -0.524 -4.103 -15.588 1.00 37.44 383 GLY A N 1
ATOM 2945 C CA . GLY A 1 383 ? -0.594 -5.439 -15.047 1.00 37.44 383 GLY A CA 1
ATOM 2946 C C . GLY A 1 383 ? -1.192 -6.589 -15.872 1.00 37.44 383 GLY A C 1
ATOM 2947 O O . GLY A 1 383 ? -1.179 -7.649 -15.281 1.00 37.44 383 GLY A O 1
ATOM 2948 N N . GLY A 1 384 ? -1.692 -6.453 -17.117 1.00 30.09 384 GLY A N 1
ATOM 2949 C CA . GLY A 1 384 ? -2.113 -7.555 -18.015 1.00 30.09 384 GLY A CA 1
ATOM 2950 C C . GLY A 1 384 ? -1.554 -8.935 -17.637 1.00 30.09 384 GLY A C 1
ATOM 2951 O O . GLY A 1 384 ? -0.334 -9.138 -17.604 1.00 30.09 384 GLY A O 1
ATOM 2952 N N . GLY A 1 385 ? -2.485 -9.799 -17.236 1.00 26.39 385 GLY A N 1
ATOM 2953 C CA . GLY A 1 385 ? -2.238 -11.122 -16.682 1.00 26.39 385 GLY A CA 1
ATOM 2954 C C . GLY A 1 385 ? -1.725 -12.128 -17.715 1.00 26.39 385 GLY A C 1
ATOM 2955 O O . GLY A 1 385 ? -1.456 -11.751 -18.856 1.00 26.39 385 GLY A O 1
ATOM 2956 N N . PRO A 1 386 ? -1.573 -13.399 -17.307 1.00 31.55 386 PRO A N 1
ATOM 2957 C CA . PRO A 1 386 ? -1.150 -14.464 -18.202 1.00 31.55 386 PRO A CA 1
ATOM 2958 C C . PRO A 1 386 ? -2.247 -14.694 -19.249 1.00 31.55 386 PRO A C 1
ATOM 2960 O O . PRO A 1 386 ? -3.334 -15.170 -18.921 1.00 31.55 386 PRO A O 1
ATOM 2963 N N . GLY A 1 387 ? -1.958 -14.290 -20.482 1.00 30.20 387 GLY A N 1
ATOM 2964 C CA . GLY A 1 387 ? -2.629 -14.727 -21.700 1.00 30.20 387 GLY A CA 1
ATOM 2965 C C . GLY A 1 387 ? -1.639 -15.521 -22.526 1.00 30.20 387 GLY A C 1
ATOM 2966 O O . GLY A 1 387 ? -0.480 -15.050 -22.614 1.00 30.20 387 GLY A O 1
#

Sequence (387 aa):
MGSLDTDAAITIHISSYNVELPELRHGCWQQLFDCGVVAAALTQLDQTQSSRGKGLKIPFDLLMQISAVEFPINIQGRMILVGYQTALLPVSSGADYVQFHLEVSQKDQINPYLLHQSALCLDWNEGSIADFRTKDCYLGWCKSARVFLGTKRLFPSQTIFTDAPEKSRSLKLEGVSAGILAASTAPLQAGGSIQANFRFHTNRLSFTASTVFSQMLRNTSMEMALLYDVATKRSWIVPKLSLLLHMCHVWRAVYGDKGHQNQSDAVPFVEPYSDITTVVEALENRGDMAVCGQGSDALSLRTLLIGFNINLLLCIKNTDPPRRRGLYGFDIMEVVMEPGRGSCMRKVQLGVSGEAWLPLASSVDTIVMCADIGDVVCAFPPGGGPG

Foldseek 3Di:
DDPDDPDPPPDDDDDDDDDDDPCDLFCLVVVLDPDDDDDDDPDPPPPVPPPPEDADFDQPVVVCVSQQFDDWDDDPQFTWGAHQFKIWAFQDDDPAETEIEMDGHPPGGDDPVPPPCSVRGDNCNPDDPVVSNRHTYHYTDFPFKWFCQLACVCPVPPWDWDPFDFDAFDKDFPDWDWDFDPPPDDPDDGDIDIDTDIDGHAQFDDFDFDDDQLVCLVVQQPFWEWEAANAVRDIDIDRRLSVLSNLLSNLCVPPPDPVPPPPDPLRDGFDTDRHSVSSSVSCPPQQQRFSDDDDPPGDGNVRSSRRLVRLQQRFVVSWDQDDPQKGKTWASCCSSVVPVVGTGIGIDRDDPVCVVCRVVSVVGSGYYYIHRSPPRMGRPVDDDDDD

Organism: NCBI:txid100816